Protein AF-A0A812TZC6-F1 (afdb_monomer_lite)

Structure (mmCIF, N/CA/C/O backbone):
data_AF-A0A812TZC6-F1
#
_entry.id   AF-A0A812TZC6-F1
#
loop_
_atom_site.group_PDB
_atom_site.id
_atom_site.type_symbol
_atom_site.label_atom_id
_atom_site.label_alt_id
_atom_site.label_comp_id
_atom_site.label_asym_id
_atom_site.label_entity_id
_atom_site.label_seq_id
_atom_site.pdbx_PDB_ins_code
_atom_site.Cartn_x
_atom_site.Cartn_y
_atom_site.Cartn_z
_atom_site.occupancy
_atom_site.B_iso_or_equiv
_atom_site.auth_seq_id
_atom_site.auth_comp_id
_atom_site.auth_asym_id
_atom_site.auth_atom_id
_atom_site.pdbx_PDB_model_num
ATOM 1 N N . MET A 1 1 ? 30.073 -20.648 -32.895 1.00 45.56 1 MET A N 1
ATOM 2 C CA . MET A 1 1 ? 28.885 -19.873 -32.495 1.00 45.56 1 MET A CA 1
ATOM 3 C C . MET A 1 1 ? 29.418 -18.715 -31.688 1.00 45.56 1 MET A C 1
ATOM 5 O O . MET A 1 1 ? 29.863 -18.936 -30.573 1.00 45.56 1 MET A O 1
ATOM 9 N N . GLU A 1 2 ? 29.543 -17.549 -32.312 1.00 48.53 2 GLU A N 1
ATOM 10 C CA . GLU A 1 2 ? 29.922 -16.331 -31.597 1.00 48.53 2 GLU A CA 1
ATOM 11 C C . GLU A 1 2 ? 28.768 -15.983 -30.655 1.00 48.53 2 GLU A C 1
ATOM 13 O O . GLU A 1 2 ? 27.623 -15.887 -31.097 1.00 48.53 2 GLU A O 1
ATOM 18 N N . GLU A 1 3 ? 29.048 -15.879 -29.354 1.00 57.72 3 GLU A N 1
ATOM 19 C CA . GLU A 1 3 ? 28.125 -15.269 -28.400 1.00 57.72 3 GLU A CA 1
ATOM 20 C C . GLU A 1 3 ? 27.925 -13.819 -28.834 1.00 57.72 3 GLU A C 1
ATOM 22 O O . GLU A 1 3 ? 28.759 -12.946 -28.577 1.00 57.72 3 GLU A O 1
ATOM 27 N N . GLY A 1 4 ? 26.832 -13.596 -29.562 1.00 61.69 4 GLY A N 1
ATOM 28 C CA . GLY A 1 4 ? 26.340 -12.272 -29.884 1.00 61.69 4 GLY A CA 1
ATOM 29 C C . GLY A 1 4 ? 26.299 -11.436 -28.607 1.00 61.69 4 GLY A C 1
ATOM 30 O O . GLY A 1 4 ? 25.921 -11.887 -27.520 1.00 61.69 4 GLY A O 1
ATOM 31 N N . SER A 1 5 ? 26.839 -10.230 -28.716 1.00 72.81 5 SER A N 1
ATOM 32 C CA . SER A 1 5 ? 27.032 -9.343 -27.586 1.00 72.81 5 SER A CA 1
ATOM 33 C C . SER A 1 5 ? 25.687 -8.779 -27.125 1.00 72.81 5 SER A C 1
ATOM 35 O O . SER A 1 5 ? 25.319 -7.677 -27.534 1.00 72.81 5 SER A O 1
ATOM 37 N N . ARG A 1 6 ? 24.982 -9.503 -26.250 1.00 83.69 6 ARG A N 1
ATOM 38 C CA . ARG A 1 6 ? 23.729 -9.039 -25.637 1.00 83.69 6 ARG A CA 1
ATOM 39 C C . ARG A 1 6 ? 23.919 -7.680 -24.967 1.00 83.69 6 ARG A C 1
ATOM 41 O O . ARG A 1 6 ? 24.898 -7.467 -24.248 1.00 83.69 6 ARG A O 1
ATOM 48 N N . ARG A 1 7 ? 22.986 -6.764 -25.231 1.00 89.75 7 ARG A N 1
ATOM 49 C CA . ARG A 1 7 ? 22.917 -5.466 -24.556 1.00 89.75 7 ARG A CA 1
ATOM 50 C C . ARG A 1 7 ? 22.145 -5.631 -23.257 1.00 89.75 7 ARG A C 1
ATOM 52 O O . ARG A 1 7 ? 21.164 -6.368 -23.219 1.00 89.75 7 ARG A O 1
ATOM 59 N N . SER A 1 8 ? 22.545 -4.926 -22.211 1.00 94.06 8 SER A N 1
ATOM 60 C CA . SER A 1 8 ? 21.835 -4.942 -20.934 1.00 94.06 8 SER A CA 1
ATOM 61 C C . SER A 1 8 ? 21.515 -3.536 -20.445 1.00 94.06 8 SER A C 1
ATOM 63 O O . SER A 1 8 ? 22.314 -2.617 -20.608 1.00 94.06 8 SER A O 1
ATOM 65 N N . LEU A 1 9 ? 20.343 -3.377 -19.834 1.00 95.50 9 LEU A N 1
ATOM 66 C CA . LEU A 1 9 ? 19.911 -2.160 -19.157 1.00 95.50 9 LEU A CA 1
ATOM 67 C C . LEU A 1 9 ? 19.914 -2.404 -17.645 1.00 95.50 9 LEU A C 1
ATOM 69 O O . LEU A 1 9 ? 19.119 -3.201 -17.142 1.00 95.50 9 LEU A O 1
ATOM 73 N N . ALA A 1 10 ? 20.809 -1.735 -16.925 1.00 96.88 10 ALA A N 1
ATOM 74 C CA . ALA A 1 10 ? 20.924 -1.829 -15.475 1.00 96.88 10 ALA A CA 1
ATOM 75 C C . ALA A 1 10 ? 20.095 -0.731 -14.795 1.00 96.88 10 ALA A C 1
ATOM 77 O O . ALA A 1 10 ? 20.295 0.459 -15.049 1.00 96.88 10 ALA A O 1
ATOM 78 N N . ASN A 1 11 ? 19.177 -1.119 -13.906 1.00 97.75 11 ASN A N 1
ATOM 79 C CA . ASN A 1 11 ? 18.416 -0.170 -13.100 1.00 97.75 11 ASN A CA 1
ATOM 80 C C . ASN A 1 11 ? 19.231 0.269 -11.880 1.00 97.75 11 ASN A C 1
ATOM 82 O O . ASN A 1 11 ? 19.244 -0.395 -10.843 1.00 97.75 11 ASN A O 1
ATOM 86 N N . ASP A 1 12 ? 19.893 1.412 -11.996 1.00 97.56 12 ASP A N 1
ATOM 87 C CA . ASP A 1 12 ? 20.663 2.040 -10.927 1.00 97.56 12 ASP A CA 1
ATOM 88 C C . ASP A 1 12 ? 19.843 3.023 -10.070 1.00 97.56 12 ASP A C 1
ATOM 90 O O . ASP A 1 12 ? 20.384 3.653 -9.160 1.00 97.56 12 ASP A O 1
ATOM 94 N N . LEU A 1 13 ? 18.533 3.138 -10.313 1.00 97.00 13 LEU A N 1
ATOM 95 C CA . LEU A 1 13 ? 17.635 3.984 -9.530 1.00 97.00 13 LEU A CA 1
ATOM 96 C C . LEU A 1 13 ? 17.056 3.249 -8.311 1.00 97.00 13 LEU A C 1
ATOM 98 O O . LEU A 1 13 ? 16.866 2.036 -8.301 1.00 97.00 13 LEU A O 1
ATOM 102 N N . GLU A 1 14 ? 16.650 4.014 -7.294 1.00 96.62 14 GLU A N 1
ATOM 103 C CA . GLU A 1 14 ? 15.963 3.522 -6.084 1.00 96.62 14 GLU A CA 1
ATOM 104 C C . GLU A 1 14 ? 14.442 3.308 -6.288 1.00 96.62 14 GLU A C 1
ATOM 106 O O . GLU A 1 14 ? 13.617 3.518 -5.384 1.00 96.62 14 GLU A O 1
ATOM 111 N N . VAL A 1 15 ? 14.030 2.974 -7.510 1.00 96.88 15 VAL A N 1
ATOM 112 C CA . VAL A 1 15 ? 12.630 2.758 -7.893 1.00 96.88 15 VAL A CA 1
ATOM 113 C C . VAL A 1 15 ? 12.534 1.655 -8.940 1.00 96.88 15 VAL A C 1
ATOM 115 O O . VAL A 1 15 ? 13.435 1.479 -9.753 1.00 96.88 15 VAL A O 1
ATOM 118 N N . ALA A 1 16 ? 11.436 0.899 -8.912 1.00 97.81 16 ALA A N 1
ATOM 119 C CA . ALA A 1 16 ? 11.133 -0.077 -9.948 1.00 97.81 16 ALA A CA 1
ATOM 120 C C . ALA A 1 16 ? 10.784 0.630 -11.266 1.00 97.81 16 ALA A C 1
ATOM 122 O O . ALA A 1 16 ? 9.945 1.539 -11.297 1.00 97.81 16 ALA A O 1
ATOM 123 N N . VAL A 1 17 ? 11.394 0.178 -12.355 1.00 98.06 17 VAL A N 1
ATOM 124 C CA . VAL A 1 17 ? 11.083 0.631 -13.713 1.00 98.06 17 VAL A CA 1
ATOM 125 C C . VAL A 1 17 ? 10.469 -0.513 -14.504 1.00 98.06 17 VAL A C 1
ATOM 127 O O . VAL A 1 17 ? 10.666 -1.681 -14.177 1.00 98.06 17 VAL A O 1
ATOM 130 N N . GLU A 1 18 ? 9.708 -0.181 -15.533 1.00 97.94 18 GLU A N 1
ATOM 131 C CA . GLU A 1 18 ? 9.269 -1.145 -16.532 1.00 97.94 18 GLU A CA 1
ATOM 132 C C . GLU A 1 18 ? 9.930 -0.831 -17.862 1.00 97.94 18 GLU A C 1
ATOM 134 O O . GLU A 1 18 ? 10.045 0.338 -18.235 1.00 97.94 18 GLU A O 1
ATOM 139 N N . VAL A 1 19 ? 10.326 -1.878 -18.574 1.00 97.62 19 VAL A N 1
ATOM 140 C CA . VAL A 1 19 ? 10.995 -1.794 -19.868 1.00 97.62 19 VAL A CA 1
ATOM 141 C C . VAL A 1 19 ? 10.209 -2.632 -20.864 1.00 97.62 19 VAL A C 1
ATOM 143 O O . VAL A 1 19 ? 9.947 -3.803 -20.605 1.00 97.62 19 VAL A O 1
ATOM 146 N N . ASP A 1 20 ? 9.829 -2.037 -21.989 1.00 96.88 20 ASP A N 1
ATOM 147 C CA . ASP A 1 20 ? 9.193 -2.725 -23.108 1.00 96.88 20 ASP A CA 1
ATOM 148 C C . ASP A 1 20 ? 10.114 -2.692 -24.331 1.00 96.88 20 ASP A C 1
ATOM 150 O O . ASP A 1 20 ? 10.317 -1.648 -24.957 1.00 96.88 20 ASP A O 1
ATOM 154 N N . ALA A 1 21 ? 10.681 -3.855 -24.652 1.00 93.50 21 ALA A N 1
ATOM 155 C CA . ALA A 1 21 ? 11.540 -4.073 -25.815 1.00 93.50 21 ALA A CA 1
ATOM 156 C C . ALA A 1 21 ? 10.874 -4.933 -26.911 1.00 93.50 21 ALA A C 1
ATOM 158 O O . ALA A 1 21 ? 11.413 -5.047 -28.013 1.00 93.50 21 ALA A O 1
ATOM 159 N N . HIS A 1 22 ? 9.725 -5.554 -26.618 1.00 88.56 22 HIS A N 1
ATOM 160 C CA . HIS A 1 22 ? 9.124 -6.624 -27.429 1.00 88.56 22 HIS A CA 1
ATOM 161 C C . HIS A 1 22 ? 7.588 -6.592 -27.501 1.00 88.56 22 HIS A C 1
ATOM 163 O O . HIS A 1 22 ? 6.974 -7.540 -27.984 1.00 88.56 22 HIS A O 1
ATOM 169 N N . GLY A 1 23 ? 6.955 -5.516 -27.043 1.00 92.00 23 GLY A N 1
ATOM 170 C CA . GLY A 1 23 ? 5.512 -5.449 -26.814 1.00 92.00 23 GLY A CA 1
ATOM 171 C C . GLY A 1 23 ? 5.081 -6.038 -25.466 1.00 92.00 23 GLY A C 1
ATOM 172 O O . GLY A 1 23 ? 3.882 -6.155 -25.213 1.00 92.00 23 GLY A O 1
ATOM 173 N N . GLU A 1 24 ? 6.033 -6.396 -24.600 1.00 94.12 24 GLU A N 1
ATOM 174 C CA . GLU A 1 24 ? 5.785 -6.896 -23.249 1.00 94.12 24 GLU A CA 1
ATOM 175 C C . GLU A 1 24 ? 6.614 -6.105 -22.234 1.00 94.12 24 GLU A C 1
ATOM 177 O O . GLU A 1 24 ? 7.832 -5.971 -22.358 1.00 94.12 24 GLU A O 1
ATOM 182 N N . TRP A 1 25 ? 5.937 -5.589 -21.206 1.00 96.50 25 TRP A N 1
ATOM 183 C CA . TRP A 1 25 ? 6.564 -4.825 -20.132 1.00 96.50 25 TRP A CA 1
ATOM 184 C C . TRP A 1 25 ? 7.229 -5.760 -19.119 1.00 96.50 25 TRP A C 1
ATOM 186 O O . TRP A 1 25 ? 6.547 -6.487 -18.394 1.00 96.50 25 TRP A O 1
ATOM 196 N N . GLN A 1 26 ? 8.553 -5.680 -19.008 1.00 96.94 26 GLN A N 1
ATOM 197 C CA . GLN A 1 26 ? 9.330 -6.358 -17.977 1.00 96.94 26 GLN A CA 1
ATOM 198 C C . GLN A 1 26 ? 9.635 -5.403 -16.818 1.00 96.94 26 GLN A C 1
ATOM 200 O O . GLN A 1 26 ? 10.120 -4.291 -17.028 1.00 96.94 26 GLN A O 1
ATOM 205 N N . VAL A 1 27 ? 9.378 -5.835 -15.581 1.00 97.69 27 VAL A N 1
ATOM 206 C CA . VAL A 1 27 ? 9.720 -5.060 -14.378 1.00 97.69 27 VAL A CA 1
ATOM 207 C C . VAL A 1 27 ? 11.193 -5.269 -14.035 1.00 97.69 27 VAL A C 1
ATOM 209 O O . VAL A 1 27 ? 11.658 -6.402 -13.932 1.00 97.69 27 VAL A O 1
ATOM 212 N N . VAL A 1 28 ? 11.914 -4.173 -13.813 1.00 98.06 28 VAL A N 1
ATOM 213 C CA . VAL A 1 28 ? 13.313 -4.166 -13.381 1.00 98.06 28 VAL A CA 1
ATOM 214 C C . VAL A 1 28 ? 13.389 -3.443 -12.043 1.00 98.06 28 VAL A C 1
ATOM 216 O O . VAL A 1 28 ? 13.218 -2.223 -11.959 1.00 98.06 28 VAL A O 1
ATOM 219 N N . TYR A 1 29 ? 13.616 -4.193 -10.968 1.00 98.31 29 TYR A N 1
ATOM 220 C CA . TYR A 1 29 ? 13.771 -3.628 -9.626 1.00 98.31 29 TYR A CA 1
ATOM 221 C C . TYR A 1 29 ? 15.137 -2.949 -9.448 1.00 98.31 29 TYR A C 1
ATOM 223 O O . TYR A 1 29 ? 16.023 -3.133 -10.288 1.00 98.31 29 TYR A O 1
ATOM 231 N N . PRO A 1 30 ? 15.330 -2.143 -8.385 1.00 98.06 30 PRO A N 1
ATOM 232 C CA . PRO A 1 30 ? 16.618 -1.513 -8.111 1.00 98.06 30 PRO A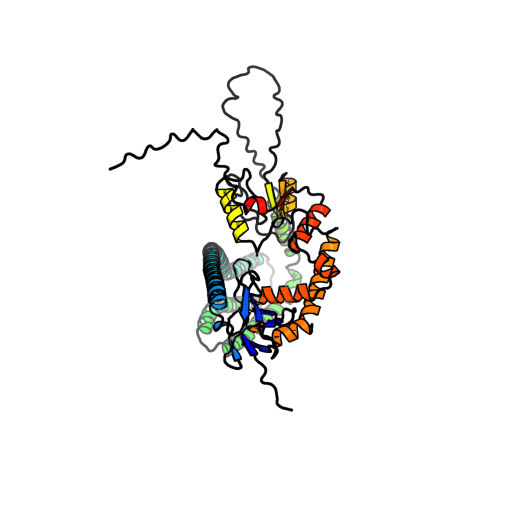 CA 1
ATOM 233 C C . PRO A 1 30 ? 17.760 -2.531 -8.078 1.00 98.06 30 PRO A C 1
ATOM 235 O O . PRO A 1 30 ? 17.637 -3.582 -7.443 1.00 98.06 30 PRO A O 1
ATOM 238 N N . LYS A 1 31 ? 18.877 -2.187 -8.730 1.00 96.75 31 LYS A N 1
ATOM 239 C CA . LYS A 1 31 ? 20.065 -3.034 -8.959 1.00 96.75 31 LYS A CA 1
ATOM 240 C C . LYS A 1 31 ? 19.827 -4.235 -9.884 1.00 96.75 31 LYS A C 1
ATOM 242 O O . LYS A 1 31 ? 20.738 -5.035 -10.084 1.00 96.75 31 LYS A O 1
ATOM 247 N N . GLY A 1 32 ? 18.623 -4.370 -10.435 1.00 97.00 32 GLY A N 1
ATOM 248 C CA . GLY A 1 32 ? 18.284 -5.383 -11.423 1.00 97.00 32 GLY A CA 1
ATOM 249 C C . GLY A 1 32 ? 18.836 -5.039 -12.803 1.00 97.00 32 GLY A C 1
ATOM 250 O O . GLY A 1 32 ? 19.097 -3.878 -13.122 1.00 97.00 32 GLY A O 1
ATOM 251 N N . ILE A 1 33 ? 18.987 -6.067 -13.635 1.00 96.69 33 ILE A N 1
ATOM 252 C CA . ILE A 1 33 ? 19.472 -5.944 -15.009 1.00 96.69 33 ILE A CA 1
ATOM 253 C C . ILE A 1 33 ? 18.441 -6.574 -15.944 1.00 96.69 33 ILE A C 1
ATOM 255 O O . ILE A 1 33 ? 18.041 -7.721 -15.752 1.00 96.69 33 ILE A O 1
ATOM 259 N N . CYS A 1 34 ? 18.030 -5.833 -16.969 1.00 95.38 34 CYS A N 1
ATOM 260 C CA . CYS A 1 34 ? 17.197 -6.323 -18.061 1.00 95.38 34 CYS A CA 1
ATOM 261 C C . CYS A 1 34 ? 18.071 -6.613 -19.281 1.00 95.38 34 CYS A C 1
ATOM 263 O O . CYS A 1 34 ? 18.912 -5.799 -19.659 1.00 95.38 34 CYS A O 1
ATOM 265 N N . GLN A 1 35 ? 17.887 -7.782 -19.888 1.00 94.56 35 GLN A N 1
ATOM 266 C CA . GLN A 1 35 ? 18.578 -8.145 -21.121 1.00 94.56 35 GLN A CA 1
ATOM 267 C C . GLN A 1 35 ? 17.777 -7.614 -22.305 1.00 94.56 35 GLN A C 1
ATOM 269 O O . GLN A 1 35 ? 16.626 -8.001 -22.501 1.00 94.56 35 GLN A O 1
ATOM 274 N N . LEU A 1 36 ? 18.396 -6.733 -23.085 1.00 92.94 36 LEU A N 1
ATOM 275 C CA . LEU A 1 36 ? 17.802 -6.182 -24.287 1.00 92.94 36 LEU A CA 1
ATOM 276 C C . LEU A 1 36 ? 18.160 -7.057 -25.501 1.00 92.94 36 LEU A C 1
ATOM 278 O O . LEU A 1 36 ? 19.293 -7.534 -25.625 1.00 92.94 36 LEU A O 1
ATOM 282 N N . PRO A 1 37 ? 17.218 -7.253 -26.430 1.00 89.31 37 PRO A N 1
ATOM 283 C CA . PRO A 1 37 ? 17.456 -8.000 -27.662 1.00 89.31 37 PRO A CA 1
ATOM 284 C C . PRO A 1 37 ? 18.485 -7.289 -28.537 1.00 89.31 37 PRO A C 1
ATOM 286 O O . PRO A 1 37 ? 18.475 -6.064 -28.638 1.00 89.31 37 PRO A O 1
ATOM 289 N N . GLU A 1 38 ? 19.331 -8.042 -29.240 1.00 83.75 38 GLU A N 1
ATOM 290 C CA . GLU A 1 38 ? 20.359 -7.454 -30.115 1.00 83.75 38 GLU A CA 1
ATOM 291 C C . GLU A 1 38 ? 19.768 -6.591 -31.235 1.00 83.75 38 GLU A C 1
ATOM 293 O O . GLU A 1 38 ? 20.338 -5.561 -31.581 1.00 83.75 38 GLU A O 1
ATOM 298 N N . ALA A 1 39 ? 18.600 -6.981 -31.755 1.00 83.56 39 ALA A N 1
ATOM 299 C CA . ALA A 1 39 ? 17.873 -6.254 -32.794 1.00 83.56 39 ALA A CA 1
ATOM 300 C C . ALA A 1 39 ? 16.980 -5.118 -32.250 1.00 83.56 39 ALA A C 1
ATOM 302 O O . ALA A 1 39 ? 16.198 -4.534 -32.999 1.00 83.56 39 ALA A O 1
ATOM 303 N N . CYS A 1 40 ? 17.024 -4.829 -30.944 1.00 85.38 40 CYS A N 1
ATOM 304 C CA . CYS A 1 40 ? 16.194 -3.792 -30.341 1.00 85.38 40 CYS A CA 1
ATOM 305 C C . CYS A 1 40 ? 16.824 -2.410 -30.565 1.00 85.38 40 CYS A C 1
ATOM 307 O O . CYS A 1 40 ? 17.664 -1.946 -29.791 1.00 85.38 40 CYS A O 1
ATOM 309 N N . ASP A 1 41 ? 16.398 -1.743 -31.638 1.00 87.69 41 ASP A N 1
ATOM 310 C CA . ASP A 1 41 ? 16.822 -0.372 -31.945 1.00 87.69 41 ASP A CA 1
ATOM 311 C C . ASP A 1 41 ? 16.149 0.667 -31.038 1.00 87.69 41 ASP A C 1
ATOM 313 O O . ASP A 1 41 ? 16.683 1.764 -30.834 1.00 87.69 41 ASP A O 1
ATOM 317 N N . ARG A 1 42 ? 14.961 0.341 -30.510 1.00 93.31 42 ARG A N 1
ATOM 318 C CA . ARG A 1 42 ? 14.144 1.210 -29.655 1.00 93.31 42 ARG A CA 1
ATOM 319 C C . ARG A 1 42 ? 13.409 0.394 -28.601 1.00 93.31 42 ARG A C 1
ATOM 321 O O . ARG A 1 42 ? 12.813 -0.627 -28.928 1.00 93.31 42 ARG A O 1
ATOM 328 N N . PHE A 1 43 ? 13.383 0.906 -27.379 1.00 95.31 43 PHE A N 1
ATOM 329 C CA . PHE A 1 43 ? 12.590 0.370 -26.276 1.00 95.31 43 PHE A CA 1
ATOM 330 C C . PHE A 1 43 ? 11.883 1.512 -25.543 1.00 95.31 43 PHE A C 1
ATOM 332 O O . PHE A 1 43 ? 12.303 2.673 -25.601 1.00 95.31 43 PHE A O 1
ATOM 339 N N . GLN A 1 44 ? 10.792 1.198 -24.855 1.00 97.06 44 GLN A N 1
ATOM 340 C CA . GLN A 1 44 ? 10.136 2.139 -23.954 1.00 97.06 44 GLN A CA 1
ATOM 341 C C . GLN A 1 44 ? 10.535 1.832 -22.519 1.00 97.06 44 GLN A C 1
ATOM 343 O O . GLN A 1 44 ? 10.631 0.673 -22.126 1.00 97.06 44 GLN A O 1
ATOM 348 N N . ILE A 1 45 ? 10.755 2.876 -21.731 1.00 97.75 45 ILE A N 1
ATOM 349 C CA . ILE A 1 45 ? 10.977 2.767 -20.294 1.00 97.75 45 ILE A CA 1
ATOM 350 C C . ILE A 1 45 ? 9.993 3.674 -19.570 1.00 97.75 45 ILE A C 1
ATOM 352 O O . ILE A 1 45 ? 9.714 4.785 -20.025 1.00 97.75 45 ILE A O 1
ATOM 356 N N . ARG A 1 46 ? 9.459 3.212 -18.440 1.00 97.88 46 ARG A N 1
ATOM 357 C CA . ARG A 1 46 ? 8.612 4.031 -17.568 1.00 97.88 46 ARG A CA 1
ATOM 358 C C . ARG A 1 46 ? 8.800 3.703 -16.097 1.00 97.88 46 ARG A C 1
ATOM 360 O O . ARG A 1 46 ? 9.243 2.611 -15.745 1.00 97.88 46 ARG A O 1
ATOM 367 N N . LEU A 1 47 ? 8.420 4.627 -15.220 1.00 97.56 47 LEU A N 1
ATOM 368 C CA . LEU A 1 47 ? 8.313 4.317 -13.796 1.00 97.56 47 LEU A CA 1
ATOM 369 C C . LEU A 1 47 ? 7.133 3.368 -13.551 1.00 97.56 47 LEU A C 1
ATOM 371 O O . LEU A 1 47 ? 6.005 3.651 -13.954 1.00 97.56 47 LEU A O 1
ATOM 375 N N . ARG A 1 48 ? 7.370 2.282 -12.805 1.00 96.12 48 ARG A N 1
ATOM 376 C CA . ARG A 1 48 ? 6.323 1.315 -12.408 1.00 96.12 48 ARG A CA 1
ATOM 377 C C . ARG A 1 48 ? 5.227 1.971 -11.564 1.00 96.12 48 ARG A C 1
ATOM 379 O O . ARG A 1 48 ? 4.062 1.587 -11.627 1.00 96.12 48 ARG A O 1
ATOM 386 N N . GLU A 1 49 ? 5.594 2.953 -10.740 1.00 93.75 49 GLU A N 1
ATOM 387 C CA . GLU A 1 49 ? 4.638 3.663 -9.884 1.00 93.75 49 GLU A CA 1
ATOM 388 C C . GLU A 1 49 ? 3.835 4.737 -10.616 1.00 93.75 49 GLU A C 1
ATOM 390 O O . GLU A 1 49 ? 2.657 4.921 -10.309 1.00 93.75 49 GLU A O 1
ATOM 395 N N . VAL A 1 50 ? 4.454 5.426 -11.576 1.00 95.56 50 VAL A N 1
ATOM 396 C CA . VAL A 1 50 ? 3.836 6.519 -12.333 1.00 95.56 50 VAL A CA 1
ATOM 397 C C . VAL A 1 50 ? 4.103 6.286 -13.819 1.00 95.56 50 VAL A C 1
ATOM 399 O O . VAL A 1 50 ? 5.050 6.854 -14.362 1.00 95.56 50 VAL A O 1
ATOM 402 N N . PRO A 1 51 ? 3.261 5.487 -14.505 1.00 96.06 51 PRO A N 1
ATOM 403 C CA . PRO A 1 51 ? 3.450 5.163 -15.920 1.00 96.06 51 PRO A CA 1
ATOM 404 C C . PRO A 1 51 ? 3.481 6.380 -16.855 1.00 96.06 51 PRO A C 1
ATOM 406 O O . PRO A 1 51 ? 3.929 6.256 -17.988 1.00 96.06 51 PRO A O 1
ATOM 409 N N . ALA A 1 52 ? 2.998 7.541 -16.394 1.00 96.25 52 ALA A N 1
ATOM 410 C CA . ALA A 1 52 ? 3.078 8.808 -17.118 1.00 96.25 52 ALA A CA 1
ATOM 411 C C . ALA A 1 52 ? 4.516 9.347 -17.237 1.00 96.25 52 ALA A C 1
ATOM 413 O O . ALA A 1 52 ? 4.804 10.098 -18.163 1.00 96.25 52 ALA A O 1
ATOM 414 N N . VAL A 1 53 ? 5.417 8.961 -16.327 1.00 96.62 53 VAL A N 1
ATOM 415 C CA . VAL A 1 53 ? 6.854 9.223 -16.459 1.00 96.62 53 VAL A CA 1
ATOM 416 C C . VAL A 1 53 ? 7.430 8.116 -17.332 1.00 96.62 53 VAL A C 1
ATOM 418 O O . VAL A 1 53 ? 7.806 7.053 -16.832 1.00 96.62 53 VAL A O 1
ATOM 421 N N . ALA A 1 54 ? 7.429 8.351 -18.641 1.00 97.19 54 ALA A N 1
ATOM 422 C CA . ALA A 1 54 ? 7.862 7.400 -19.653 1.00 97.19 54 ALA A CA 1
ATOM 423 C C . ALA A 1 54 ? 8.670 8.094 -20.750 1.00 97.19 54 ALA A C 1
ATOM 425 O O . ALA A 1 54 ? 8.367 9.223 -21.126 1.00 97.19 54 ALA A O 1
ATOM 426 N N . VAL A 1 55 ? 9.665 7.394 -21.289 1.00 97.25 55 VAL A N 1
ATOM 427 C CA . VAL A 1 55 ? 10.485 7.855 -22.415 1.00 97.25 55 VAL A CA 1
ATOM 428 C C . VAL A 1 55 ? 10.664 6.701 -23.397 1.00 97.25 55 VAL A C 1
ATOM 430 O O . VAL A 1 55 ? 10.796 5.540 -23.010 1.00 97.25 55 VAL A O 1
ATOM 433 N N . THR A 1 56 ? 10.661 7.015 -24.692 1.00 96.25 56 THR A N 1
ATOM 434 C CA . THR A 1 56 ? 11.079 6.064 -25.729 1.00 96.25 56 THR A CA 1
ATOM 435 C C . THR A 1 56 ? 12.554 6.288 -26.015 1.00 96.25 56 THR A C 1
ATOM 437 O O . THR A 1 56 ? 12.913 7.275 -26.655 1.00 96.25 56 THR A O 1
ATOM 440 N N . ALA A 1 57 ? 13.401 5.371 -25.562 1.00 92.75 57 ALA A N 1
ATOM 441 C CA . ALA A 1 57 ? 14.825 5.401 -25.850 1.00 92.75 57 ALA A CA 1
ATOM 442 C C . ALA A 1 57 ? 15.092 4.704 -27.190 1.00 92.75 57 ALA A C 1
ATOM 444 O O . ALA A 1 57 ? 14.489 3.680 -27.517 1.00 92.75 57 ALA A O 1
ATOM 445 N N . GLY A 1 58 ? 15.986 5.269 -27.996 1.00 86.69 58 GLY A N 1
ATOM 446 C CA . GLY A 1 58 ? 16.393 4.687 -29.267 1.00 86.69 58 GLY A CA 1
ATOM 447 C C . GLY A 1 58 ? 17.863 4.936 -29.536 1.00 86.69 58 GLY A C 1
ATOM 448 O O . GLY A 1 58 ? 18.403 5.951 -29.108 1.00 86.69 58 GLY A O 1
ATOM 449 N N . ASN A 1 59 ? 18.487 4.020 -30.274 1.00 68.19 59 ASN A N 1
ATOM 450 C CA . ASN A 1 59 ? 19.835 4.195 -30.806 1.00 68.19 59 ASN A CA 1
ATOM 451 C C . ASN A 1 59 ? 20.896 4.484 -29.725 1.00 68.19 59 ASN A C 1
ATOM 453 O O . ASN A 1 59 ? 21.719 5.390 -29.863 1.00 68.19 59 ASN A O 1
ATOM 457 N N . VAL A 1 60 ? 20.887 3.701 -28.639 1.00 63.25 60 VAL A N 1
ATOM 458 C CA . VAL A 1 60 ? 21.969 3.703 -27.644 1.00 63.25 60 VAL A CA 1
ATOM 459 C C . VAL A 1 60 ? 23.190 3.035 -28.290 1.00 63.25 60 VAL A C 1
ATOM 461 O O . VAL A 1 60 ? 23.488 1.869 -28.048 1.00 63.25 60 VAL A O 1
ATOM 464 N N . GLY A 1 61 ? 23.877 3.751 -29.185 1.00 59.72 61 GLY A N 1
ATOM 465 C CA . GLY A 1 61 ? 25.104 3.323 -29.874 1.00 59.72 61 GLY A CA 1
ATOM 466 C C . GLY A 1 61 ? 26.328 3.245 -28.951 1.00 59.72 61 GLY A C 1
ATOM 467 O O . GLY A 1 61 ? 27.447 3.509 -29.380 1.00 59.72 61 GLY A O 1
ATOM 468 N N . GLY A 1 62 ? 26.095 2.952 -27.674 1.00 63.62 62 GLY A N 1
ATOM 469 C CA . GLY A 1 62 ? 27.047 3.034 -26.580 1.00 63.62 62 GLY A CA 1
ATOM 470 C C . GLY A 1 62 ? 27.518 1.664 -26.071 1.00 63.62 62 GLY A C 1
ATOM 471 O O . GLY A 1 62 ? 27.423 0.663 -26.786 1.00 63.62 62 GLY A O 1
ATOM 472 N N . PRO A 1 63 ? 28.080 1.617 -24.850 1.00 69.00 63 PRO A N 1
ATOM 473 C CA . PRO A 1 63 ? 28.613 0.399 -24.241 1.00 69.00 63 PRO A CA 1
ATOM 474 C C . PRO A 1 63 ? 27.576 -0.733 -24.167 1.00 69.00 63 PRO A C 1
ATOM 476 O O . PRO A 1 63 ? 26.370 -0.504 -24.186 1.00 69.00 63 PRO A O 1
ATOM 479 N N . LYS A 1 64 ? 28.062 -1.980 -24.055 1.00 84.31 64 LYS A N 1
ATOM 480 C CA . LYS A 1 64 ? 27.222 -3.191 -23.945 1.00 84.31 64 LYS A CA 1
ATOM 481 C C . LYS A 1 64 ? 26.210 -3.121 -22.791 1.00 84.31 64 LYS A C 1
ATOM 483 O O . LYS A 1 64 ? 25.175 -3.774 -22.852 1.00 84.31 64 LYS A O 1
ATOM 488 N N . GLU A 1 65 ? 26.508 -2.328 -21.770 1.00 90.25 65 GLU A N 1
ATOM 489 C CA . GLU A 1 65 ? 25.652 -2.079 -20.620 1.00 90.25 65 GLU A CA 1
ATOM 490 C C . GLU A 1 65 ? 25.297 -0.590 -20.563 1.00 90.25 65 GLU A C 1
ATOM 492 O O . GLU A 1 65 ? 26.186 0.261 -20.532 1.00 90.25 65 GLU A O 1
ATOM 497 N N . CYS A 1 66 ? 24.002 -0.289 -20.555 1.00 92.62 66 CYS A N 1
ATOM 498 C CA . CYS A 1 66 ? 23.448 1.048 -20.375 1.00 92.62 66 CYS A CA 1
ATOM 499 C C . CYS A 1 66 ? 22.799 1.120 -18.992 1.00 92.62 66 CYS A C 1
ATOM 501 O O . CYS A 1 66 ? 22.133 0.176 -18.565 1.00 92.62 66 CYS A O 1
ATOM 503 N N . LYS A 1 67 ? 22.988 2.221 -18.273 1.00 95.62 67 LYS A N 1
ATOM 504 C CA . LYS A 1 67 ? 22.288 2.480 -17.016 1.00 95.62 67 LYS A CA 1
ATOM 505 C C . LYS A 1 67 ? 21.026 3.276 -17.280 1.00 95.62 67 LYS A C 1
ATOM 507 O O . LYS A 1 67 ? 20.956 4.077 -18.207 1.00 95.62 67 LYS A O 1
ATOM 512 N N . VAL A 1 68 ? 20.031 3.108 -16.419 1.00 96.06 68 VAL A N 1
ATOM 513 C CA . VAL A 1 68 ? 18.811 3.921 -16.481 1.00 96.06 68 VAL A CA 1
ATOM 514 C C . VAL A 1 68 ? 19.129 5.411 -16.289 1.00 96.06 68 VAL A C 1
ATOM 516 O O . VAL A 1 68 ? 18.470 6.252 -16.897 1.00 96.06 68 VAL A O 1
ATOM 519 N N . SER A 1 69 ? 20.155 5.753 -15.504 1.00 96.06 69 SER A N 1
ATOM 520 C CA . SER A 1 69 ? 20.640 7.133 -15.371 1.00 96.06 69 SER A CA 1
ATOM 521 C C . SER A 1 69 ? 21.253 7.744 -16.632 1.00 96.06 69 SER A C 1
ATOM 523 O O . SER A 1 69 ? 21.250 8.968 -16.747 1.00 96.06 69 SER A O 1
ATOM 525 N N . ASP A 1 70 ? 21.697 6.934 -17.599 1.00 94.81 70 ASP A N 1
ATOM 526 C CA . ASP A 1 70 ? 22.229 7.436 -18.874 1.00 94.81 70 ASP A CA 1
ATOM 527 C C . ASP A 1 70 ? 21.113 8.011 -19.772 1.00 94.81 70 ASP A C 1
ATOM 529 O O . ASP A 1 70 ? 21.375 8.729 -20.737 1.00 94.81 70 ASP A O 1
ATOM 533 N N . LEU A 1 71 ? 19.847 7.709 -19.463 1.00 94.81 71 LEU A N 1
ATOM 534 C CA . LEU A 1 71 ? 18.677 8.230 -20.165 1.00 94.81 71 LEU A CA 1
ATOM 535 C C . LEU A 1 71 ? 18.284 9.591 -19.572 1.00 94.81 71 LEU A C 1
ATOM 537 O O . LEU A 1 71 ? 17.349 9.665 -18.780 1.00 94.81 71 LEU A O 1
ATOM 541 N N . GLU A 1 72 ? 18.992 10.662 -19.947 1.00 94.81 72 GLU A N 1
ATOM 542 C CA . GLU A 1 72 ? 18.911 11.994 -19.310 1.00 94.81 72 GLU A CA 1
ATOM 543 C C . GLU A 1 72 ? 17.478 12.494 -19.045 1.00 94.81 72 GLU A C 1
ATOM 545 O O . GLU A 1 72 ? 17.156 12.879 -17.919 1.00 94.81 72 GLU A O 1
ATOM 550 N N . GLU A 1 73 ? 16.596 12.449 -20.052 1.00 95.69 73 GLU A N 1
ATOM 551 C CA . GLU A 1 73 ? 15.201 12.904 -19.927 1.00 95.69 73 GLU A CA 1
ATOM 552 C C . GLU A 1 73 ? 14.419 12.069 -18.901 1.00 95.69 73 GLU A C 1
ATOM 554 O O . GLU A 1 73 ? 13.733 12.606 -18.026 1.00 95.69 73 GLU A O 1
ATOM 559 N N . PHE A 1 74 ? 14.567 10.743 -18.965 1.00 96.88 74 PHE A N 1
ATOM 560 C CA . PHE A 1 74 ? 13.911 9.828 -18.037 1.00 96.88 74 PHE A CA 1
ATOM 561 C C . PHE A 1 74 ? 14.480 9.973 -16.624 1.00 96.88 74 PHE A C 1
ATOM 563 O O . PHE A 1 74 ? 13.724 10.027 -15.656 1.00 96.88 74 PHE A O 1
ATOM 570 N N . HIS A 1 75 ? 15.804 10.077 -16.502 1.00 97.12 75 HIS A N 1
ATOM 571 C CA . HIS A 1 75 ? 16.500 10.237 -15.234 1.00 97.12 75 HIS A CA 1
ATOM 572 C C . HIS A 1 75 ? 16.079 11.525 -14.525 1.00 97.12 75 HIS A C 1
ATOM 574 O O . HIS A 1 75 ? 15.742 11.476 -13.345 1.00 97.12 75 HIS A O 1
ATOM 580 N N . ALA A 1 76 ? 16.025 12.659 -15.229 1.00 97.56 76 ALA A N 1
ATOM 581 C CA . ALA A 1 76 ? 15.608 13.937 -14.653 1.00 97.56 76 ALA A CA 1
ATOM 582 C C . ALA A 1 76 ? 14.164 13.889 -14.119 1.00 97.56 76 ALA A C 1
ATOM 584 O O . ALA A 1 76 ? 13.890 14.323 -12.992 1.00 97.56 76 ALA A O 1
ATOM 585 N N . ALA A 1 77 ? 13.241 13.304 -14.890 1.00 97.38 77 ALA A N 1
ATOM 586 C CA . ALA A 1 77 ? 11.853 13.135 -14.466 1.00 97.38 77 ALA A CA 1
ATOM 587 C C . ALA A 1 77 ? 11.730 12.155 -13.283 1.00 97.38 77 ALA A C 1
ATOM 589 O O . ALA A 1 77 ? 11.021 12.429 -12.311 1.00 97.38 77 ALA A O 1
ATOM 590 N N . ALA A 1 78 ? 12.471 11.044 -13.320 1.00 97.19 78 ALA A N 1
ATOM 591 C CA . ALA A 1 78 ? 12.504 10.062 -12.243 1.00 97.19 78 ALA A CA 1
ATOM 592 C C . ALA A 1 78 ? 13.110 10.623 -10.949 1.00 97.19 78 ALA A C 1
ATOM 594 O O . ALA A 1 78 ? 12.587 10.350 -9.869 1.00 97.19 78 ALA A O 1
ATOM 595 N N . GLN A 1 79 ? 14.169 11.434 -11.033 1.00 97.56 79 GLN A N 1
ATOM 596 C CA . GLN A 1 79 ? 14.776 12.093 -9.873 1.00 97.56 79 GLN A CA 1
ATOM 597 C C . GLN A 1 79 ? 13.833 13.105 -9.236 1.00 97.56 79 GLN A C 1
ATOM 599 O O . GLN A 1 79 ? 13.679 13.094 -8.016 1.00 97.56 79 GLN A O 1
ATOM 604 N N . THR A 1 80 ? 13.144 13.912 -10.045 1.00 97.62 80 THR A N 1
ATOM 605 C CA . THR A 1 80 ? 12.131 14.852 -9.541 1.00 97.62 80 THR A CA 1
ATOM 606 C C . THR A 1 80 ? 11.070 14.111 -8.724 1.00 97.62 80 THR A C 1
ATOM 608 O O . THR A 1 80 ? 10.802 14.462 -7.575 1.00 97.62 80 THR A O 1
ATOM 611 N N . TRP A 1 81 ? 10.542 13.010 -9.267 1.00 96.62 81 TRP A N 1
ATOM 612 C CA . TRP A 1 81 ? 9.578 12.170 -8.558 1.00 96.62 81 TRP A CA 1
ATOM 613 C C . TRP A 1 81 ? 10.163 11.530 -7.283 1.00 96.62 81 TRP A C 1
ATOM 615 O O . TRP A 1 81 ? 9.520 11.517 -6.233 1.00 96.62 81 TRP A O 1
ATOM 625 N N . LEU A 1 82 ? 11.403 11.029 -7.334 1.00 96.44 82 LEU A N 1
ATOM 626 C CA . LEU A 1 82 ? 12.095 10.452 -6.174 1.00 96.44 82 LEU A CA 1
ATOM 627 C C . LEU A 1 82 ? 12.317 11.473 -5.050 1.00 96.44 82 LEU A C 1
ATOM 629 O O . LEU A 1 82 ? 12.216 11.117 -3.875 1.00 96.44 82 LEU A O 1
ATOM 633 N N . GLU A 1 83 ? 12.624 12.725 -5.382 1.00 96.88 83 GLU A N 1
ATOM 634 C CA . GLU A 1 83 ? 12.759 13.805 -4.405 1.00 96.88 83 GLU A CA 1
ATOM 635 C C . GLU A 1 83 ? 11.431 14.146 -3.731 1.00 96.88 83 GLU A C 1
ATOM 637 O O . GLU A 1 83 ? 11.389 14.283 -2.507 1.00 96.88 83 GLU A O 1
ATOM 642 N N . GLU A 1 84 ? 10.343 14.245 -4.497 1.00 95.38 84 GLU A N 1
ATOM 643 C CA . GLU A 1 84 ? 8.995 14.435 -3.948 1.00 95.38 84 GLU A CA 1
ATOM 644 C C . GLU A 1 84 ? 8.609 13.288 -3.009 1.00 95.38 84 GLU A C 1
ATOM 646 O O . GLU A 1 84 ? 8.080 13.512 -1.915 1.00 95.38 84 GLU A O 1
ATOM 651 N N . GLU A 1 85 ? 8.942 12.057 -3.395 1.00 94.38 85 GLU A N 1
ATOM 652 C CA . GLU A 1 85 ? 8.720 10.868 -2.583 1.00 94.38 85 GLU A CA 1
ATOM 653 C C . GLU A 1 85 ? 9.502 10.924 -1.263 1.00 94.38 85 GLU A C 1
ATOM 655 O O . GLU A 1 85 ? 8.928 10.696 -0.194 1.00 94.38 85 GLU A O 1
ATOM 660 N N . ARG A 1 86 ? 10.797 11.273 -1.314 1.00 95.75 86 ARG A N 1
ATOM 661 C CA . ARG A 1 86 ? 11.647 11.426 -0.120 1.00 95.75 86 ARG A CA 1
ATOM 662 C C . ARG A 1 86 ? 11.115 12.510 0.812 1.00 95.75 86 ARG A C 1
ATOM 664 O O . ARG A 1 86 ? 10.959 12.246 2.003 1.00 95.75 86 ARG A O 1
ATOM 671 N N . ARG A 1 87 ? 10.747 13.680 0.278 1.00 95.75 87 ARG A N 1
ATOM 672 C CA . ARG A 1 87 ? 10.151 14.773 1.066 1.00 95.75 87 ARG A CA 1
ATOM 673 C C . ARG A 1 87 ? 8.860 14.332 1.755 1.00 95.75 87 ARG A C 1
ATOM 675 O O . ARG A 1 87 ? 8.663 14.636 2.929 1.00 95.75 87 ARG A O 1
ATOM 682 N N . ALA A 1 88 ? 7.994 13.590 1.063 1.00 90.69 88 ALA A N 1
ATOM 683 C CA . ALA A 1 88 ? 6.747 13.091 1.645 1.00 90.69 88 ALA A CA 1
ATOM 684 C C . ALA A 1 88 ? 6.990 12.101 2.800 1.00 90.69 88 ALA A C 1
ATOM 686 O O . ALA A 1 88 ? 6.272 12.124 3.800 1.00 90.69 88 ALA A O 1
ATOM 687 N N . VAL A 1 89 ? 8.003 11.238 2.675 1.00 94.00 89 VAL A N 1
ATOM 688 C CA . VAL A 1 89 ? 8.406 10.303 3.736 1.00 94.00 89 VAL A CA 1
ATOM 689 C C . VAL A 1 89 ? 9.002 11.045 4.934 1.00 94.00 89 VAL A C 1
ATOM 691 O O . VAL A 1 89 ? 8.609 10.780 6.067 1.00 94.00 89 VAL A O 1
ATOM 694 N N . GLU A 1 90 ? 9.907 11.998 4.707 1.00 95.50 90 GLU A N 1
ATOM 695 C CA . GLU A 1 90 ? 10.522 12.799 5.775 1.00 95.50 90 GLU A CA 1
ATOM 696 C C . GLU A 1 90 ? 9.480 13.586 6.576 1.00 95.50 90 GLU A C 1
ATOM 698 O O . GLU A 1 90 ? 9.514 13.588 7.809 1.00 95.50 90 GLU A O 1
ATOM 703 N N . GLN A 1 91 ? 8.508 14.192 5.890 1.00 92.94 91 GLN A N 1
ATOM 704 C CA . GLN A 1 91 ? 7.403 14.898 6.536 1.00 92.94 91 GLN A CA 1
ATOM 705 C C . GLN A 1 91 ? 6.567 13.970 7.424 1.00 92.94 91 GLN A C 1
ATOM 707 O O . GLN A 1 91 ? 6.242 14.338 8.555 1.00 92.94 91 GLN A O 1
ATOM 712 N N . GLU A 1 92 ? 6.235 12.764 6.958 1.00 91.31 92 GLU A N 1
ATOM 713 C CA . GLU A 1 92 ? 5.474 11.805 7.765 1.00 91.31 92 GLU A CA 1
ATOM 714 C C . GLU A 1 92 ? 6.301 11.253 8.934 1.00 91.31 92 GLU A C 1
ATOM 716 O O . GLU A 1 92 ? 5.772 11.100 10.035 1.00 91.31 92 GLU A O 1
ATOM 721 N N . GLU A 1 93 ? 7.600 10.998 8.752 1.00 92.62 93 GLU A N 1
ATOM 722 C CA . GLU A 1 93 ? 8.486 10.616 9.855 1.00 92.62 93 GLU A CA 1
ATOM 723 C C . GLU A 1 93 ? 8.531 11.710 10.931 1.00 92.62 93 GLU A C 1
ATOM 725 O O . GLU A 1 93 ? 8.421 11.413 12.126 1.00 92.62 93 GLU A O 1
ATOM 730 N N . GLU A 1 94 ? 8.661 12.978 10.533 1.00 94.81 94 GLU A N 1
ATOM 731 C CA . GLU A 1 94 ? 8.674 14.107 11.459 1.00 94.81 94 GLU A CA 1
ATOM 732 C C . GLU A 1 94 ? 7.331 14.247 12.189 1.00 94.81 94 GLU A C 1
ATOM 734 O O . GLU A 1 94 ? 7.294 14.352 13.421 1.00 94.81 94 GLU A O 1
ATOM 739 N N . GLN A 1 95 ? 6.214 14.179 11.463 1.00 88.56 95 GLN A N 1
ATOM 740 C CA . GLN A 1 95 ? 4.877 14.188 12.057 1.00 88.56 95 GLN A CA 1
ATOM 741 C C . GLN A 1 95 ? 4.663 12.993 12.992 1.00 88.56 95 GLN A C 1
ATOM 743 O O . GLN A 1 95 ? 4.121 13.147 14.089 1.00 88.56 95 GLN A O 1
ATOM 748 N N . GLY A 1 96 ? 5.148 11.811 12.618 1.00 88.56 96 GLY A N 1
ATOM 749 C CA . GLY A 1 96 ? 5.146 10.608 13.440 1.00 88.56 96 GLY A CA 1
ATOM 750 C C . GLY A 1 96 ? 5.917 10.803 14.744 1.00 88.56 96 GLY A C 1
ATOM 751 O O . GLY A 1 96 ? 5.403 10.478 15.819 1.00 88.56 96 GLY A O 1
ATOM 752 N N . ARG A 1 97 ? 7.115 11.402 14.688 1.00 93.88 97 ARG A N 1
ATOM 753 C CA . ARG A 1 97 ? 7.901 11.763 15.882 1.00 93.88 97 ARG A CA 1
ATOM 754 C C . ARG A 1 97 ? 7.147 12.757 16.762 1.00 93.88 97 ARG A C 1
ATOM 756 O O . ARG A 1 97 ? 7.050 12.530 17.968 1.00 93.88 97 ARG A O 1
ATOM 763 N N . ARG A 1 98 ? 6.547 13.801 16.180 1.00 92.94 98 ARG A N 1
ATOM 764 C CA . ARG A 1 98 ? 5.721 14.778 16.914 1.00 92.94 98 ARG A CA 1
ATOM 765 C C . ARG A 1 98 ? 4.524 14.108 17.597 1.00 92.94 98 ARG A C 1
ATOM 767 O O . ARG A 1 98 ? 4.285 14.355 18.778 1.00 92.94 98 ARG A O 1
ATOM 774 N N . ARG A 1 99 ? 3.813 13.206 16.908 1.00 86.81 99 ARG A N 1
ATOM 775 C CA . ARG A 1 99 ? 2.694 12.430 17.478 1.00 86.81 99 ARG A CA 1
ATOM 776 C C . ARG A 1 99 ? 3.144 11.580 18.667 1.00 86.81 99 ARG A C 1
ATOM 778 O O . ARG A 1 99 ? 2.498 11.629 19.712 1.00 86.81 99 ARG A O 1
ATOM 785 N N . ARG A 1 100 ? 4.277 10.876 18.557 1.00 89.50 100 ARG A N 1
ATOM 786 C CA . ARG A 1 100 ? 4.850 10.087 19.666 1.00 89.50 100 ARG A CA 1
ATOM 787 C C . ARG A 1 100 ? 5.254 10.963 20.849 1.00 89.50 100 ARG A C 1
ATOM 789 O O . ARG A 1 100 ? 4.947 10.619 21.983 1.00 89.50 100 ARG A O 1
ATOM 796 N N . GLN A 1 101 ? 5.873 12.118 20.602 1.00 94.81 101 GLN A N 1
ATOM 797 C CA . GLN A 1 101 ? 6.220 13.067 21.664 1.00 94.81 101 GLN A CA 1
ATOM 798 C C . GLN A 1 101 ? 4.980 13.610 22.381 1.00 94.81 101 GLN A C 1
ATOM 800 O O . GLN A 1 101 ? 4.972 13.698 23.604 1.00 94.81 101 GLN A O 1
ATOM 805 N N . LEU A 1 102 ? 3.920 13.957 21.647 1.00 91.50 102 LEU A N 1
ATOM 806 C CA . LEU A 1 102 ? 2.664 14.413 22.246 1.00 91.50 102 LEU A CA 1
ATOM 807 C C . LEU A 1 102 ? 1.973 13.299 23.039 1.00 91.50 102 LEU A C 1
ATOM 809 O O . LEU A 1 102 ? 1.462 13.558 24.126 1.00 91.50 102 LEU A O 1
ATOM 813 N N . GLN A 1 103 ? 1.987 12.063 22.534 1.00 85.12 103 GLN A N 1
ATOM 814 C CA . GLN A 1 103 ? 1.472 10.901 23.260 1.00 85.12 103 GLN A CA 1
ATOM 815 C C . GLN A 1 103 ? 2.269 10.634 24.538 1.00 85.12 103 GLN A C 1
ATOM 817 O O . GLN A 1 103 ? 1.657 10.429 25.582 1.00 85.12 103 GLN A O 1
ATOM 822 N N . GLN A 1 104 ? 3.600 10.718 24.482 1.00 92.81 104 GLN A N 1
ATOM 823 C CA . GLN A 1 104 ? 4.457 10.575 25.656 1.00 92.81 104 GLN A CA 1
ATOM 824 C C . GLN A 1 104 ? 4.182 11.684 26.672 1.00 92.81 104 GLN A C 1
ATOM 826 O O . GLN A 1 104 ? 3.891 11.387 27.821 1.00 92.81 104 GLN A O 1
ATOM 831 N N . LYS A 1 105 ? 4.134 12.952 26.244 1.00 93.75 105 LYS A N 1
ATOM 832 C CA . LYS A 1 105 ? 3.775 14.077 27.124 1.00 93.75 105 LYS A CA 1
ATOM 833 C C . LYS A 1 105 ? 2.394 13.898 27.753 1.00 93.75 105 LYS A C 1
ATOM 835 O O . LYS A 1 105 ? 2.214 14.221 28.922 1.00 93.75 105 LYS A O 1
ATOM 840 N N . LYS A 1 106 ? 1.415 13.380 27.003 1.00 89.19 106 LYS A N 1
ATOM 841 C CA . LYS A 1 106 ? 0.077 13.071 27.527 1.00 89.19 106 LYS A CA 1
ATOM 842 C C . LYS A 1 106 ? 0.133 11.940 28.555 1.00 89.19 106 LYS A C 1
ATOM 844 O O . LYS A 1 106 ? -0.539 12.034 29.577 1.00 89.19 106 LYS A O 1
ATOM 849 N N . PHE A 1 107 ? 0.920 10.897 28.301 1.00 89.31 107 PHE A N 1
ATOM 850 C CA . PHE A 1 107 ? 1.139 9.803 29.243 1.00 89.31 107 PHE A CA 1
ATOM 851 C C . PHE A 1 107 ? 1.823 10.295 30.523 1.00 89.31 107 PHE A C 1
ATOM 853 O O . PHE A 1 107 ? 1.299 10.064 31.607 1.00 89.31 107 PHE A O 1
ATOM 860 N N . ASP A 1 108 ? 2.914 11.049 30.399 1.00 90.44 108 ASP A N 1
ATOM 861 C CA . ASP A 1 108 ? 3.651 11.634 31.520 1.00 90.44 108 ASP A CA 1
ATOM 862 C C . ASP A 1 108 ? 2.751 12.573 32.332 1.00 90.44 108 ASP A C 1
ATOM 864 O O . ASP A 1 108 ? 2.728 12.513 33.559 1.00 90.44 108 ASP A O 1
ATOM 868 N N . TRP A 1 109 ? 1.938 13.393 31.660 1.00 90.31 109 TRP A N 1
ATOM 869 C CA . TRP A 1 109 ? 0.965 14.267 32.313 1.00 90.31 109 TRP A CA 1
ATOM 870 C C . TRP A 1 109 ? -0.103 13.475 33.083 1.00 90.31 109 TRP A C 1
ATOM 872 O O . TRP A 1 109 ? -0.380 13.780 34.244 1.00 90.31 109 TRP A O 1
ATOM 882 N N . LEU A 1 110 ? -0.670 12.422 32.482 1.00 85.88 110 LEU A N 1
ATOM 883 C CA . LEU A 1 110 ? -1.630 11.538 33.157 1.00 85.88 110 LEU A CA 1
ATOM 884 C C . LEU A 1 110 ? -0.990 10.813 34.348 1.00 85.88 110 LEU A C 1
ATOM 886 O O . LEU A 1 110 ? -1.621 10.670 35.398 1.00 85.88 110 LEU A O 1
ATOM 890 N N . PHE A 1 111 ? 0.262 10.383 34.200 1.00 87.38 111 PHE A N 1
ATOM 891 C CA . PHE A 1 111 ? 1.028 9.732 35.253 1.00 87.38 111 PHE A CA 1
ATOM 892 C C . PHE A 1 111 ? 1.287 10.686 36.424 1.00 87.38 111 PHE A C 1
ATOM 894 O O . PHE A 1 111 ? 1.010 10.327 37.570 1.00 87.38 111 PHE A O 1
ATOM 901 N N . LEU A 1 112 ? 1.720 11.921 36.148 1.00 85.12 112 LEU A N 1
ATOM 902 C CA . LEU A 1 112 ? 1.918 12.983 37.142 1.00 85.12 112 LEU A CA 1
ATOM 903 C C . LEU A 1 112 ? 0.618 13.377 37.855 1.00 85.12 112 LEU A C 1
ATOM 905 O O . LEU A 1 112 ? 0.635 13.704 39.038 1.00 85.12 112 LEU A O 1
ATOM 909 N N . GLN A 1 113 ? -0.529 13.313 37.177 1.00 85.69 113 GLN A N 1
ATOM 910 C CA . GLN A 1 113 ? -1.818 13.613 37.802 1.00 85.69 113 GLN A CA 1
ATOM 911 C C . GLN A 1 113 ? -2.302 12.486 38.737 1.00 85.69 113 GLN A C 1
ATOM 913 O O . GLN A 1 113 ? -2.981 12.744 39.736 1.00 85.69 113 GLN A O 1
ATOM 918 N N . GLN A 1 114 ? -1.980 11.226 38.429 1.00 81.81 114 GLN A N 1
ATOM 919 C CA . GLN A 1 114 ? -2.422 10.067 39.215 1.00 81.81 114 GLN A CA 1
ATOM 920 C C . GLN A 1 114 ? -1.471 9.698 40.356 1.00 81.81 114 GLN A C 1
ATOM 922 O O . GLN A 1 114 ? -1.935 9.202 41.388 1.00 81.81 114 GLN A O 1
ATOM 927 N N . THR A 1 115 ? -0.173 9.963 40.212 1.00 77.88 115 THR A N 1
ATOM 928 C CA . THR A 1 115 ? 0.840 9.625 41.223 1.00 77.88 115 THR A CA 1
ATOM 929 C C . THR A 1 115 ? 0.535 10.200 42.608 1.00 77.88 115 THR A C 1
ATOM 931 O O . THR A 1 115 ? 0.579 9.420 43.553 1.00 77.88 115 THR A O 1
ATOM 934 N N . PRO A 1 116 ? 0.105 11.464 42.797 1.00 78.38 116 PRO A N 1
ATOM 935 C CA . PRO A 1 116 ? -0.232 11.980 44.125 1.00 78.38 116 PRO A CA 1
ATOM 936 C C . PRO A 1 116 ? -1.388 11.220 44.781 1.00 78.38 116 PRO A C 1
ATOM 938 O O . PRO A 1 116 ? -1.386 10.997 45.988 1.00 78.38 116 PRO A O 1
ATOM 941 N N . ARG A 1 117 ? -2.377 10.780 43.991 1.00 76.88 117 ARG A N 1
ATOM 942 C CA . ARG A 1 117 ? -3.533 10.022 44.497 1.00 76.88 117 ARG A CA 1
ATOM 943 C C . ARG A 1 117 ? -3.149 8.600 44.885 1.00 76.88 117 ARG A C 1
ATOM 945 O O . ARG A 1 117 ? -3.641 8.094 45.892 1.00 76.88 117 ARG A O 1
ATOM 952 N N . LEU A 1 118 ? -2.288 7.960 44.096 1.00 72.94 118 LEU A N 1
ATOM 953 C CA . LEU A 1 118 ? -1.753 6.637 44.411 1.00 72.94 118 LEU A CA 1
ATOM 954 C C . LEU A 1 118 ? -0.818 6.704 45.619 1.00 72.94 118 LEU A C 1
ATOM 956 O O . LEU A 1 118 ? -1.012 5.939 46.556 1.00 72.94 118 LEU A O 1
ATOM 960 N N . MET A 1 119 ? 0.090 7.680 45.664 1.00 74.69 119 MET A N 1
ATOM 961 C CA . MET A 1 119 ? 0.969 7.906 46.810 1.00 74.69 119 MET A CA 1
ATOM 962 C C . MET A 1 119 ? 0.161 8.212 48.070 1.00 74.69 119 MET A C 1
ATOM 964 O O . MET A 1 119 ? 0.400 7.587 49.089 1.00 74.69 119 MET A O 1
ATOM 968 N N . ALA A 1 120 ? -0.872 9.059 48.020 1.00 74.88 120 ALA A N 1
ATOM 969 C CA . ALA A 1 120 ? -1.736 9.302 49.179 1.00 74.88 120 ALA A CA 1
ATOM 970 C C . ALA A 1 120 ? -2.458 8.034 49.678 1.00 74.88 120 ALA A C 1
ATOM 972 O O . ALA A 1 120 ? -2.705 7.900 50.877 1.00 74.88 120 ALA A O 1
ATOM 973 N N . ARG A 1 121 ? -2.799 7.092 48.786 1.00 76.19 121 ARG A N 1
ATOM 974 C CA . ARG A 1 121 ? -3.362 5.787 49.171 1.00 76.19 121 ARG A CA 1
ATOM 975 C C . ARG A 1 121 ? -2.305 4.877 49.786 1.00 76.19 121 ARG A C 1
ATOM 977 O O . ARG A 1 121 ? -2.577 4.298 50.831 1.00 76.19 121 ARG A O 1
ATOM 984 N N . VAL A 1 122 ? -1.121 4.793 49.180 1.00 76.44 122 VAL A N 1
ATOM 985 C CA . VAL A 1 122 ? 0.008 4.012 49.705 1.00 76.44 122 VAL A CA 1
ATOM 986 C C . VAL A 1 122 ? 0.412 4.540 51.079 1.00 76.44 122 VAL A C 1
ATOM 988 O O . VAL A 1 122 ? 0.392 3.772 52.031 1.00 76.44 122 VAL A O 1
ATOM 991 N N . TYR A 1 123 ? 0.608 5.852 51.230 1.00 74.31 123 TYR A N 1
ATOM 992 C CA . TYR A 1 123 ? 0.883 6.492 52.518 1.00 74.31 123 TYR A CA 1
ATOM 993 C C . TYR A 1 123 ? -0.218 6.232 53.550 1.00 74.31 123 TYR A C 1
ATOM 995 O O . TYR A 1 123 ? 0.083 6.065 54.726 1.00 74.31 123 TYR A O 1
ATOM 1003 N N . ARG A 1 124 ? -1.498 6.175 53.155 1.00 76.50 124 ARG A N 1
ATOM 1004 C CA . ARG A 1 124 ? -2.597 5.861 54.085 1.00 76.50 124 ARG A CA 1
ATOM 1005 C C . ARG A 1 124 ? -2.548 4.407 54.561 1.00 76.50 124 ARG A C 1
ATOM 1007 O O . ARG A 1 124 ? -2.766 4.166 55.745 1.00 76.50 124 ARG A O 1
ATOM 1014 N N . VAL A 1 125 ? -2.264 3.464 53.662 1.00 74.62 125 VAL A N 1
ATOM 1015 C CA . VAL A 1 125 ? -2.122 2.035 53.992 1.00 74.62 125 VAL A CA 1
ATOM 1016 C C . VAL A 1 125 ? -0.876 1.798 54.840 1.00 74.62 125 VAL A C 1
ATOM 1018 O O . VAL A 1 125 ? -0.960 1.107 55.849 1.00 74.62 125 VAL A O 1
ATOM 1021 N N . GLU A 1 126 ? 0.241 2.430 54.489 1.00 76.12 126 GLU A N 1
ATOM 1022 C CA . GLU A 1 126 ? 1.478 2.381 55.261 1.00 76.12 126 GLU A CA 1
ATOM 1023 C C . GLU A 1 126 ? 1.238 2.923 56.675 1.00 76.12 126 GLU A C 1
ATOM 1025 O O . GLU A 1 126 ? 1.501 2.232 57.652 1.00 76.12 126 GLU A O 1
ATOM 1030 N N . ARG A 1 127 ? 0.601 4.095 56.821 1.00 77.44 127 ARG A N 1
ATOM 1031 C CA . ARG A 1 127 ? 0.251 4.652 58.141 1.00 77.44 127 ARG A CA 1
ATOM 1032 C C . ARG A 1 127 ? -0.633 3.711 58.960 1.00 77.44 127 ARG A C 1
ATOM 1034 O O . ARG A 1 127 ? -0.400 3.557 60.151 1.00 77.44 127 ARG A O 1
ATOM 1041 N N . LEU A 1 128 ? -1.622 3.069 58.338 1.00 75.69 128 LEU A N 1
ATOM 1042 C CA . LEU A 1 128 ? -2.463 2.064 58.998 1.00 75.69 128 LEU A CA 1
ATOM 1043 C C . LEU A 1 128 ? -1.659 0.831 59.433 1.00 75.69 128 LEU A C 1
ATOM 1045 O O . LEU A 1 128 ? -1.910 0.307 60.518 1.00 75.69 128 LEU A O 1
ATOM 1049 N N . SER A 1 129 ? -0.663 0.404 58.650 1.00 75.50 129 SER A N 1
ATOM 1050 C CA . SER A 1 129 ? 0.212 -0.707 59.034 1.00 75.50 129 SER A CA 1
ATOM 1051 C C . SER A 1 129 ? 1.129 -0.356 60.205 1.00 75.50 129 SER A C 1
ATOM 1053 O O . SER A 1 129 ? 1.483 -1.255 60.956 1.00 75.50 129 SER A O 1
ATOM 1055 N N . TRP A 1 130 ? 1.479 0.920 60.412 1.00 76.19 130 TRP A N 1
ATOM 1056 C CA . TRP A 1 130 ? 2.200 1.365 61.615 1.00 76.19 130 TRP A CA 1
ATOM 1057 C C . TRP A 1 130 ? 1.339 1.300 62.886 1.00 76.19 130 TRP A C 1
ATOM 1059 O O . TRP A 1 130 ? 1.874 1.099 63.974 1.00 76.19 130 TRP A O 1
ATOM 1069 N N . TYR A 1 131 ? 0.014 1.445 62.775 1.00 79.38 131 TYR A N 1
ATOM 1070 C CA . TYR A 1 131 ? -0.895 1.396 63.930 1.00 79.38 131 TYR A CA 1
ATOM 1071 C C . TYR A 1 131 ? -1.408 -0.012 64.253 1.00 79.38 131 TYR A C 1
ATOM 1073 O O . TYR A 1 131 ? -1.758 -0.283 65.401 1.00 79.38 131 TYR A O 1
ATOM 1081 N N . LEU A 1 132 ? -1.433 -0.925 63.277 1.00 76.06 132 LEU A N 1
ATOM 1082 C CA . LEU A 1 132 ? -1.864 -2.313 63.478 1.00 76.06 132 LEU A CA 1
ATOM 1083 C C . LEU A 1 132 ? -1.122 -3.027 64.637 1.00 76.06 132 LEU A C 1
ATOM 1085 O O . LEU A 1 132 ? -1.794 -3.634 65.471 1.00 76.06 132 LEU A O 1
ATOM 1089 N N . PRO A 1 133 ? 0.217 -2.909 64.775 1.00 75.38 133 PRO A N 1
ATOM 1090 C CA . PRO A 1 133 ? 0.978 -3.535 65.859 1.00 75.38 133 PRO A CA 1
ATOM 1091 C C . PRO A 1 133 ? 0.704 -2.934 67.240 1.00 75.38 133 PRO A C 1
ATOM 1093 O O . PRO A 1 133 ? 0.989 -3.578 68.240 1.00 75.38 133 PRO A O 1
ATOM 1096 N N . LEU A 1 134 ? 0.157 -1.715 67.317 1.00 76.25 134 LEU A N 1
ATOM 1097 C CA . LEU A 1 134 ? -0.272 -1.087 68.573 1.00 76.25 134 LEU A CA 1
ATOM 1098 C C . LEU A 1 134 ? -1.702 -1.492 68.949 1.00 76.25 134 LEU A C 1
ATOM 1100 O O . LEU A 1 134 ? -2.011 -1.664 70.127 1.00 76.25 134 LEU A O 1
ATOM 1104 N N . LEU A 1 135 ? -2.574 -1.670 67.954 1.00 78.00 135 LEU A N 1
ATOM 1105 C CA . LEU A 1 135 ? -3.968 -2.058 68.168 1.00 78.00 135 LEU A CA 1
ATOM 1106 C C . LEU A 1 135 ? -4.109 -3.520 68.606 1.00 78.00 135 LEU A C 1
ATOM 1108 O O . LEU A 1 135 ? -4.951 -3.811 69.451 1.00 78.00 135 LEU A O 1
ATOM 1112 N N . VAL A 1 136 ? -3.278 -4.430 68.085 1.00 79.38 136 VAL A N 1
ATOM 1113 C CA . VAL A 1 136 ? -3.344 -5.865 68.423 1.00 79.38 136 VAL A CA 1
ATOM 1114 C C . VAL A 1 136 ? -3.091 -6.138 69.923 1.00 79.38 136 VAL A C 1
ATOM 1116 O O . VAL A 1 136 ? -3.922 -6.814 70.532 1.00 79.38 136 VAL A O 1
ATOM 1119 N N . PRO A 1 137 ? -2.047 -5.584 70.577 1.00 75.75 137 PRO A N 1
ATOM 1120 C CA . PRO A 1 137 ? -1.826 -5.752 72.016 1.00 75.75 137 PRO A CA 1
ATOM 1121 C C . PRO A 1 137 ? -2.880 -5.058 72.880 1.00 75.75 137 PRO A C 1
ATOM 1123 O O . PRO A 1 137 ? -3.271 -5.603 73.908 1.00 75.75 137 PRO A O 1
ATOM 1126 N N . LEU A 1 138 ? -3.365 -3.877 72.473 1.00 74.75 138 LEU A N 1
ATOM 1127 C CA . LEU A 1 138 ? -4.440 -3.180 73.189 1.00 74.75 138 LEU A CA 1
ATOM 1128 C C . LEU A 1 138 ? -5.724 -4.013 73.190 1.00 74.75 138 LEU A C 1
ATOM 1130 O O . LEU A 1 138 ? -6.352 -4.173 74.234 1.00 74.75 138 LEU A O 1
ATOM 1134 N N . TYR A 1 139 ? -6.078 -4.597 72.045 1.00 74.00 139 TYR A N 1
ATOM 1135 C CA . TYR A 1 139 ? -7.253 -5.454 71.934 1.00 74.00 139 TYR A CA 1
ATOM 1136 C C . TYR A 1 139 ? -7.070 -6.769 72.705 1.00 74.00 139 TYR A C 1
ATOM 1138 O O . TYR A 1 139 ? -7.956 -7.160 73.460 1.00 74.00 139 TYR A O 1
ATOM 1146 N N . GLY A 1 140 ? -5.898 -7.409 72.599 1.00 76.06 140 GLY A N 1
ATOM 1147 C CA . GLY A 1 140 ? -5.560 -8.599 73.387 1.00 76.06 140 GLY A CA 1
ATOM 1148 C C . GLY A 1 140 ? -5.604 -8.343 74.899 1.00 76.06 140 GLY A C 1
ATOM 1149 O O . GLY A 1 140 ? -6.156 -9.146 75.649 1.00 76.06 140 GLY A O 1
ATOM 1150 N N . GLY A 1 141 ? -5.113 -7.183 75.342 1.00 72.31 141 GLY A N 1
ATOM 1151 C CA . GLY A 1 141 ? -5.185 -6.739 76.733 1.00 72.31 141 GLY A CA 1
ATOM 1152 C C . GLY A 1 141 ? -6.618 -6.491 77.206 1.00 72.31 141 GLY A C 1
ATOM 1153 O O . GLY A 1 141 ? -6.991 -6.955 78.280 1.00 72.31 141 GLY A O 1
ATOM 1154 N N . MET A 1 142 ? -7.455 -5.827 76.401 1.00 70.31 142 MET A N 1
ATOM 1155 C CA . MET A 1 142 ? -8.871 -5.615 76.735 1.00 70.31 142 MET A CA 1
ATOM 1156 C C . MET A 1 142 ? -9.653 -6.930 76.825 1.00 70.31 142 MET A C 1
ATOM 1158 O O . MET A 1 142 ? -10.478 -7.089 77.724 1.00 70.31 142 MET A O 1
ATOM 1162 N N . VAL A 1 143 ? -9.373 -7.888 75.938 1.00 70.75 143 VAL A N 1
ATOM 1163 C CA . VAL A 1 143 ? -9.974 -9.225 75.983 1.00 70.75 143 VAL A CA 1
ATOM 1164 C C . VAL A 1 143 ? -9.548 -9.957 77.260 1.00 70.75 143 VAL A C 1
ATOM 1166 O O . VAL A 1 143 ? -10.410 -10.436 77.994 1.00 70.75 143 VAL A O 1
ATOM 1169 N N . ALA A 1 144 ? -8.257 -9.960 77.603 1.00 64.94 144 ALA A N 1
ATOM 1170 C CA . ALA A 1 144 ? -7.761 -10.574 78.838 1.00 64.94 144 ALA A CA 1
ATOM 1171 C C . ALA A 1 144 ? -8.351 -9.933 80.113 1.00 64.94 144 ALA A C 1
ATOM 1173 O O . ALA A 1 144 ? -8.650 -10.633 81.081 1.00 64.94 144 ALA A O 1
ATOM 1174 N N . ILE A 1 145 ? -8.565 -8.612 80.112 1.00 67.31 145 ILE A N 1
ATOM 1175 C CA . ILE A 1 145 ? -9.212 -7.893 81.221 1.00 67.31 145 ILE A CA 1
ATOM 1176 C C . ILE A 1 145 ? -10.693 -8.279 81.343 1.00 67.31 145 ILE A C 1
ATOM 1178 O O . ILE A 1 145 ? -11.164 -8.499 82.456 1.00 67.31 145 ILE A O 1
ATOM 1182 N N . ASN A 1 146 ? -11.416 -8.427 80.229 1.00 60.47 146 ASN A N 1
ATOM 1183 C CA . ASN A 1 146 ? -12.809 -8.886 80.258 1.00 60.47 146 ASN A CA 1
ATOM 1184 C C . ASN A 1 146 ? -12.937 -10.343 80.731 1.00 60.47 146 ASN A C 1
ATOM 1186 O O . ASN A 1 146 ? -13.851 -10.658 81.490 1.00 60.47 146 ASN A O 1
ATOM 1190 N N . TYR A 1 147 ? -12.003 -11.223 80.361 1.00 57.84 147 TYR A N 1
ATOM 1191 C CA . TYR A 1 147 ? -11.994 -12.609 80.849 1.00 57.84 147 TYR A CA 1
ATOM 1192 C C . TYR A 1 147 ? -11.618 -12.734 82.336 1.00 57.84 147 TYR A C 1
ATOM 1194 O O . TYR A 1 147 ? -11.990 -13.716 82.973 1.00 57.84 147 TYR A O 1
ATOM 1202 N N . ARG A 1 148 ? -10.982 -11.715 82.934 1.00 51.91 148 ARG A N 1
ATOM 1203 C CA . ARG A 1 148 ? -10.716 -11.645 84.385 1.00 51.91 148 ARG A CA 1
ATOM 1204 C C . ARG A 1 148 ? -11.963 -11.434 85.253 1.00 51.91 148 ARG A C 1
ATOM 1206 O O . ARG A 1 148 ? -11.856 -11.529 86.472 1.00 51.91 148 ARG A O 1
ATOM 1213 N N . VAL A 1 149 ? -13.127 -11.160 84.661 1.00 52.56 149 VAL A N 1
ATOM 1214 C CA . VAL A 1 149 ? -14.397 -11.005 85.396 1.00 52.56 149 VAL A CA 1
ATOM 1215 C C . VAL A 1 149 ? -15.116 -12.350 85.596 1.00 52.56 149 VAL A C 1
ATOM 1217 O O . VAL A 1 149 ? -16.138 -12.406 86.273 1.00 52.56 149 VAL A O 1
ATOM 1220 N N . VAL A 1 150 ? -14.574 -13.462 85.086 1.00 48.12 150 VAL A N 1
ATOM 1221 C CA . VAL A 1 150 ? -15.103 -14.804 85.367 1.00 48.12 150 VAL A CA 1
ATOM 1222 C C . VAL A 1 150 ? -14.336 -15.407 86.552 1.00 48.12 150 VAL A C 1
ATOM 1224 O O . VAL A 1 150 ? -13.150 -15.706 86.416 1.00 48.12 150 VAL A O 1
ATOM 1227 N N . PRO A 1 151 ? -14.963 -15.591 87.728 1.00 51.00 151 PRO A N 1
ATOM 1228 C CA . PRO A 1 151 ? -14.285 -16.151 88.881 1.00 51.00 151 PRO A CA 1
ATOM 1229 C C . PRO A 1 151 ? -14.338 -17.673 88.787 1.00 51.00 151 PRO A C 1
ATOM 1231 O O . PRO A 1 151 ? -15.362 -18.264 89.108 1.00 51.00 151 PRO A O 1
ATOM 1234 N N . TYR A 1 152 ? -13.246 -18.324 88.389 1.00 43.03 152 TYR A N 1
ATOM 1235 C CA . TYR A 1 152 ? -13.056 -19.736 88.717 1.00 43.03 152 TYR A CA 1
ATOM 1236 C C . TYR A 1 152 ? -11.622 -20.015 89.153 1.00 43.03 152 TYR A C 1
ATOM 1238 O O . TYR A 1 152 ? -10.655 -19.548 88.555 1.00 43.03 152 TYR A O 1
ATOM 1246 N N . GLY A 1 153 ? -11.534 -20.730 90.275 1.00 52.44 153 GLY A N 1
ATOM 1247 C CA . GLY A 1 153 ? -10.296 -21.148 90.905 1.00 52.44 153 GLY A CA 1
ATOM 1248 C C . GLY A 1 153 ? -9.496 -22.121 90.046 1.00 52.44 153 GLY A C 1
ATOM 1249 O O . GLY A 1 153 ? -10.024 -22.762 89.142 1.00 52.44 153 GLY A O 1
ATOM 1250 N N . THR A 1 154 ? -8.213 -22.196 90.398 1.00 54.81 154 THR A N 1
ATOM 1251 C CA . THR A 1 154 ? -7.189 -23.117 89.886 1.00 54.81 154 THR A CA 1
ATOM 1252 C C . THR A 1 154 ? -6.915 -23.004 88.386 1.00 54.81 154 THR A C 1
ATOM 1254 O O . THR A 1 154 ? -7.206 -23.916 87.620 1.00 54.81 154 THR A O 1
ATOM 1257 N N . VAL A 1 155 ? -6.289 -21.896 87.984 1.00 46.75 155 VAL A N 1
ATOM 1258 C CA . VAL A 1 155 ? -5.456 -21.857 86.773 1.00 46.75 155 VAL A CA 1
ATOM 1259 C C . VAL A 1 155 ? -4.004 -21.952 87.240 1.00 46.75 155 VAL A C 1
ATOM 1261 O O . VAL A 1 155 ? -3.535 -21.084 87.978 1.00 46.75 155 VAL A O 1
ATOM 1264 N N . GLU A 1 156 ? -3.334 -23.049 86.888 1.00 57.25 156 GLU A N 1
ATOM 1265 C CA . GLU A 1 156 ? -1.917 -23.295 87.177 1.00 57.25 156 GLU A CA 1
ATOM 1266 C C . GLU A 1 156 ? -1.022 -22.229 86.516 1.00 57.25 156 GLU A C 1
ATOM 1268 O O . GLU A 1 156 ? -1.317 -21.727 85.433 1.00 57.25 156 GLU A O 1
ATOM 1273 N N . GLU A 1 157 ? 0.103 -21.896 87.156 1.00 55.50 157 GLU A N 1
ATOM 1274 C CA . GLU A 1 157 ? 1.034 -20.799 86.814 1.00 55.50 157 GLU A CA 1
ATOM 1275 C C . GLU A 1 157 ? 1.644 -20.840 85.388 1.00 55.50 157 GLU A C 1
ATOM 1277 O O . GLU A 1 157 ? 2.384 -19.932 85.008 1.00 55.50 157 GLU A O 1
ATOM 1282 N N . SER A 1 158 ? 1.331 -21.848 84.568 1.00 54.47 158 SER A N 1
ATOM 1283 C CA . SER A 1 158 ? 1.944 -22.077 83.252 1.00 54.47 158 SER A CA 1
ATOM 1284 C C . SER A 1 158 ? 1.345 -21.272 82.081 1.00 54.47 158 SER A C 1
ATOM 1286 O O . SER A 1 158 ? 2.003 -21.133 81.052 1.00 54.47 158 SER A O 1
ATOM 1288 N N . ASP A 1 159 ? 0.163 -20.658 82.225 1.00 56.09 159 ASP A N 1
ATOM 1289 C CA . ASP A 1 159 ? -0.507 -19.964 81.103 1.00 56.09 159 ASP A CA 1
ATOM 1290 C C . ASP A 1 159 ? 0.010 -18.534 80.830 1.00 56.09 159 ASP A C 1
ATOM 1292 O O . ASP A 1 159 ? -0.051 -18.019 79.703 1.00 56.09 159 ASP A O 1
ATOM 1296 N N . TRP A 1 160 ? 0.575 -17.870 81.842 1.00 62.78 160 TRP A N 1
ATOM 1297 C CA . TRP A 1 160 ? 1.068 -16.493 81.703 1.00 62.78 160 TRP A CA 1
ATOM 1298 C C . TRP A 1 160 ? 2.399 -16.427 80.956 1.00 62.78 160 TRP A C 1
ATOM 1300 O O . TRP A 1 160 ? 2.650 -15.472 80.219 1.00 62.78 160 TRP A O 1
ATOM 1310 N N . THR A 1 161 ? 3.244 -17.448 81.105 1.00 64.12 161 THR A N 1
ATOM 1311 C CA . THR A 1 161 ? 4.545 -17.528 80.431 1.00 64.12 161 THR A CA 1
ATOM 1312 C C . THR A 1 161 ? 4.382 -17.727 78.932 1.00 64.12 161 THR A C 1
ATOM 1314 O O . THR A 1 161 ? 5.074 -17.053 78.174 1.00 64.12 161 THR A O 1
ATOM 1317 N N . VAL A 1 162 ? 3.426 -18.552 78.490 1.00 64.06 162 VAL A N 1
ATOM 1318 C CA . VAL A 1 162 ? 3.116 -18.738 77.061 1.00 64.06 162 VAL A CA 1
ATOM 1319 C C . VAL A 1 162 ? 2.587 -17.441 76.450 1.00 64.06 162 VAL A C 1
ATOM 1321 O O . VAL A 1 162 ? 3.068 -17.007 75.403 1.00 64.06 162 VAL A O 1
ATOM 1324 N N . SER A 1 163 ? 1.668 -16.762 77.140 1.00 66.44 163 SER A N 1
ATOM 1325 C CA . SER A 1 163 ? 1.118 -15.478 76.685 1.00 66.44 163 SER A CA 1
ATOM 1326 C C . SER A 1 163 ? 2.189 -14.382 76.600 1.00 66.44 163 SER A C 1
ATOM 1328 O O . SER A 1 163 ? 2.230 -13.623 75.629 1.00 66.44 163 SER A O 1
ATOM 1330 N N . LEU A 1 164 ? 3.107 -14.327 77.572 1.00 72.62 164 LEU A N 1
ATOM 1331 C CA . LEU A 1 164 ? 4.236 -13.396 77.563 1.00 72.62 164 LEU A CA 1
ATOM 1332 C C . LEU A 1 164 ? 5.223 -13.717 76.429 1.00 72.62 164 LEU A C 1
ATOM 1334 O O . LEU A 1 164 ? 5.665 -12.801 75.738 1.00 72.62 164 LEU A O 1
ATOM 1338 N N . LEU A 1 165 ? 5.533 -14.996 76.191 1.00 69.88 165 LEU A N 1
ATOM 1339 C CA . LEU A 1 165 ? 6.438 -15.423 75.116 1.00 69.88 165 LEU A CA 1
ATOM 1340 C C . LEU A 1 165 ? 5.877 -15.091 73.732 1.00 69.88 165 LEU A C 1
ATOM 1342 O O . LEU A 1 165 ? 6.616 -14.625 72.867 1.00 69.88 165 LEU A O 1
ATOM 1346 N N . VAL A 1 166 ? 4.568 -15.271 73.535 1.00 72.12 166 VAL A N 1
ATOM 1347 C CA . VAL A 1 166 ? 3.880 -14.895 72.294 1.00 72.12 166 VAL A CA 1
ATOM 1348 C C . VAL A 1 166 ? 3.898 -13.376 72.107 1.00 72.12 166 VAL A C 1
ATOM 1350 O O 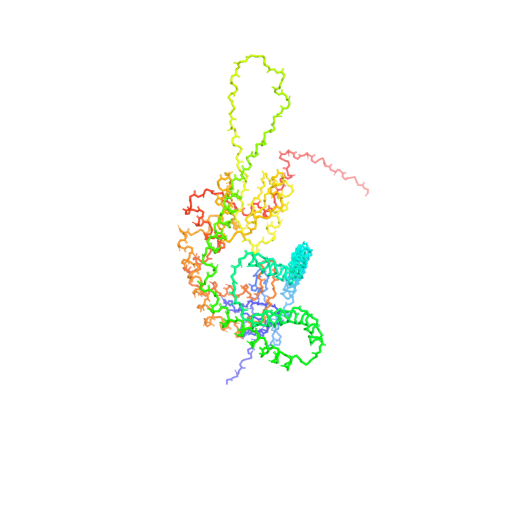. VAL A 1 166 ? 4.221 -12.900 71.019 1.00 72.12 166 VAL A O 1
ATOM 1353 N N . MET A 1 167 ? 3.639 -12.601 73.164 1.00 74.25 167 MET A N 1
ATOM 1354 C CA . MET A 1 167 ? 3.693 -11.133 73.120 1.00 74.25 167 MET A CA 1
ATOM 1355 C C . MET A 1 167 ? 5.107 -10.610 72.814 1.00 74.25 167 MET A C 1
ATOM 1357 O O . MET A 1 167 ? 5.264 -9.728 71.969 1.00 74.25 167 MET A O 1
ATOM 1361 N N . VAL A 1 168 ? 6.147 -11.177 73.438 1.00 77.31 168 VAL A N 1
ATOM 1362 C CA . VAL A 1 168 ? 7.551 -10.818 73.169 1.00 77.31 168 VAL A CA 1
ATOM 1363 C C . VAL A 1 168 ? 7.961 -11.237 71.755 1.00 77.31 168 VAL A C 1
ATOM 1365 O O . VAL A 1 168 ? 8.566 -10.441 71.039 1.00 77.31 168 VAL A O 1
ATOM 1368 N N . GLY A 1 169 ? 7.582 -12.440 71.314 1.00 75.88 169 GLY A N 1
ATOM 1369 C CA . GLY A 1 169 ? 7.851 -12.930 69.961 1.00 75.88 169 GLY A CA 1
ATOM 1370 C C . GLY A 1 169 ? 7.216 -12.049 68.882 1.00 75.88 169 GLY A C 1
ATOM 1371 O O . GLY A 1 169 ? 7.888 -11.674 67.918 1.00 75.88 169 GLY A O 1
ATOM 1372 N N . MET A 1 170 ? 5.958 -11.636 69.075 1.00 73.44 170 MET A N 1
ATOM 1373 C CA . MET A 1 170 ? 5.300 -10.683 68.178 1.00 73.44 170 MET A CA 1
ATOM 1374 C C . MET A 1 170 ? 5.967 -9.304 68.225 1.00 73.44 170 MET A C 1
ATOM 1376 O O . MET A 1 170 ? 6.201 -8.716 67.172 1.00 73.44 170 MET A O 1
ATOM 1380 N N . GLY A 1 171 ? 6.341 -8.807 69.408 1.00 76.19 171 GLY A N 1
ATOM 1381 C CA . GLY A 1 171 ? 7.064 -7.540 69.551 1.00 76.19 171 GLY A CA 1
ATOM 1382 C C . GLY A 1 171 ? 8.380 -7.521 68.765 1.00 76.19 171 GLY A C 1
ATOM 1383 O O . GLY A 1 171 ? 8.621 -6.606 67.981 1.00 76.19 171 GLY A O 1
ATOM 1384 N N . VAL A 1 172 ? 9.202 -8.565 68.886 1.00 73.62 172 VAL A N 1
ATOM 1385 C CA . VAL A 1 172 ? 10.465 -8.678 68.134 1.00 73.62 172 VAL A CA 1
ATOM 1386 C C . VAL A 1 172 ? 10.208 -8.736 66.623 1.00 73.62 172 VAL A C 1
ATOM 1388 O O . VAL A 1 172 ? 10.883 -8.043 65.862 1.00 73.62 172 VAL A O 1
ATOM 1391 N N . CYS A 1 173 ? 9.197 -9.483 66.171 1.00 70.50 173 CYS A N 1
ATOM 1392 C CA . CYS A 1 173 ? 8.855 -9.551 64.747 1.00 70.50 173 CYS A CA 1
ATOM 1393 C C . CYS A 1 173 ? 8.382 -8.201 64.190 1.00 70.50 173 CYS A C 1
ATOM 1395 O O . CYS A 1 173 ? 8.777 -7.818 63.093 1.00 70.50 173 CYS A O 1
ATOM 1397 N N . PHE A 1 174 ? 7.569 -7.453 64.937 1.00 68.69 174 PHE A N 1
ATOM 1398 C CA . PHE A 1 174 ? 7.018 -6.185 64.458 1.00 68.69 174 PHE A CA 1
ATOM 1399 C C . PHE A 1 174 ? 7.983 -5.003 64.575 1.00 68.69 174 PHE A C 1
ATOM 1401 O O . PHE A 1 174 ? 7.915 -4.105 63.741 1.00 68.69 174 PHE A O 1
ATOM 1408 N N . PHE A 1 175 ? 8.888 -4.988 65.557 1.00 68.31 175 PHE A N 1
ATOM 1409 C CA . PHE A 1 175 ? 9.811 -3.864 65.752 1.00 68.31 175 PHE A CA 1
ATOM 1410 C C . PHE A 1 175 ? 11.193 -4.088 65.127 1.00 68.31 175 PHE A C 1
ATOM 1412 O O . PHE A 1 175 ? 11.776 -3.144 64.594 1.00 68.31 175 PHE A O 1
ATOM 1419 N N . CYS A 1 176 ? 11.725 -5.315 65.132 1.00 68.25 176 CYS A N 1
ATOM 1420 C CA . CYS A 1 176 ? 13.070 -5.567 64.607 1.00 68.25 176 CYS A CA 1
ATOM 1421 C C . CYS A 1 176 ? 13.074 -5.796 63.090 1.00 68.25 176 CYS A C 1
ATOM 1423 O O . CYS A 1 176 ? 13.987 -5.331 62.409 1.00 68.25 176 CYS A O 1
ATOM 1425 N N . VAL A 1 177 ? 12.055 -6.458 62.529 1.00 66.56 177 VAL A N 1
ATOM 1426 C CA . VAL A 1 177 ? 12.025 -6.790 61.091 1.00 66.56 177 VAL A CA 1
ATOM 1427 C C . VAL A 1 177 ? 11.955 -5.535 60.207 1.00 66.56 177 VAL A C 1
ATOM 1429 O O . VAL A 1 177 ? 12.773 -5.435 59.291 1.00 66.56 177 VAL A O 1
ATOM 1432 N N . PRO A 1 178 ? 11.109 -4.519 60.482 1.00 66.94 178 PRO A N 1
ATOM 1433 C CA . PRO A 1 178 ? 11.066 -3.311 59.654 1.00 66.94 178 PRO A CA 1
ATOM 1434 C C . PRO A 1 178 ? 12.326 -2.441 59.744 1.00 66.94 178 PRO A C 1
ATOM 1436 O O . PRO A 1 178 ? 12.575 -1.660 58.833 1.00 66.94 178 PRO A O 1
ATOM 1439 N N . TRP A 1 179 ? 13.133 -2.566 60.804 1.00 67.56 179 TRP A N 1
ATOM 1440 C CA . TRP A 1 179 ? 14.407 -1.843 60.932 1.00 67.56 179 TRP A CA 1
ATOM 1441 C C . TRP A 1 179 ? 15.551 -2.598 60.237 1.00 67.56 179 TRP A C 1
ATOM 1443 O O . TRP A 1 179 ? 16.368 -2.006 59.531 1.00 67.56 179 TRP A O 1
ATOM 1453 N N . VAL A 1 180 ? 15.597 -3.921 60.389 1.00 63.56 180 VAL A N 1
ATOM 1454 C CA . VAL A 1 180 ? 16.682 -4.762 59.866 1.00 63.56 180 VAL A CA 1
ATOM 1455 C C . VAL A 1 180 ? 16.550 -4.990 58.355 1.00 63.56 180 VAL A C 1
ATOM 1457 O O . VAL A 1 180 ? 17.551 -4.951 57.641 1.00 63.56 180 VAL A O 1
ATOM 1460 N N . VAL A 1 181 ? 15.330 -5.153 57.833 1.00 63.06 181 VAL A N 1
ATOM 1461 C CA . VAL A 1 181 ? 15.094 -5.450 56.407 1.00 63.06 181 VAL A CA 1
ATOM 1462 C C . VAL A 1 181 ? 15.600 -4.338 55.465 1.00 63.06 181 VAL A C 1
ATOM 1464 O O . VAL A 1 181 ? 16.322 -4.664 54.522 1.00 63.06 181 VAL A O 1
ATOM 1467 N N . PRO A 1 182 ? 15.356 -3.035 55.709 1.00 59.19 182 PRO A N 1
ATOM 1468 C CA . PRO A 1 182 ? 15.905 -1.965 54.869 1.00 59.19 182 PRO A CA 1
ATOM 1469 C C . PRO A 1 182 ? 17.436 -1.856 54.915 1.00 59.19 182 PRO A C 1
ATOM 1471 O O . PRO A 1 182 ? 18.054 -1.467 53.925 1.00 59.19 182 PRO A O 1
ATOM 1474 N N . GLN A 1 183 ? 18.058 -2.198 56.050 1.00 62.38 183 GLN A N 1
ATOM 1475 C CA . GLN A 1 183 ? 19.519 -2.200 56.206 1.00 62.38 183 GLN A CA 1
ATOM 1476 C C . GLN A 1 183 ? 20.164 -3.369 55.446 1.00 62.38 183 GLN A C 1
ATOM 1478 O O . GLN A 1 183 ? 21.218 -3.203 54.838 1.00 62.38 183 GLN A O 1
ATOM 1483 N N . ILE A 1 184 ? 19.498 -4.528 55.410 1.00 54.91 184 ILE A N 1
ATOM 1484 C CA . ILE A 1 184 ? 19.939 -5.702 54.646 1.00 54.91 184 ILE A CA 1
ATOM 1485 C C . ILE A 1 184 ? 19.781 -5.479 53.138 1.00 54.91 184 ILE A C 1
ATOM 1487 O O . ILE A 1 184 ? 20.695 -5.816 52.395 1.00 54.91 184 ILE A O 1
ATOM 1491 N N . ILE A 1 185 ? 18.684 -4.861 52.684 1.00 54.34 185 ILE A N 1
ATOM 1492 C CA . ILE A 1 185 ? 18.446 -4.560 51.257 1.00 54.34 185 ILE A CA 1
ATOM 1493 C C . ILE A 1 185 ? 19.492 -3.579 50.692 1.00 54.34 185 ILE A C 1
ATOM 1495 O O . ILE A 1 185 ? 19.773 -3.598 49.497 1.00 54.34 185 ILE A O 1
ATOM 1499 N N . ARG A 1 186 ? 20.108 -2.744 51.541 1.00 56.31 186 ARG A N 1
ATOM 1500 C CA . ARG A 1 186 ? 21.223 -1.860 51.155 1.00 56.31 186 ARG A CA 1
ATOM 1501 C C . ARG A 1 186 ? 22.589 -2.544 51.093 1.00 56.31 186 ARG A C 1
ATOM 1503 O O . ARG A 1 186 ? 23.526 -1.934 50.590 1.00 56.31 186 ARG A O 1
ATOM 1510 N N . SER A 1 187 ? 22.729 -3.761 51.613 1.00 50.38 187 SER A N 1
ATOM 1511 C CA . SER A 1 187 ? 23.985 -4.511 51.583 1.00 50.38 187 SER A CA 1
ATOM 1512 C C . SER A 1 187 ? 23.884 -5.605 50.515 1.00 50.38 187 SER A C 1
ATOM 1514 O O . SER A 1 187 ? 22.974 -6.427 50.575 1.00 50.38 187 SER A O 1
ATOM 1516 N N . ASP A 1 188 ? 24.844 -5.690 49.589 1.00 48.84 188 ASP A N 1
ATOM 1517 C CA . ASP A 1 188 ? 24.871 -6.658 48.468 1.00 48.84 188 ASP A CA 1
ATOM 1518 C C . ASP A 1 188 ? 24.896 -8.155 48.873 1.00 48.84 188 ASP A C 1
ATOM 1520 O O . ASP A 1 188 ? 25.015 -9.050 48.038 1.00 48.84 188 ASP A O 1
ATOM 1524 N N . ARG A 1 189 ? 24.740 -8.486 50.159 1.00 47.09 189 ARG A N 1
ATOM 1525 C CA . ARG A 1 189 ? 24.660 -9.858 50.689 1.00 47.09 189 ARG A CA 1
ATOM 1526 C C . ARG A 1 189 ? 23.217 -10.384 50.753 1.00 47.09 189 ARG A C 1
ATOM 1528 O O . ARG A 1 189 ? 22.801 -10.971 51.752 1.00 47.09 189 ARG A O 1
ATOM 1535 N N . CYS A 1 190 ? 22.454 -10.200 49.677 1.00 53.56 190 CYS A N 1
ATOM 1536 C CA . CYS A 1 190 ? 21.015 -10.500 49.626 1.00 53.56 190 CYS A CA 1
ATOM 1537 C C . CYS A 1 190 ? 20.666 -12.001 49.722 1.00 53.56 190 CYS A C 1
ATOM 1539 O O . CYS A 1 190 ? 19.583 -12.353 50.190 1.00 53.56 190 CYS A O 1
ATOM 1541 N N . LEU A 1 191 ? 21.567 -12.908 49.323 1.00 51.59 191 LEU A N 1
ATOM 1542 C CA . LEU A 1 191 ? 21.223 -14.333 49.181 1.00 51.59 191 LEU A CA 1
ATOM 1543 C C . LEU A 1 191 ? 21.267 -15.138 50.495 1.00 51.59 191 LEU A C 1
ATOM 1545 O O . LEU A 1 191 ? 20.496 -16.075 50.672 1.00 51.59 191 LEU A O 1
ATOM 1549 N N . VAL A 1 192 ? 22.158 -14.783 51.427 1.00 55.97 192 VAL A N 1
ATOM 1550 C CA . VAL A 1 192 ? 22.306 -15.507 52.710 1.00 55.97 192 VAL A CA 1
ATOM 1551 C C . VAL A 1 192 ? 21.326 -14.977 53.758 1.00 55.97 192 VAL A C 1
ATOM 1553 O O . VAL A 1 192 ? 20.820 -15.728 54.586 1.00 55.97 192 VAL A O 1
ATOM 1556 N N . ALA A 1 193 ? 21.000 -13.684 53.703 1.00 55.59 193 ALA A N 1
ATOM 1557 C CA . ALA A 1 193 ? 20.041 -13.086 54.622 1.00 55.59 193 ALA A CA 1
ATOM 1558 C C . ALA A 1 193 ? 18.602 -13.548 54.343 1.00 55.59 193 ALA A C 1
ATOM 1560 O O . ALA A 1 193 ? 17.857 -13.808 55.283 1.00 55.59 193 ALA A O 1
ATOM 1561 N N . THR A 1 194 ? 18.222 -13.707 53.070 1.00 56.44 194 THR A N 1
ATOM 1562 C CA . THR A 1 194 ? 16.882 -14.178 52.682 1.00 56.44 194 THR A CA 1
ATOM 1563 C C . THR A 1 194 ? 16.633 -15.633 53.076 1.00 56.44 194 THR A C 1
ATOM 1565 O O . THR A 1 194 ? 15.527 -15.947 53.511 1.00 56.44 194 THR A O 1
ATOM 1568 N N . SER A 1 195 ? 17.641 -16.512 53.020 1.00 55.50 195 SER A N 1
ATOM 1569 C CA . SER A 1 195 ? 17.488 -17.916 53.429 1.00 55.50 195 SER A CA 1
ATOM 1570 C C . SER A 1 195 ? 17.324 -18.065 54.945 1.00 55.50 195 SER A C 1
ATOM 1572 O O . SER A 1 195 ? 16.394 -18.742 55.386 1.00 55.50 195 SER A O 1
ATOM 1574 N N . VAL A 1 196 ? 18.124 -17.355 55.748 1.00 63.91 196 VAL A N 1
ATOM 1575 C CA . VAL A 1 196 ? 17.990 -17.346 57.217 1.00 63.91 196 VAL A CA 1
ATOM 1576 C C . VAL A 1 196 ? 16.659 -16.723 57.647 1.00 63.91 196 VAL A C 1
ATOM 1578 O O . VAL A 1 196 ? 15.978 -17.281 58.505 1.00 63.91 196 VAL A O 1
ATOM 1581 N N . PHE A 1 197 ? 16.230 -15.625 57.011 1.00 60.06 197 PHE A N 1
ATOM 1582 C CA . PHE A 1 197 ? 14.924 -15.022 57.298 1.00 60.06 197 PHE A CA 1
ATOM 1583 C C . PHE A 1 197 ? 13.761 -15.910 56.869 1.00 60.06 197 PHE A C 1
ATOM 1585 O O . PHE A 1 197 ? 12.780 -15.991 57.596 1.00 60.06 197 PHE A O 1
ATOM 1592 N N . SER A 1 198 ? 13.859 -16.600 55.729 1.00 60.34 198 SER A N 1
ATOM 1593 C CA . SER A 1 198 ? 12.817 -17.537 55.297 1.00 60.34 198 SER A CA 1
ATOM 1594 C C . SER A 1 198 ? 12.688 -18.711 56.267 1.00 60.34 198 SER A C 1
ATOM 1596 O O . SER A 1 198 ? 11.575 -19.054 56.643 1.00 60.34 198 SER A O 1
ATOM 1598 N N . GLY A 1 199 ? 13.807 -19.253 56.763 1.00 65.88 199 GLY A N 1
ATOM 1599 C CA . GLY A 1 199 ? 13.805 -20.308 57.774 1.00 65.88 199 GLY A CA 1
ATOM 1600 C C . GLY A 1 199 ? 13.199 -19.839 59.095 1.00 65.88 199 GLY A C 1
ATOM 1601 O O . GLY A 1 199 ? 12.351 -20.529 59.655 1.00 65.88 199 GLY A O 1
ATOM 1602 N N . LEU A 1 200 ? 13.560 -18.636 59.553 1.00 63.69 200 LEU A N 1
ATOM 1603 C CA . LEU A 1 200 ? 13.019 -18.059 60.784 1.00 63.69 200 LEU A CA 1
ATOM 1604 C C . LEU A 1 200 ? 11.529 -17.712 60.650 1.00 63.69 200 LEU A C 1
ATOM 1606 O O . LEU A 1 200 ? 10.763 -17.972 61.568 1.00 63.69 200 LEU A O 1
ATOM 1610 N N . LEU A 1 201 ? 11.106 -17.169 59.504 1.00 61.75 201 LEU A N 1
ATOM 1611 C CA . LEU A 1 201 ? 9.710 -16.844 59.206 1.00 61.75 201 LEU A CA 1
ATOM 1612 C C . LEU A 1 201 ? 8.865 -18.117 59.101 1.00 61.75 201 LEU A C 1
ATOM 1614 O O . LEU A 1 201 ? 7.776 -18.160 59.653 1.00 61.75 201 LEU A O 1
ATOM 1618 N N . ILE A 1 202 ? 9.372 -19.171 58.456 1.00 64.69 202 ILE A N 1
ATOM 1619 C CA . ILE A 1 202 ? 8.704 -20.477 58.407 1.00 64.69 202 ILE A CA 1
ATOM 1620 C C . ILE A 1 202 ? 8.567 -21.045 59.822 1.00 64.69 202 ILE A C 1
ATOM 1622 O O . ILE A 1 202 ? 7.486 -21.499 60.180 1.00 64.69 202 ILE A O 1
ATOM 1626 N N . PHE A 1 203 ? 9.608 -20.959 60.654 1.00 61.88 203 PHE A N 1
ATOM 1627 C CA . PHE A 1 203 ? 9.557 -21.439 62.037 1.00 61.88 203 PHE A CA 1
ATOM 1628 C C . PHE A 1 203 ? 8.572 -20.626 62.896 1.00 61.88 203 PHE A C 1
ATOM 1630 O O . PHE A 1 203 ? 7.772 -21.191 63.637 1.00 61.88 203 PHE A O 1
ATOM 1637 N N . LEU A 1 204 ? 8.572 -19.299 62.739 1.00 58.06 204 LEU A N 1
ATOM 1638 C CA . LEU A 1 204 ? 7.697 -18.366 63.454 1.00 58.06 204 LEU A CA 1
ATOM 1639 C C . LEU A 1 204 ? 6.257 -18.344 62.936 1.00 58.06 204 LEU A C 1
ATOM 1641 O O . LEU A 1 204 ? 5.391 -17.868 63.655 1.00 58.06 204 LEU A O 1
ATOM 1645 N N . VAL A 1 205 ? 5.984 -18.830 61.724 1.00 57.31 205 VAL A N 1
ATOM 1646 C CA . VAL A 1 205 ? 4.628 -18.963 61.160 1.00 57.31 205 VAL A CA 1
ATOM 1647 C C . VAL A 1 205 ? 4.070 -20.371 61.390 1.00 57.31 205 VAL A C 1
ATOM 1649 O O . VAL A 1 205 ? 2.875 -20.514 61.643 1.00 57.31 205 VAL A O 1
ATOM 1652 N N . ALA A 1 206 ? 4.915 -21.406 61.388 1.00 58.97 206 ALA A N 1
ATOM 1653 C CA . ALA A 1 206 ? 4.506 -22.783 61.663 1.00 58.97 206 ALA A CA 1
ATOM 1654 C C . ALA A 1 206 ? 4.114 -22.999 63.133 1.00 58.97 206 ALA A C 1
ATOM 1656 O O . ALA A 1 206 ? 3.121 -23.675 63.400 1.00 58.97 206 ALA A O 1
ATOM 1657 N N . LEU A 1 207 ? 4.837 -22.388 64.081 1.00 55.75 207 LEU A N 1
ATOM 1658 C CA . LEU A 1 207 ? 4.548 -22.542 65.512 1.00 55.75 207 LEU A CA 1
ATOM 1659 C C . LEU A 1 207 ? 3.170 -21.962 65.903 1.00 55.75 207 LEU A C 1
ATOM 1661 O O . LEU A 1 207 ? 2.411 -22.647 66.590 1.00 55.75 207 LEU A O 1
ATOM 1665 N N . PRO A 1 208 ? 2.776 -20.759 65.430 1.00 52.97 208 PRO A N 1
ATOM 1666 C CA . PRO A 1 208 ? 1.440 -20.232 65.652 1.00 52.97 208 PRO A CA 1
ATOM 1667 C C . PRO A 1 208 ? 0.369 -20.947 64.844 1.00 52.97 208 PRO A C 1
ATOM 1669 O O . PRO A 1 208 ? -0.743 -20.987 65.328 1.00 52.97 208 PRO A O 1
ATOM 1672 N N . LEU A 1 209 ? 0.640 -21.504 63.654 1.00 52.38 209 LEU A N 1
ATOM 1673 C CA . LEU A 1 209 ? -0.382 -22.189 62.840 1.00 52.38 209 LEU A CA 1
ATOM 1674 C C . LEU A 1 209 ? -0.881 -23.493 63.472 1.00 52.38 209 LEU A C 1
ATOM 1676 O O . LEU A 1 209 ? -2.073 -23.781 63.385 1.00 52.38 209 LEU A O 1
ATOM 1680 N N . GLU A 1 210 ? -0.006 -24.254 64.128 1.00 59.62 210 GLU A N 1
ATOM 1681 C CA . GLU A 1 210 ? -0.410 -25.446 64.889 1.00 59.62 210 GLU A CA 1
ATOM 1682 C C . GLU A 1 210 ? -1.177 -25.067 66.170 1.00 59.62 210 GLU A C 1
ATOM 1684 O O . GLU A 1 210 ? -2.216 -25.653 66.472 1.00 59.62 210 GLU A O 1
ATOM 1689 N N . LEU A 1 211 ? -0.767 -23.992 66.855 1.00 55.78 211 LEU A N 1
ATOM 1690 C CA . LEU A 1 211 ? -1.533 -23.398 67.962 1.00 55.78 211 LEU A CA 1
ATOM 1691 C C . LEU A 1 211 ? -2.883 -22.822 67.499 1.00 55.78 211 LEU A C 1
ATOM 1693 O O . LEU A 1 211 ? -3.900 -22.993 68.169 1.00 55.78 211 LEU A O 1
ATOM 1697 N N . LEU A 1 212 ? -2.922 -22.187 66.325 1.00 48.25 212 LEU A N 1
ATOM 1698 C CA . LEU A 1 212 ? -4.127 -21.620 65.732 1.00 48.25 212 LEU A CA 1
ATOM 1699 C C . LEU A 1 212 ? -5.081 -22.743 65.346 1.00 48.25 212 LEU A C 1
ATOM 1701 O O . LEU A 1 212 ? -6.257 -22.614 65.637 1.00 48.25 212 LEU A O 1
ATOM 1705 N N . ARG A 1 213 ? -4.604 -23.860 64.775 1.00 54.66 213 ARG A N 1
ATOM 1706 C CA . ARG A 1 213 ? -5.421 -25.053 64.480 1.00 54.66 213 ARG A CA 1
ATOM 1707 C C . ARG A 1 213 ? -6.079 -25.647 65.722 1.00 54.66 213 ARG A C 1
ATOM 1709 O O . ARG A 1 213 ? -7.198 -26.143 65.613 1.00 54.66 213 ARG A O 1
ATOM 1716 N N . LEU A 1 214 ? -5.427 -25.557 66.881 1.00 53.09 214 LEU A N 1
ATOM 1717 C CA . LEU A 1 214 ? -5.991 -26.008 68.153 1.00 53.09 214 LEU A CA 1
ATOM 1718 C C . LEU A 1 214 ? -7.107 -25.075 68.669 1.00 53.09 214 LEU A C 1
ATOM 1720 O O . LEU A 1 214 ? -8.070 -25.540 69.270 1.00 53.09 214 LEU A O 1
ATOM 1724 N N . VAL A 1 215 ? -6.996 -23.766 68.413 1.00 52.06 215 VAL A N 1
ATOM 1725 C CA . VAL A 1 215 ? -7.909 -22.724 68.935 1.00 52.06 215 VAL A CA 1
ATOM 1726 C C . VAL A 1 215 ? -9.032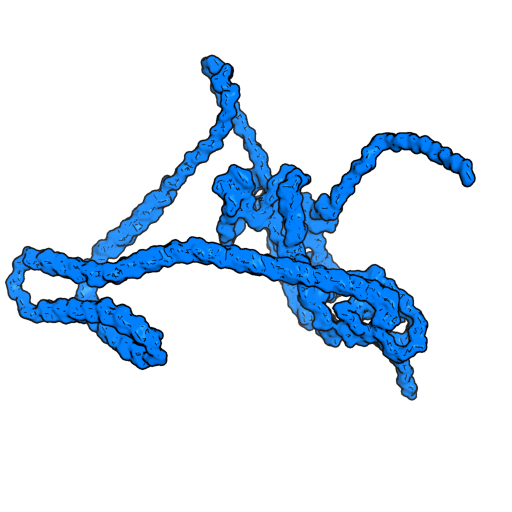 -22.356 67.943 1.00 52.06 215 VAL A C 1
ATOM 1728 O O . VAL A 1 215 ? -10.122 -21.944 68.346 1.00 52.06 215 VAL A O 1
ATOM 1731 N N . TYR A 1 216 ? -8.814 -22.545 66.637 1.00 45.91 216 TYR A N 1
ATOM 1732 C CA . TYR A 1 216 ? -9.724 -22.127 65.560 1.00 45.91 216 TYR A CA 1
ATOM 1733 C C . TYR A 1 216 ? -11.137 -22.736 65.587 1.00 45.91 216 TYR A C 1
ATOM 1735 O O . TYR A 1 216 ? -12.065 -22.024 65.194 1.00 45.91 216 TYR A O 1
ATOM 1743 N N . PRO A 1 217 ? -11.378 -23.990 66.035 1.00 45.25 217 PRO A N 1
ATOM 1744 C CA . PRO A 1 217 ? -12.723 -24.553 65.951 1.00 45.25 217 PRO A CA 1
ATOM 1745 C C . PRO A 1 217 ? -13.710 -23.943 66.956 1.00 45.25 217 PRO A C 1
ATOM 1747 O O . PRO A 1 217 ? -14.911 -24.154 66.816 1.00 45.25 217 PRO A O 1
ATOM 1750 N N . VAL A 1 218 ? -13.241 -23.184 67.956 1.00 50.00 218 VAL A N 1
ATOM 1751 C CA . VAL A 1 218 ? -14.077 -22.788 69.103 1.00 50.00 218 VAL A CA 1
ATOM 1752 C C . VAL A 1 218 ? -14.572 -21.333 69.029 1.00 50.00 218 VAL A C 1
ATOM 1754 O O . VAL A 1 218 ? -15.607 -21.026 69.613 1.00 50.00 218 VAL A O 1
ATOM 1757 N N . ALA A 1 219 ? -13.919 -20.433 68.277 1.00 50.81 219 ALA A N 1
ATOM 1758 C CA . ALA A 1 219 ? -14.173 -18.986 68.417 1.00 50.81 219 ALA A CA 1
ATOM 1759 C C . ALA A 1 219 ? -14.756 -18.241 67.194 1.00 50.81 219 ALA A C 1
ATOM 1761 O O . ALA A 1 219 ? -15.332 -17.170 67.375 1.00 50.81 219 ALA A O 1
ATOM 1762 N N . PHE A 1 220 ? -14.637 -18.745 65.956 1.00 47.62 220 PHE A N 1
ATOM 1763 C CA . PHE A 1 220 ? -14.804 -17.878 64.766 1.00 47.62 220 PHE A CA 1
ATOM 1764 C C . PHE A 1 220 ? -15.994 -18.155 63.831 1.00 47.62 220 PHE A C 1
ATOM 1766 O O . PHE A 1 220 ? -16.182 -17.427 62.856 1.00 47.62 220 PHE A O 1
ATOM 1773 N N . SER A 1 221 ? -16.853 -19.128 64.139 1.00 49.97 221 SER A N 1
ATOM 1774 C CA . SER A 1 221 ? -18.014 -19.462 63.293 1.00 49.97 221 SER A CA 1
ATOM 1775 C C . SER A 1 221 ? -19.062 -18.329 63.126 1.00 49.97 221 SER A C 1
ATOM 1777 O O . SER A 1 221 ? -19.527 -18.122 62.005 1.00 49.97 221 SER A O 1
ATOM 1779 N N . PRO A 1 222 ? -19.414 -17.513 64.146 1.00 49.41 222 PRO A N 1
ATOM 1780 C CA . PRO A 1 222 ? -20.489 -16.524 63.985 1.00 49.41 222 PRO A CA 1
ATOM 1781 C C . PRO A 1 222 ? -20.063 -15.181 63.357 1.00 49.41 222 PRO A C 1
ATOM 1783 O O . PRO A 1 222 ? -20.913 -14.448 62.852 1.00 49.41 222 PRO A O 1
ATOM 1786 N N . PHE A 1 223 ? -18.771 -14.835 63.332 1.00 51.34 223 PHE A N 1
ATOM 1787 C CA . PHE A 1 223 ? -18.319 -13.503 62.885 1.00 51.34 223 PHE A CA 1
ATOM 1788 C C . PHE A 1 223 ? -18.125 -13.372 61.369 1.00 51.34 223 PHE A C 1
ATOM 1790 O O . PHE A 1 223 ? -18.331 -12.290 60.814 1.00 51.34 223 PHE A O 1
ATOM 1797 N N . ALA A 1 224 ? -17.785 -14.464 60.678 1.00 50.56 224 ALA A N 1
ATOM 1798 C CA . ALA A 1 224 ? -17.616 -14.451 59.225 1.00 50.56 224 ALA A CA 1
ATOM 1799 C C . ALA A 1 224 ? -18.936 -14.143 58.488 1.00 50.56 224 ALA A C 1
ATOM 1801 O O . ALA A 1 224 ? -18.931 -13.447 57.474 1.00 50.56 224 ALA A O 1
ATOM 1802 N N . GLY A 1 225 ? -20.077 -14.583 59.036 1.00 52.06 225 GLY A N 1
ATOM 1803 C CA . GLY A 1 225 ? -21.402 -14.293 58.478 1.00 52.06 225 GLY A CA 1
ATOM 1804 C C . GLY A 1 225 ? -21.792 -12.812 58.560 1.00 52.06 225 GLY A C 1
ATOM 1805 O O . GLY A 1 225 ? -22.315 -12.257 57.595 1.00 52.06 225 GLY A O 1
ATOM 1806 N N . LEU A 1 226 ? -21.469 -12.143 59.672 1.00 52.47 226 LEU A N 1
ATOM 1807 C CA . LEU A 1 226 ? -21.793 -10.727 59.901 1.00 52.47 226 LEU A CA 1
ATOM 1808 C C . LEU A 1 226 ? -20.993 -9.775 58.997 1.00 52.47 226 LEU A C 1
ATOM 1810 O O . LEU A 1 226 ? -21.537 -8.787 58.504 1.00 52.47 226 LEU A O 1
ATOM 1814 N N . LEU A 1 227 ? -19.724 -10.088 58.721 1.00 47.88 227 LEU A N 1
ATOM 1815 C CA . LEU A 1 227 ? -18.873 -9.291 57.826 1.00 47.88 227 LEU A CA 1
ATOM 1816 C C . LEU A 1 227 ? -19.331 -9.359 56.360 1.00 47.88 227 LEU A C 1
ATOM 1818 O O . LEU A 1 227 ? -19.298 -8.349 55.655 1.00 47.88 227 LEU A O 1
ATOM 1822 N N . ILE A 1 228 ? -19.824 -10.519 55.921 1.00 53.38 228 ILE A N 1
ATOM 1823 C CA . ILE A 1 228 ? -20.360 -10.708 54.565 1.00 53.38 228 ILE A CA 1
ATOM 1824 C C . ILE A 1 228 ? -21.711 -9.986 54.404 1.00 53.38 228 ILE A C 1
ATOM 1826 O O . ILE A 1 228 ? -21.962 -9.374 53.361 1.00 53.38 228 ILE A O 1
ATOM 1830 N N . GLN A 1 229 ? -22.556 -9.976 55.443 1.00 54.97 229 GLN A N 1
ATOM 1831 C CA . GLN A 1 229 ? -23.821 -9.227 55.448 1.00 54.97 229 GLN A CA 1
ATOM 1832 C C . GLN A 1 229 ? -23.619 -7.703 55.469 1.00 54.97 229 GLN A C 1
ATOM 1834 O O . GLN A 1 229 ? -24.328 -6.976 54.773 1.00 54.97 229 GLN A O 1
ATOM 1839 N N . ALA A 1 230 ? -22.623 -7.204 56.207 1.00 49.72 230 ALA A N 1
ATOM 1840 C CA . ALA A 1 230 ? -22.322 -5.773 56.255 1.00 49.72 230 ALA A CA 1
ATOM 1841 C C . ALA A 1 230 ? -21.799 -5.238 54.907 1.00 49.72 230 ALA A C 1
ATOM 1843 O O . ALA A 1 230 ? -22.217 -4.168 54.461 1.00 49.72 230 ALA A O 1
ATOM 1844 N N . GLN A 1 231 ? -20.950 -6.001 54.206 1.00 50.22 231 GLN A N 1
ATOM 1845 C CA . GLN A 1 231 ? -20.433 -5.592 52.893 1.00 50.22 231 GLN A CA 1
ATOM 1846 C C . GLN A 1 231 ? -21.490 -5.628 51.781 1.00 50.22 231 GLN A C 1
ATOM 1848 O O . GLN A 1 231 ? -21.454 -4.800 50.871 1.00 50.22 231 GLN A O 1
ATOM 1853 N N . THR A 1 232 ? -22.458 -6.545 51.848 1.00 48.41 232 THR A N 1
ATOM 1854 C CA . THR A 1 232 ? -23.548 -6.607 50.859 1.00 48.41 232 THR A CA 1
ATOM 1855 C C . THR A 1 232 ? -24.566 -5.476 51.038 1.00 48.41 232 THR A C 1
ATOM 1857 O O . THR A 1 232 ? -25.061 -4.947 50.040 1.00 48.41 232 THR A O 1
ATOM 1860 N N . ALA A 1 233 ? -24.807 -5.025 52.274 1.00 45.91 233 ALA A N 1
ATOM 1861 C CA . ALA A 1 233 ? -25.673 -3.879 52.559 1.00 45.91 233 ALA A CA 1
ATOM 1862 C C . ALA A 1 233 ? -25.079 -2.533 52.084 1.00 45.91 233 ALA A C 1
ATOM 1864 O O . ALA A 1 233 ? -25.809 -1.682 51.572 1.00 45.91 233 ALA A O 1
ATOM 1865 N N . GLU A 1 234 ? -23.756 -2.345 52.175 1.00 43.81 234 GLU A N 1
ATOM 1866 C CA . GLU A 1 234 ? -23.090 -1.109 51.724 1.00 43.81 234 GLU A CA 1
ATOM 1867 C C . GLU A 1 234 ? -23.031 -0.983 50.186 1.00 43.81 234 GLU A C 1
ATOM 1869 O O . GLU A 1 234 ? -23.072 0.120 49.636 1.00 43.81 234 GLU A O 1
ATOM 1874 N N . ILE A 1 235 ? -23.003 -2.108 49.464 1.00 45.81 235 ILE A N 1
ATOM 1875 C CA . ILE A 1 235 ? -23.027 -2.121 47.991 1.00 45.81 235 ILE A CA 1
ATOM 1876 C C . ILE A 1 235 ? -24.439 -1.817 47.451 1.00 45.81 235 ILE A C 1
ATOM 1878 O O . ILE A 1 235 ? -24.577 -1.165 46.412 1.00 45.81 235 ILE A O 1
ATOM 1882 N N . GLN A 1 236 ? -25.497 -2.218 48.167 1.00 43.19 236 GLN A N 1
ATOM 1883 C CA . GLN A 1 236 ? -26.886 -1.948 47.770 1.00 43.19 236 GLN A CA 1
ATOM 1884 C C . GLN A 1 236 ? -27.355 -0.512 48.060 1.00 43.19 236 GLN A C 1
ATOM 1886 O O . GLN A 1 236 ? -28.213 -0.005 47.338 1.00 43.19 236 GLN A O 1
ATOM 1891 N N . SER A 1 237 ? -26.798 0.179 49.061 1.00 41.16 237 SER A N 1
ATOM 1892 C CA . SER A 1 237 ? -27.190 1.569 49.357 1.00 41.16 237 SER A CA 1
ATOM 1893 C C . SER A 1 237 ? -26.621 2.583 48.355 1.00 41.16 237 SER A C 1
ATOM 1895 O O . SER A 1 237 ? -27.255 3.599 48.082 1.00 41.16 237 SER A O 1
ATOM 1897 N N . ARG A 1 238 ? -25.476 2.287 47.723 1.00 41.84 238 ARG A N 1
ATOM 1898 C CA . ARG A 1 238 ? -24.803 3.195 46.771 1.00 41.84 238 ARG A CA 1
ATOM 1899 C C . ARG A 1 238 ? -25.358 3.186 45.343 1.00 41.84 238 ARG A C 1
ATOM 1901 O O . ARG A 1 238 ? -24.912 3.980 44.523 1.00 41.84 238 ARG A O 1
ATOM 1908 N N . THR A 1 239 ? -26.311 2.313 45.021 1.00 39.91 239 THR A N 1
ATOM 1909 C CA . THR A 1 239 ? -26.891 2.200 43.667 1.00 39.91 239 THR A CA 1
ATOM 1910 C C . THR A 1 239 ? -28.228 2.931 43.485 1.00 39.91 239 THR A C 1
ATOM 1912 O O . THR A 1 239 ? -28.754 2.932 42.375 1.00 39.91 239 THR A O 1
ATOM 1915 N N . LYS A 1 240 ? -28.776 3.585 44.523 1.00 34.41 240 LYS A N 1
ATOM 1916 C CA . LYS A 1 240 ? -30.117 4.211 44.480 1.00 34.41 240 LYS A CA 1
ATOM 1917 C C . LYS A 1 240 ? -30.170 5.737 44.342 1.00 34.41 240 LYS A C 1
ATOM 1919 O O . LYS A 1 240 ? -31.265 6.268 44.195 1.00 34.41 240 LYS A O 1
ATOM 1924 N N . GLU A 1 241 ? -29.048 6.447 44.305 1.00 32.75 241 GLU A N 1
ATOM 1925 C CA . GLU A 1 241 ? -29.058 7.894 44.047 1.00 32.75 241 GLU A CA 1
ATOM 1926 C C . GLU A 1 241 ? -28.799 8.187 42.562 1.00 32.75 241 GLU A C 1
ATOM 1928 O O . GLU A 1 241 ? -27.667 8.380 42.125 1.00 32.75 241 GLU A O 1
ATOM 1933 N N . GLN A 1 242 ? -29.873 8.203 41.766 1.00 30.33 242 GLN A N 1
ATOM 1934 C CA . GLN A 1 242 ? -29.896 8.894 40.476 1.00 30.33 242 GLN A CA 1
ATOM 1935 C C . GLN A 1 242 ? -30.681 10.195 40.626 1.00 30.33 242 GLN A C 1
ATOM 1937 O O . GLN A 1 242 ? -31.908 10.210 40.679 1.00 30.33 242 GLN A O 1
ATOM 1942 N N . THR A 1 243 ? -29.939 11.294 40.680 1.00 26.52 243 THR A N 1
ATOM 1943 C CA . THR A 1 243 ? -30.451 12.656 40.566 1.00 26.52 243 THR A CA 1
ATOM 1944 C C . THR A 1 243 ? -30.947 12.879 39.137 1.00 26.52 243 THR A C 1
ATOM 1946 O O . THR A 1 243 ? -30.155 12.891 38.195 1.00 26.52 243 THR A O 1
ATOM 1949 N N . ILE A 1 244 ? -32.257 13.054 38.966 1.00 27.97 244 ILE A N 1
ATOM 1950 C CA . ILE A 1 244 ? -32.842 13.560 37.721 1.00 27.97 244 ILE A CA 1
ATOM 1951 C C . ILE A 1 244 ? -32.696 15.084 37.762 1.00 27.97 244 ILE A C 1
ATOM 1953 O O . ILE A 1 244 ? -33.359 15.750 38.553 1.00 27.97 244 ILE A O 1
ATOM 1957 N N . VAL A 1 245 ? -31.799 15.630 36.942 1.00 25.95 245 VAL A N 1
ATOM 1958 C CA . VAL A 1 245 ? -31.650 17.079 36.748 1.00 25.95 245 VAL A CA 1
ATOM 1959 C C . VAL A 1 245 ? -32.453 17.470 35.511 1.00 25.95 245 VAL A C 1
ATOM 1961 O O . VAL A 1 245 ? -32.164 17.000 34.412 1.00 25.95 245 VAL A O 1
ATOM 1964 N N . PHE A 1 246 ? -33.467 18.315 35.695 1.00 29.78 246 PHE A N 1
ATOM 1965 C CA . PHE A 1 246 ? -34.161 18.987 34.601 1.00 29.78 246 PHE A CA 1
ATOM 1966 C C . PHE A 1 246 ? -33.491 20.338 34.349 1.00 29.78 246 PHE A C 1
ATOM 1968 O O . PHE A 1 246 ? -33.491 21.198 35.224 1.00 29.78 246 PHE A O 1
ATOM 1975 N N . GLU A 1 247 ? -32.962 20.541 33.146 1.00 28.55 247 GLU A N 1
ATOM 1976 C CA . GLU A 1 247 ? -32.622 21.871 32.640 1.00 28.55 247 GLU A CA 1
ATOM 1977 C C . GLU A 1 247 ? -33.664 22.269 31.595 1.00 28.55 247 GLU A C 1
ATOM 1979 O O . GLU A 1 247 ? -33.674 21.765 30.472 1.00 28.55 247 GLU A O 1
ATOM 1984 N N . GLY A 1 248 ? -34.569 23.163 31.986 1.00 27.80 248 GLY A N 1
ATOM 1985 C CA . GLY A 1 248 ? -35.414 23.912 31.067 1.00 27.80 248 GLY A CA 1
ATOM 1986 C C . GLY A 1 248 ? -35.026 25.382 31.132 1.00 27.80 248 GLY A C 1
ATOM 1987 O O . GLY A 1 248 ? -35.158 26.009 32.180 1.00 27.80 248 GLY A O 1
ATOM 1988 N N . THR A 1 249 ? -34.552 25.947 30.025 1.00 31.17 249 THR A N 1
ATOM 1989 C CA . THR A 1 249 ? -34.434 27.398 29.866 1.00 31.17 249 THR A CA 1
ATOM 1990 C C . THR A 1 249 ? -35.787 27.953 29.440 1.00 31.17 249 THR A C 1
ATOM 1992 O O . THR A 1 249 ? -36.196 27.835 28.287 1.00 31.17 249 THR A O 1
ATOM 1995 N N . VAL A 1 250 ? -36.500 28.552 30.393 1.00 34.34 250 VAL A N 1
ATOM 1996 C CA . VAL A 1 250 ? -37.677 29.378 30.111 1.00 34.34 250 VAL A CA 1
ATOM 1997 C C . VAL A 1 250 ? -37.175 30.755 29.675 1.00 34.34 250 VAL A C 1
ATOM 1999 O O . VAL A 1 250 ? -36.410 31.391 30.399 1.00 34.34 250 VAL A O 1
ATOM 2002 N N . SER A 1 251 ? -37.565 31.204 28.479 1.00 32.69 251 SER A N 1
ATOM 2003 C CA . SER A 1 251 ? -37.273 32.569 28.028 1.00 32.69 251 SER A CA 1
ATOM 2004 C C . SER A 1 251 ? -38.037 33.577 28.907 1.00 32.69 251 SER A C 1
ATOM 2006 O O . SER A 1 251 ? -39.226 33.348 29.152 1.00 32.69 251 SER A O 1
ATOM 2008 N N . PRO A 1 252 ? -37.432 34.692 29.363 1.00 36.06 252 PRO A N 1
ATOM 2009 C CA . PRO A 1 252 ? -38.093 35.656 30.252 1.00 36.06 252 PRO A CA 1
ATOM 2010 C C . PRO A 1 252 ? -39.288 36.400 29.631 1.00 36.06 252 PRO A C 1
ATOM 2012 O O . PRO A 1 252 ? -39.994 37.116 30.334 1.00 36.06 252 PRO A O 1
ATOM 2015 N N . GLU A 1 253 ? -39.536 36.250 28.331 1.00 37.31 253 GLU A N 1
ATOM 2016 C CA . GLU A 1 253 ? -40.563 37.016 27.613 1.00 37.31 253 GLU A CA 1
ATOM 2017 C C . GLU A 1 253 ? -41.976 36.413 27.695 1.00 37.31 253 GLU A C 1
ATOM 2019 O O . GLU A 1 253 ? -42.936 37.065 27.296 1.00 37.31 253 GLU A O 1
ATOM 2024 N N . LEU A 1 254 ? -42.148 35.212 28.266 1.00 39.81 254 LEU A N 1
ATOM 2025 C CA . LEU A 1 254 ? -43.467 34.566 28.366 1.00 39.81 254 LEU A CA 1
ATOM 2026 C C . LEU A 1 254 ? -44.244 34.869 29.663 1.00 39.81 254 LEU A C 1
ATOM 2028 O O . LEU A 1 254 ? -45.320 34.318 29.865 1.00 39.81 254 LEU A O 1
ATOM 2032 N N . PHE A 1 255 ? -43.723 35.725 30.551 1.00 36.94 255 PHE A N 1
ATOM 2033 C CA . PHE A 1 255 ? -44.343 36.001 31.860 1.00 36.94 255 PHE A CA 1
ATOM 2034 C C . PHE A 1 255 ? -45.168 37.298 31.931 1.00 36.94 255 PHE A C 1
ATOM 2036 O O . PHE A 1 255 ? -45.652 37.646 33.006 1.00 36.94 255 PHE A O 1
ATOM 2043 N N . LEU A 1 256 ? -45.357 38.014 30.815 1.00 40.22 256 LEU A N 1
ATOM 2044 C CA . LEU A 1 256 ? -46.071 39.303 30.808 1.00 40.22 256 LEU A CA 1
ATOM 2045 C C . LEU A 1 256 ? -47.350 39.362 29.962 1.00 40.22 256 LEU A C 1
ATOM 2047 O O . LEU A 1 256 ? -47.903 40.443 29.783 1.00 40.22 256 LEU A O 1
ATOM 2051 N N . ALA A 1 257 ? -47.895 38.234 29.514 1.00 45.09 257 ALA A N 1
ATOM 2052 C CA . ALA A 1 257 ? -49.232 38.232 28.927 1.00 45.09 257 ALA A CA 1
ATOM 2053 C C . ALA A 1 257 ? -49.944 36.905 29.186 1.00 45.09 257 ALA A C 1
ATOM 2055 O O . ALA A 1 257 ? -49.666 35.927 28.506 1.00 45.09 257 ALA A O 1
ATOM 2056 N N . SER A 1 258 ? -50.834 36.890 30.182 1.00 36.72 258 SER A N 1
ATOM 2057 C CA . SER A 1 258 ? -52.106 36.146 30.193 1.00 36.72 258 SER A CA 1
ATOM 2058 C C . SER A 1 258 ? -52.598 36.032 31.634 1.00 36.72 258 SER A C 1
ATOM 2060 O O . SER A 1 258 ? -52.049 35.279 32.438 1.00 36.72 258 SER A O 1
ATOM 2062 N N . GLY A 1 259 ? -53.650 36.782 31.958 1.00 42.44 259 GLY A N 1
ATOM 2063 C CA . GLY A 1 259 ? -54.519 36.427 33.071 1.00 42.44 259 GLY A CA 1
ATOM 2064 C C . GLY A 1 259 ? -55.234 35.106 32.777 1.00 42.44 259 GLY A C 1
ATOM 2065 O O . GLY A 1 259 ? -55.429 34.751 31.621 1.00 42.44 259 GLY A O 1
ATOM 2066 N N . GLU A 1 260 ? -55.560 34.397 33.853 1.00 44.47 260 GLU A N 1
ATOM 2067 C CA . GLU A 1 260 ? -56.570 33.339 33.965 1.00 44.47 260 GLU A CA 1
ATOM 2068 C C . GLU A 1 260 ? -56.606 32.236 32.881 1.00 44.47 260 GLU A C 1
ATOM 2070 O O . GLU A 1 260 ? -57.239 32.354 31.842 1.00 44.47 260 GLU A O 1
ATOM 2075 N N . GLY A 1 261 ? -56.074 31.061 33.241 1.00 43.53 261 GLY A N 1
ATOM 2076 C CA . GLY A 1 261 ? -56.877 29.838 33.130 1.00 43.53 261 GLY A CA 1
ATOM 2077 C C . GLY A 1 261 ? -56.873 29.032 31.828 1.00 43.53 261 GLY A C 1
ATOM 2078 O O . GLY A 1 261 ? -57.808 28.257 31.649 1.00 43.53 261 GLY A O 1
ATOM 2079 N N . GLU A 1 262 ? -55.852 29.107 30.969 1.00 35.31 262 GLU A N 1
ATOM 2080 C CA . GLU A 1 262 ? -55.717 28.170 29.838 1.00 35.31 262 GLU A CA 1
ATOM 2081 C C . GLU A 1 262 ? -54.532 27.207 29.992 1.00 35.31 262 GLU A C 1
ATOM 2083 O O . GLU A 1 262 ? -53.393 27.592 30.263 1.00 35.31 262 GLU A O 1
ATOM 2088 N N . ALA A 1 263 ? -54.817 25.914 29.825 1.00 31.08 263 ALA A N 1
ATOM 2089 C CA . ALA A 1 263 ? -53.818 24.858 29.810 1.00 31.08 263 ALA A CA 1
ATOM 2090 C C . ALA A 1 263 ? -52.911 25.019 28.580 1.00 31.08 263 ALA A C 1
ATOM 2092 O O . ALA A 1 263 ? -53.325 24.794 27.445 1.00 31.08 263 ALA A O 1
ATOM 2093 N N . VAL A 1 264 ? -51.651 25.388 28.813 1.00 31.03 264 VAL A N 1
ATOM 2094 C CA . VAL A 1 264 ? -50.630 25.465 27.766 1.00 31.03 264 VAL A CA 1
ATOM 2095 C C . VAL A 1 264 ? -50.227 24.047 27.362 1.00 31.03 264 VAL A C 1
ATOM 2097 O O . VAL A 1 264 ? -49.515 23.349 28.085 1.00 31.03 264 VAL A O 1
ATOM 2100 N N . THR A 1 265 ? -50.678 23.614 26.187 1.00 27.64 265 THR A N 1
ATOM 2101 C CA . THR A 1 265 ? -50.197 22.381 25.554 1.00 27.64 265 THR A CA 1
ATOM 2102 C C . THR A 1 265 ? -48.770 22.617 25.057 1.00 27.64 265 THR A C 1
ATOM 2104 O O . THR A 1 265 ? -48.550 23.297 24.058 1.00 27.64 265 THR A O 1
ATOM 2107 N N . LEU A 1 266 ? -47.780 22.087 25.777 1.00 28.97 266 LEU A N 1
ATOM 2108 C CA . LEU A 1 266 ? -46.380 22.086 25.353 1.00 28.97 266 LEU A CA 1
ATOM 2109 C C . LEU A 1 266 ? -46.193 21.068 24.221 1.00 28.97 266 LEU A C 1
ATOM 2111 O O . LEU A 1 266 ? -46.104 19.864 24.458 1.00 28.97 266 LEU A O 1
ATOM 2115 N N . GLU A 1 267 ? -46.118 21.551 22.983 1.00 29.27 267 GLU A N 1
ATOM 2116 C CA . GLU A 1 267 ? -45.695 20.735 21.848 1.00 29.27 267 GLU A CA 1
ATOM 2117 C C . GLU A 1 267 ? -44.177 20.503 21.941 1.00 29.27 267 GLU A C 1
ATOM 2119 O O . GLU A 1 267 ? -43.354 21.390 21.700 1.00 29.27 267 GLU A O 1
ATOM 2124 N N . ILE A 1 268 ? -43.788 19.296 22.360 1.00 28.69 268 ILE A N 1
ATOM 2125 C CA . ILE A 1 268 ? -42.386 18.883 22.460 1.00 28.69 268 ILE A CA 1
ATOM 2126 C C . ILE A 1 268 ? -41.844 18.682 21.044 1.00 28.69 268 ILE A C 1
ATOM 2128 O O . ILE A 1 268 ? -41.947 17.606 20.453 1.00 28.69 268 ILE A O 1
ATOM 2132 N N . CYS A 1 269 ? -41.223 19.722 20.500 1.00 27.50 269 CYS A N 1
ATOM 2133 C CA . CYS A 1 269 ? -40.479 19.626 19.254 1.00 27.50 269 CYS A CA 1
ATOM 2134 C C . CYS A 1 269 ? -39.137 18.921 19.535 1.00 27.50 269 CYS A C 1
ATOM 2136 O O . CYS A 1 269 ? -38.152 19.544 19.940 1.00 27.50 269 CYS A O 1
ATOM 2138 N N . LEU A 1 270 ? -39.106 17.592 19.375 1.00 32.31 270 LEU A N 1
ATOM 2139 C CA . LEU A 1 270 ? -37.885 16.780 19.411 1.00 32.31 270 LEU A CA 1
ATOM 2140 C C . LEU A 1 270 ? -36.900 17.316 18.361 1.00 32.31 270 LEU A C 1
ATOM 2142 O O . LEU A 1 270 ? -37.034 17.045 17.166 1.00 32.31 270 LEU A O 1
ATOM 2146 N N . ARG A 1 271 ? -35.897 18.090 18.792 1.00 38.25 271 ARG A N 1
ATOM 2147 C CA . ARG A 1 271 ? -34.803 18.503 17.906 1.00 38.25 271 ARG A CA 1
ATOM 2148 C C . ARG A 1 271 ? -34.138 17.241 17.347 1.00 38.25 271 ARG A C 1
ATOM 2150 O O . ARG A 1 271 ? -33.694 16.393 18.118 1.00 38.25 271 ARG A O 1
ATOM 2157 N N . ARG A 1 272 ? -34.071 17.125 16.013 1.00 40.88 272 ARG A N 1
ATOM 2158 C CA . ARG A 1 272 ? -33.333 16.057 15.313 1.00 40.88 272 ARG A CA 1
ATOM 2159 C C . ARG A 1 272 ? -31.921 15.942 15.899 1.00 40.88 272 ARG A C 1
ATOM 2161 O O . ARG A 1 272 ? -31.231 16.954 16.039 1.00 40.88 272 ARG A O 1
ATOM 2168 N N . GLY A 1 273 ? -31.512 14.723 16.254 1.00 43.91 273 GLY A N 1
ATOM 2169 C CA . GLY A 1 273 ? -30.175 14.454 16.774 1.00 43.91 273 GLY A CA 1
ATOM 2170 C C . GLY A 1 273 ? -29.095 14.814 15.750 1.00 43.91 273 GLY A C 1
ATOM 2171 O O . GLY A 1 273 ? -29.304 14.738 14.541 1.00 43.91 273 GLY A O 1
ATOM 2172 N N . LYS A 1 274 ? -27.938 15.265 16.245 1.00 49.66 274 LYS A N 1
ATOM 2173 C CA . LYS A 1 274 ? -26.794 15.704 15.427 1.00 49.66 274 LYS A CA 1
ATOM 2174 C C . LYS A 1 274 ? -26.149 14.510 14.703 1.00 49.66 274 LYS A C 1
ATOM 2176 O O . LYS A 1 274 ? -26.177 13.397 15.222 1.00 49.66 274 LYS A O 1
ATOM 2181 N N . ALA A 1 275 ? -25.564 14.746 13.527 1.00 41.72 275 ALA A N 1
ATOM 2182 C CA . ALA A 1 275 ? -24.953 13.704 12.700 1.00 41.72 275 ALA A CA 1
ATOM 2183 C C . ALA A 1 275 ? -23.741 13.039 13.383 1.00 41.72 275 ALA A C 1
ATOM 2185 O O . ALA A 1 275 ? -22.870 13.703 13.940 1.00 41.72 275 ALA A O 1
ATOM 2186 N N . CYS A 1 276 ? -23.680 11.713 13.322 1.00 47.88 276 CYS A N 1
ATOM 2187 C CA . CYS A 1 276 ? -22.650 10.842 13.864 1.00 47.88 276 CYS A CA 1
ATOM 2188 C C . CYS A 1 276 ? -21.951 10.112 12.713 1.00 47.88 276 CYS A C 1
ATOM 2190 O O . CYS A 1 276 ? -22.573 9.500 11.850 1.00 47.88 276 CYS A O 1
ATOM 2192 N N . VAL A 1 277 ? -20.632 10.195 12.699 1.00 44.94 277 VAL A N 1
ATOM 2193 C CA . VAL A 1 277 ? -19.752 9.590 11.715 1.00 44.94 277 VAL A CA 1
ATOM 2194 C C . VAL A 1 277 ? -19.173 8.308 12.293 1.00 44.94 277 VAL A C 1
ATOM 2196 O O . VAL A 1 277 ? -18.561 8.283 13.355 1.00 44.94 277 VAL A O 1
ATOM 2199 N N . VAL A 1 278 ? -19.335 7.204 11.582 1.00 44.19 278 VAL A N 1
ATOM 2200 C CA . VAL A 1 278 ? -18.726 5.934 11.980 1.00 44.19 278 VAL A CA 1
ATOM 2201 C C . VAL A 1 278 ? -17.617 5.661 10.980 1.00 44.19 278 VAL A C 1
ATOM 2203 O O . VAL A 1 278 ? -17.876 5.326 9.830 1.00 44.19 278 VAL A O 1
ATOM 2206 N N . SER A 1 279 ? -16.375 5.950 11.369 1.00 44.94 279 SER A N 1
ATOM 2207 C CA . SER A 1 279 ? -15.198 5.618 10.566 1.00 44.94 279 SER A CA 1
ATOM 2208 C C . SER A 1 279 ? -13.938 5.657 11.425 1.00 44.94 279 SER A C 1
ATOM 2210 O O . SER A 1 279 ? -13.733 6.598 12.193 1.00 44.94 279 SER A O 1
ATOM 2212 N N . TRP A 1 280 ? -13.090 4.642 11.264 1.00 51.41 280 TRP A N 1
ATOM 2213 C CA . TRP A 1 280 ? -11.734 4.573 11.807 1.00 51.41 280 TRP A CA 1
ATOM 2214 C C . TRP A 1 280 ? -10.733 4.557 10.653 1.00 51.41 280 TRP A C 1
ATOM 2216 O O . TRP A 1 280 ? -10.652 3.550 9.945 1.00 51.41 280 TRP A O 1
ATOM 2226 N N . PRO A 1 281 ? -9.927 5.615 10.453 1.00 45.66 281 PRO A N 1
ATOM 2227 C CA . PRO A 1 281 ? -8.920 5.573 9.413 1.00 45.66 281 PRO A CA 1
ATOM 2228 C C . PRO A 1 281 ? -7.512 5.725 9.989 1.00 45.66 281 PRO A C 1
ATOM 2230 O O . PRO A 1 281 ? -7.065 6.825 10.296 1.00 45.66 281 PRO A O 1
ATOM 2233 N N . GLY A 1 282 ? -6.762 4.622 10.028 1.00 40.91 282 GLY A N 1
ATOM 2234 C CA . GLY A 1 282 ? -5.298 4.700 10.086 1.00 40.91 282 GLY A CA 1
ATOM 2235 C C . GLY A 1 282 ? -4.707 5.295 8.798 1.00 40.91 282 GLY A C 1
ATOM 2236 O O . GLY A 1 282 ? -3.791 6.103 8.859 1.00 40.91 282 GLY A O 1
ATOM 2237 N N . LYS A 1 283 ? -5.277 4.961 7.628 1.00 41.53 283 LYS A N 1
ATOM 2238 C CA . LYS A 1 283 ? -4.775 5.385 6.303 1.00 41.53 283 LYS A CA 1
ATOM 2239 C C . LYS A 1 283 ? -5.204 6.799 5.868 1.00 41.53 283 LYS A C 1
ATOM 2241 O O . LYS A 1 283 ? -4.559 7.397 5.017 1.00 41.53 283 LYS A O 1
ATOM 2246 N N . TYR A 1 284 ? -6.275 7.345 6.443 1.00 50.56 284 TYR A N 1
ATOM 2247 C CA . TYR A 1 284 ? -6.845 8.645 6.048 1.00 50.56 284 TYR A CA 1
ATOM 2248 C C . TYR A 1 284 ? -6.807 9.666 7.182 1.00 50.56 284 TYR A C 1
ATOM 2250 O O . TYR A 1 284 ? -7.678 10.528 7.256 1.00 50.56 284 TYR A O 1
ATOM 2258 N N . ALA A 1 285 ? -5.800 9.583 8.057 1.00 49.81 285 ALA A N 1
ATOM 2259 C CA . ALA A 1 285 ? -5.603 10.531 9.151 1.00 49.81 285 ALA A CA 1
ATOM 2260 C C . ALA A 1 285 ? -5.607 11.994 8.666 1.00 49.81 285 ALA A C 1
ATOM 2262 O O . ALA A 1 285 ? -6.177 12.848 9.327 1.00 49.81 285 ALA A O 1
ATOM 2263 N N . THR A 1 286 ? -5.085 12.283 7.472 1.00 50.88 286 THR A N 1
ATOM 2264 C CA . THR A 1 286 ? -5.096 13.629 6.875 1.00 50.88 286 THR A CA 1
ATOM 2265 C C . THR A 1 286 ? -6.467 14.059 6.355 1.00 50.88 286 THR A C 1
ATOM 2267 O O . THR A 1 286 ? -6.864 15.199 6.571 1.00 50.88 286 THR A O 1
ATOM 2270 N N . ALA A 1 287 ? -7.223 13.172 5.696 1.00 51.34 287 ALA A N 1
ATOM 2271 C CA . ALA A 1 287 ? -8.598 13.483 5.280 1.00 51.34 287 ALA A CA 1
ATOM 2272 C C . ALA A 1 287 ? -9.522 13.624 6.500 1.00 51.34 287 ALA A C 1
ATOM 2274 O O . ALA A 1 287 ? -10.445 14.433 6.504 1.00 51.34 287 ALA A O 1
ATOM 2275 N N . TRP A 1 288 ? -9.221 12.874 7.559 1.00 56.25 288 TRP A N 1
ATOM 2276 C CA . TRP A 1 288 ? -9.813 13.028 8.876 1.00 56.25 288 TRP A CA 1
ATOM 2277 C C . TRP A 1 288 ? -9.459 14.373 9.512 1.00 56.25 288 TRP A C 1
ATOM 2279 O O . TRP A 1 288 ? -10.356 15.083 9.953 1.00 56.25 288 TRP A O 1
ATOM 2289 N N . ASP A 1 289 ? -8.185 14.763 9.519 1.00 56.16 289 ASP A N 1
ATOM 2290 C CA . ASP A 1 289 ? -7.746 16.060 10.034 1.00 56.16 289 ASP A CA 1
ATOM 2291 C C . ASP A 1 289 ? -8.392 17.205 9.248 1.00 56.16 289 ASP A C 1
ATOM 2293 O O . ASP A 1 289 ? -8.843 18.177 9.850 1.00 56.16 289 ASP A O 1
ATOM 2297 N N . HIS A 1 290 ? -8.521 17.063 7.927 1.00 56.03 290 HIS A N 1
ATOM 2298 C CA . HIS A 1 290 ? -9.229 18.014 7.076 1.00 56.03 290 HIS A CA 1
ATOM 2299 C C . HIS A 1 290 ? -10.721 18.075 7.421 1.00 56.03 290 HIS A C 1
ATOM 2301 O O . HIS A 1 290 ? -11.254 19.160 7.615 1.00 56.03 290 HIS A O 1
ATOM 2307 N N . LEU A 1 291 ? -11.392 16.932 7.595 1.00 56.94 291 LEU A N 1
ATOM 2308 C CA . LEU A 1 291 ? -12.784 16.872 8.048 1.00 56.94 291 LEU A CA 1
ATOM 2309 C C . LEU A 1 291 ? -12.971 17.543 9.418 1.00 56.94 291 LEU A C 1
ATOM 2311 O O . LEU A 1 291 ? -13.891 18.341 9.600 1.00 56.94 291 LEU A O 1
ATOM 2315 N N . VAL A 1 292 ? -12.072 17.282 10.368 1.00 51.78 292 VAL A N 1
ATOM 2316 C CA . VAL A 1 292 ? -12.081 17.916 11.693 1.00 51.78 292 VAL A CA 1
ATOM 2317 C C . VAL A 1 292 ? -11.853 19.426 11.575 1.00 51.78 292 VAL A C 1
ATOM 2319 O O . VAL A 1 292 ? -12.520 20.200 12.260 1.00 51.78 292 VAL A O 1
ATOM 2322 N N . GLN A 1 293 ? -10.946 19.873 10.705 1.00 53.47 293 GLN A N 1
ATOM 2323 C CA . GLN A 1 293 ? -10.677 21.294 10.467 1.00 53.47 293 GLN A CA 1
ATOM 2324 C C . GLN A 1 293 ? -11.845 22.003 9.764 1.00 53.47 293 GLN A C 1
ATOM 2326 O O . GLN A 1 293 ? -12.236 23.085 10.198 1.00 53.47 293 GLN A O 1
ATOM 2331 N N . SER A 1 294 ? -12.462 21.397 8.747 1.00 50.03 294 SER A N 1
ATOM 2332 C CA . SER A 1 294 ? -13.640 21.939 8.054 1.00 50.03 294 SER A CA 1
ATOM 2333 C C . SER A 1 294 ? -14.871 22.013 8.962 1.00 50.03 294 SER A C 1
ATOM 2335 O O . SER A 1 294 ? -15.646 22.967 8.863 1.00 50.03 294 SER A O 1
ATOM 2337 N N . ALA A 1 295 ? -15.029 21.057 9.885 1.00 48.38 295 ALA A N 1
ATOM 2338 C CA . ALA A 1 295 ? -16.049 21.112 10.932 1.00 48.38 295 ALA A CA 1
ATOM 2339 C C . ALA A 1 295 ? -15.773 22.246 11.937 1.00 48.38 295 ALA A C 1
ATOM 2341 O O . ALA A 1 295 ? -16.682 22.994 12.290 1.00 48.38 295 ALA A O 1
ATOM 2342 N N . ARG A 1 296 ? -14.511 22.434 12.353 1.00 46.00 296 ARG A N 1
ATOM 2343 C CA . ARG A 1 296 ? -14.097 23.557 13.221 1.00 46.00 296 ARG A CA 1
ATOM 2344 C C . ARG A 1 296 ? -14.273 24.923 12.553 1.00 46.00 296 ARG A C 1
ATOM 2346 O O . ARG A 1 296 ? -14.566 25.892 13.240 1.00 46.00 296 ARG A O 1
ATOM 2353 N N . GLY A 1 297 ? -14.104 24.998 11.234 1.00 49.28 297 GLY A N 1
ATOM 2354 C CA . GLY A 1 297 ? -14.256 26.223 10.446 1.00 49.28 297 GLY A CA 1
ATOM 2355 C C . GLY A 1 297 ? -15.703 26.610 10.124 1.00 49.28 297 GLY A C 1
ATOM 2356 O O . GLY A 1 297 ? -15.906 27.581 9.401 1.00 49.28 297 GLY A O 1
ATOM 2357 N N . GLY A 1 298 ? -16.706 25.853 10.592 1.00 44.81 298 GLY A N 1
ATOM 2358 C CA . GLY A 1 298 ? -18.126 26.148 10.357 1.00 44.81 298 GLY A CA 1
ATOM 2359 C C . GLY A 1 298 ? -18.578 26.030 8.894 1.00 44.81 298 GLY A C 1
ATOM 2360 O O . GLY A 1 298 ? -19.695 26.415 8.566 1.00 44.81 298 GLY A O 1
ATOM 2361 N N . GLN A 1 299 ? -17.731 25.495 8.007 1.00 40.66 299 GLN A N 1
ATOM 2362 C CA . GLN A 1 299 ? -18.018 25.345 6.572 1.00 40.66 299 GLN A CA 1
ATOM 2363 C C . GLN A 1 299 ? -18.905 24.128 6.264 1.00 40.66 299 GLN A C 1
ATOM 2365 O O . GLN A 1 299 ? -19.370 23.962 5.140 1.00 40.66 299 GLN A O 1
ATOM 2370 N N . THR A 1 300 ? -19.159 23.285 7.265 1.00 38.78 300 THR A N 1
ATOM 2371 C CA . THR A 1 300 ? -20.114 22.176 7.211 1.00 38.78 300 THR A CA 1
ATOM 2372 C C . THR A 1 300 ? -21.174 22.387 8.290 1.00 38.78 300 THR A C 1
ATOM 2374 O O . THR A 1 300 ? -20.853 22.593 9.458 1.00 38.78 300 THR A O 1
ATOM 2377 N N . SER A 1 301 ? -22.454 22.356 7.912 1.00 29.69 301 SER A N 1
ATOM 2378 C CA . SER A 1 301 ? -23.601 22.703 8.771 1.00 29.69 301 SER A CA 1
ATOM 2379 C C . SER A 1 301 ? -23.915 21.690 9.888 1.00 29.69 301 SER A C 1
ATOM 2381 O O . SER A 1 301 ? -25.029 21.678 10.408 1.00 29.69 301 SER A O 1
ATOM 2383 N N . ALA A 1 302 ? -22.985 20.812 10.268 1.00 33.22 302 ALA A N 1
ATOM 2384 C CA . ALA A 1 302 ? -23.236 19.763 11.248 1.00 33.22 302 ALA A CA 1
ATOM 2385 C C . ALA A 1 302 ? -21.983 19.445 12.068 1.00 33.22 302 ALA A C 1
ATOM 2387 O O . ALA A 1 302 ? -20.908 19.193 11.531 1.00 33.22 302 ALA A O 1
ATOM 2388 N N . ALA A 1 303 ? -22.150 19.400 13.391 1.00 36.69 303 ALA A N 1
ATOM 2389 C CA . ALA A 1 303 ? -21.211 18.738 14.281 1.00 36.69 303 ALA A CA 1
ATOM 2390 C C . ALA A 1 303 ? -21.090 17.270 13.849 1.00 36.69 303 ALA A C 1
ATOM 2392 O O . ALA A 1 303 ? -22.076 16.539 13.885 1.00 36.69 303 ALA A O 1
ATOM 2393 N N . VAL A 1 304 ? -19.897 16.871 13.422 1.00 35.41 304 VAL A N 1
ATOM 2394 C CA . VAL A 1 304 ? -19.576 15.516 12.977 1.00 35.41 304 VAL A CA 1
ATOM 2395 C C . VAL A 1 304 ? -19.113 14.693 14.186 1.00 35.41 304 VAL A C 1
ATOM 2397 O O . VAL A 1 304 ? -18.007 14.878 14.689 1.00 35.41 304 VAL A O 1
ATOM 2400 N N . LEU A 1 305 ? -19.965 13.788 14.678 1.00 33.88 305 LEU A N 1
ATOM 2401 C CA . LEU A 1 305 ? -19.665 12.883 15.800 1.00 33.88 305 LEU A CA 1
ATOM 2402 C C . LEU A 1 305 ? -18.914 11.649 15.294 1.00 33.88 305 LEU A C 1
ATOM 2404 O O . LEU A 1 305 ? -19.502 10.597 15.110 1.00 33.88 305 LEU A O 1
ATOM 2408 N N . ALA A 1 306 ? -17.627 11.771 15.000 1.00 35.72 306 ALA A N 1
ATOM 2409 C CA . ALA A 1 306 ? -16.871 10.655 14.452 1.00 35.72 306 ALA A CA 1
ATOM 2410 C C . ALA A 1 306 ? -16.485 9.614 15.528 1.00 35.72 306 ALA A C 1
ATOM 2412 O O . ALA A 1 306 ? -16.255 9.997 16.670 1.00 35.72 306 ALA A O 1
ATOM 2413 N N . ALA A 1 307 ? -16.449 8.313 15.211 1.00 36.97 307 ALA A N 1
ATOM 2414 C CA . ALA A 1 307 ? -16.340 7.197 16.165 1.00 36.97 307 ALA A CA 1
ATOM 2415 C C . ALA A 1 307 ? -14.994 7.068 16.923 1.00 36.97 307 ALA A C 1
ATOM 2417 O O . ALA A 1 307 ? -14.425 5.992 17.017 1.00 36.97 307 ALA A O 1
ATOM 2418 N N . VAL A 1 308 ? -14.539 8.133 17.577 1.00 35.31 308 VAL A N 1
ATOM 2419 C CA . VAL A 1 308 ? -14.074 8.134 18.968 1.00 35.31 308 VAL A CA 1
ATOM 2420 C C . VAL A 1 308 ? -14.902 9.229 19.635 1.00 35.31 308 VAL A C 1
ATOM 2422 O O . VAL A 1 308 ? -14.734 10.400 19.319 1.00 35.31 308 VAL A O 1
ATOM 2425 N N . VAL A 1 309 ? -15.849 8.841 20.492 1.00 34.47 309 VAL A N 1
ATOM 2426 C CA . VAL A 1 309 ? -16.887 9.727 21.044 1.00 34.47 309 VAL A CA 1
ATOM 2427 C C . VAL A 1 309 ? -16.274 10.990 21.659 1.00 34.47 309 VAL A C 1
ATOM 2429 O O . VAL A 1 309 ? -15.698 10.935 22.746 1.00 34.47 309 VAL A O 1
ATOM 2432 N N . PHE A 1 310 ? -16.449 12.129 20.989 1.00 36.94 310 PHE A N 1
ATOM 2433 C CA . PHE A 1 310 ? -16.364 13.448 21.602 1.00 36.94 310 PHE A CA 1
ATOM 2434 C C . PHE A 1 310 ? -17.740 14.090 21.518 1.00 36.94 310 PHE A C 1
ATOM 2436 O O . PHE A 1 310 ? -18.281 14.313 20.436 1.00 36.94 310 PHE A O 1
ATOM 2443 N N . LEU A 1 311 ? -18.318 14.350 22.685 1.00 36.78 311 LEU A N 1
ATOM 2444 C CA . LEU A 1 311 ? -19.561 15.097 22.797 1.00 36.78 311 LEU A CA 1
ATOM 2445 C C . LEU A 1 311 ? -19.284 16.576 22.469 1.00 36.78 311 LEU A C 1
ATOM 2447 O O . LEU A 1 311 ? -18.161 17.024 22.688 1.00 36.78 311 LEU A O 1
ATOM 2451 N N . PRO A 1 312 ? -20.244 17.322 21.897 1.00 37.38 312 PRO A N 1
ATOM 2452 C CA . PRO A 1 312 ? -20.036 18.705 21.464 1.00 37.38 312 PRO A CA 1
ATOM 2453 C C . PRO A 1 312 ? -19.889 19.691 22.634 1.00 37.38 312 PRO A C 1
ATOM 2455 O O . PRO A 1 312 ? -20.334 19.415 23.753 1.00 37.38 312 PRO A O 1
ATOM 2458 N N . GLU A 1 313 ? -19.300 20.857 22.346 1.00 35.25 313 GLU A N 1
ATOM 2459 C CA . GLU A 1 313 ? -19.165 21.985 23.280 1.00 35.25 313 GLU A CA 1
ATOM 2460 C C . GLU A 1 313 ? -20.544 22.437 23.776 1.00 35.25 313 GLU A C 1
ATOM 2462 O O . GLU A 1 313 ? -21.472 22.597 22.980 1.00 35.25 313 GLU A O 1
ATOM 2467 N N . GLY A 1 314 ? -20.694 22.551 25.102 1.00 40.41 314 GLY A N 1
ATOM 2468 C CA . GLY A 1 314 ? -21.968 22.856 25.769 1.00 40.41 314 GLY A CA 1
ATOM 2469 C C . GLY A 1 314 ? -22.786 21.644 26.237 1.00 40.41 314 GLY A C 1
ATOM 2470 O O . GLY A 1 314 ? -23.908 21.817 26.698 1.00 40.41 314 GLY A O 1
ATOM 2471 N N . THR A 1 315 ? -22.256 20.420 26.145 1.00 44.75 315 THR A N 1
ATOM 2472 C CA . THR A 1 315 ? -22.849 19.248 26.818 1.00 44.75 315 THR A CA 1
ATOM 2473 C C . THR A 1 315 ? -22.132 18.956 28.143 1.00 44.75 315 THR A C 1
ATOM 2475 O O . THR A 1 315 ? -20.935 19.234 28.244 1.00 44.75 315 THR A O 1
ATOM 2478 N N . PRO A 1 316 ? -22.793 18.335 29.144 1.00 43.28 316 PRO A N 1
ATOM 2479 C CA . PRO A 1 316 ? -22.189 18.045 30.458 1.00 43.28 316 PRO A CA 1
ATOM 2480 C C . PRO A 1 316 ? -20.914 17.187 30.405 1.00 43.28 316 PRO A C 1
ATOM 2482 O O . PRO A 1 316 ? -20.145 17.112 31.361 1.00 43.28 316 PRO A O 1
ATOM 2485 N N . HIS A 1 317 ? -20.693 16.524 29.273 1.00 41.62 317 HIS A N 1
ATOM 2486 C CA . HIS A 1 317 ? -19.609 15.580 29.039 1.00 41.62 317 HIS A CA 1
ATOM 2487 C C . HIS A 1 317 ? -18.679 16.040 27.901 1.00 41.62 317 HIS A C 1
ATOM 2489 O O . HIS A 1 317 ? -17.925 15.243 27.341 1.00 41.62 317 HIS A O 1
ATOM 2495 N N . TYR A 1 318 ? -18.722 17.328 27.545 1.00 41.03 318 TYR A N 1
ATOM 2496 C CA . TYR A 1 318 ? -17.783 17.932 26.605 1.00 41.03 318 TYR A CA 1
ATOM 2497 C C . TYR A 1 318 ? -16.332 17.725 27.065 1.00 41.03 318 TYR A C 1
ATOM 2499 O O . TYR A 1 318 ? -16.008 17.883 28.242 1.00 41.03 318 TYR A O 1
ATOM 2507 N N . GLY A 1 319 ? -15.455 17.317 26.144 1.00 37.78 319 GLY A N 1
ATOM 2508 C CA . GLY A 1 319 ? -14.055 16.999 26.448 1.00 37.78 319 GLY A CA 1
ATOM 2509 C C . GLY A 1 319 ? -13.839 15.692 27.227 1.00 37.78 319 GLY A C 1
ATOM 2510 O O . GLY A 1 319 ? -12.692 15.316 27.478 1.00 37.78 319 GLY A O 1
ATOM 2511 N N . GLN A 1 320 ? -14.903 14.962 27.579 1.00 36.66 320 GLN A N 1
ATOM 2512 C CA . GLN A 1 320 ? -14.793 13.640 28.185 1.00 36.66 320 GLN A CA 1
ATOM 2513 C C . GLN A 1 320 ? -14.759 12.593 27.075 1.00 36.66 320 GLN A C 1
ATOM 2515 O O . GLN A 1 320 ? -15.740 12.372 26.368 1.00 36.66 320 GLN A O 1
ATOM 2520 N N . HIS A 1 321 ? -13.627 11.908 26.936 1.00 34.25 321 HIS A N 1
ATOM 2521 C CA . HIS A 1 321 ? -13.633 10.624 26.252 1.00 34.25 321 HIS A CA 1
ATOM 2522 C C . HIS A 1 321 ? -14.557 9.696 27.048 1.00 34.25 321 HIS A C 1
ATOM 2524 O O . HIS A 1 321 ? -14.301 9.459 28.234 1.00 34.25 321 HIS A O 1
ATOM 2530 N N . ILE A 1 322 ? -15.582 9.115 26.415 1.00 36.75 322 ILE A N 1
ATOM 2531 C CA . ILE A 1 322 ? -16.102 7.844 26.925 1.00 36.75 322 ILE A CA 1
ATOM 2532 C C . ILE A 1 322 ? -14.868 6.939 27.005 1.00 36.75 322 ILE A C 1
ATOM 2534 O O . ILE A 1 322 ? -14.216 6.703 25.983 1.00 36.75 322 ILE A O 1
ATOM 2538 N N . ARG A 1 323 ? -14.481 6.513 28.223 1.00 34.72 323 ARG A N 1
ATOM 2539 C CA . ARG A 1 323 ? -13.490 5.438 28.408 1.00 34.72 323 ARG A CA 1
ATOM 2540 C C . ARG A 1 323 ? -13.881 4.382 27.403 1.00 34.72 323 ARG A C 1
ATOM 2542 O O . ARG A 1 323 ? -15.009 3.923 27.542 1.00 34.72 323 ARG A O 1
ATOM 2549 N N . ILE A 1 324 ? -13.013 4.075 26.432 1.00 35.88 324 ILE A N 1
ATOM 2550 C CA . ILE A 1 324 ? -13.258 3.047 25.417 1.00 35.88 324 ILE A CA 1
ATOM 2551 C C . ILE A 1 324 ? -13.844 1.853 26.172 1.00 35.88 324 ILE A C 1
ATOM 2553 O O . ILE A 1 324 ? -13.100 1.182 26.894 1.00 35.88 324 ILE A O 1
ATOM 2557 N N . PRO A 1 325 ? -15.170 1.634 26.139 1.00 32.41 325 PRO A N 1
ATOM 2558 C CA . PRO A 1 325 ? -15.712 0.434 26.707 1.00 32.41 325 PRO A CA 1
ATOM 2559 C C . PRO A 1 325 ? -15.245 -0.619 25.716 1.00 32.41 325 PRO A C 1
ATOM 2561 O O . PRO A 1 325 ? -15.235 -0.374 24.509 1.00 32.41 325 PRO A O 1
ATOM 2564 N N . GLY A 1 326 ? -14.845 -1.789 26.184 1.00 32.06 326 GLY A N 1
ATOM 2565 C CA . GLY A 1 326 ? -14.502 -2.886 25.282 1.00 32.06 326 GLY A CA 1
ATOM 2566 C C . GLY A 1 326 ? -15.682 -3.406 24.439 1.00 32.06 326 GLY A C 1
ATOM 2567 O O . GLY A 1 326 ? -15.739 -4.603 24.218 1.00 32.06 326 GLY A O 1
ATOM 2568 N N . SER A 1 327 ? -16.674 -2.596 24.039 1.00 46.00 327 SER A N 1
ATOM 2569 C CA . SER A 1 327 ? -17.841 -3.049 23.270 1.00 46.00 327 SER A CA 1
ATOM 2570 C C . SER A 1 327 ? -18.643 -1.913 22.611 1.00 46.00 327 SER A C 1
ATOM 2572 O O . SER A 1 327 ? -18.855 -0.863 23.216 1.00 46.00 327 SER A O 1
ATOM 2574 N N . GLU A 1 328 ? -19.088 -2.185 21.377 1.00 47.44 328 GLU A N 1
ATOM 2575 C CA . GLU A 1 328 ? -20.309 -1.864 20.587 1.00 47.44 328 GLU A CA 1
ATOM 2576 C C . GLU A 1 328 ? -21.341 -0.794 21.038 1.00 47.44 328 GLU A C 1
ATOM 2578 O O . GLU A 1 328 ? -22.165 -0.361 20.234 1.00 47.44 328 GLU A O 1
ATOM 2583 N N . ARG A 1 329 ? -21.313 -0.291 22.275 1.00 51.97 329 ARG A N 1
ATOM 2584 C CA . ARG A 1 329 ? -22.358 0.576 22.853 1.00 51.97 329 ARG A CA 1
ATOM 2585 C C . ARG A 1 329 ? -22.434 1.990 22.267 1.00 51.97 329 ARG A C 1
ATOM 2587 O O . ARG A 1 329 ? -23.429 2.675 22.495 1.00 51.97 329 ARG A O 1
ATOM 2594 N N . ASN A 1 330 ? -21.425 2.451 21.529 1.00 69.69 330 ASN A N 1
ATOM 2595 C CA . ASN A 1 330 ? -21.360 3.846 21.074 1.00 69.69 330 ASN A CA 1
ATOM 2596 C C . ASN A 1 330 ? -22.321 4.138 19.911 1.00 69.69 330 ASN A C 1
ATOM 2598 O O . ASN A 1 330 ? -23.018 5.151 19.944 1.00 69.69 330 ASN A O 1
ATOM 2602 N N . VAL A 1 331 ? -22.407 3.246 18.917 1.00 72.69 331 VAL A N 1
ATOM 2603 C CA . VAL A 1 331 ? -23.310 3.435 17.767 1.00 72.69 331 VAL A CA 1
ATOM 2604 C C . VAL A 1 331 ? -24.763 3.235 18.185 1.00 72.69 331 VAL A C 1
ATOM 2606 O O . VAL A 1 331 ? -25.612 4.059 17.859 1.00 72.69 331 VAL A O 1
ATOM 2609 N N . GLU A 1 332 ? -25.048 2.202 18.982 1.00 79.56 332 GLU A N 1
ATOM 2610 C CA . GLU A 1 332 ? -26.402 1.949 19.493 1.00 79.56 332 GLU A CA 1
ATOM 2611 C C . GLU A 1 332 ? -26.906 3.111 20.365 1.00 79.56 332 GLU A C 1
ATOM 2613 O O . GLU A 1 332 ? -28.063 3.517 20.254 1.00 79.56 332 GLU A O 1
ATOM 2618 N N . SER A 1 333 ? -26.030 3.710 21.182 1.00 76.69 333 SER A N 1
ATOM 2619 C CA . SER A 1 333 ? -26.371 4.917 21.947 1.00 76.69 333 SER A CA 1
ATOM 2620 C C . SER A 1 333 ? -26.648 6.104 21.025 1.00 76.69 333 SER A C 1
ATOM 2622 O O . SER A 1 333 ? -27.653 6.782 21.209 1.00 76.69 333 SER A O 1
ATOM 2624 N N . ALA A 1 334 ? -25.809 6.342 20.010 1.00 76.38 334 ALA A N 1
ATOM 2625 C CA . ALA A 1 334 ? -26.021 7.428 19.051 1.00 76.38 334 ALA A CA 1
ATOM 2626 C C . ALA A 1 334 ? -27.379 7.299 18.338 1.00 76.38 334 ALA A C 1
ATOM 2628 O O . ALA A 1 334 ? -28.139 8.266 18.287 1.00 76.38 334 ALA A O 1
ATOM 2629 N N . VAL A 1 335 ? -27.728 6.092 17.884 1.00 78.75 335 VAL A N 1
ATOM 2630 C CA . VAL A 1 335 ? -29.042 5.803 17.288 1.00 78.75 335 VAL A CA 1
ATOM 2631 C C . VAL A 1 335 ? -30.169 6.034 18.295 1.00 78.75 335 VAL A C 1
ATOM 2633 O O . VAL A 1 335 ? -31.167 6.666 17.957 1.00 78.75 335 VAL A O 1
ATOM 2636 N N . ARG A 1 336 ? -30.010 5.592 19.552 1.00 81.25 336 ARG A N 1
ATOM 2637 C CA . ARG A 1 336 ? -31.001 5.810 20.622 1.00 81.25 336 ARG A CA 1
ATOM 2638 C C . ARG A 1 336 ? -31.259 7.295 20.899 1.00 81.25 336 ARG A C 1
ATOM 2640 O O . ARG A 1 336 ? -32.385 7.657 21.221 1.00 81.25 336 ARG A O 1
ATOM 2647 N N . TYR A 1 337 ? -30.245 8.145 20.756 1.00 81.56 337 TYR A N 1
ATOM 2648 C CA . TYR A 1 337 ? -30.369 9.602 20.873 1.00 81.56 337 TYR A CA 1
ATOM 2649 C C . TYR A 1 337 ? -30.805 10.292 19.566 1.00 81.56 337 TYR A C 1
ATOM 2651 O O . TYR A 1 337 ? -30.809 11.520 19.492 1.00 81.56 337 TYR A O 1
ATOM 2659 N N . GLY A 1 338 ? -31.180 9.529 18.534 1.00 81.31 338 GLY A N 1
ATOM 2660 C CA . GLY A 1 338 ? -31.684 10.062 17.269 1.00 81.31 338 GLY A CA 1
ATOM 2661 C C . GLY A 1 338 ? -30.615 10.701 16.382 1.00 81.31 338 GLY A C 1
ATOM 2662 O O . GLY A 1 338 ? -30.951 11.566 15.575 1.00 81.31 338 GLY A O 1
ATOM 2663 N N . ALA A 1 339 ? -29.341 10.326 16.541 1.00 79.69 339 ALA A N 1
ATOM 2664 C CA . ALA A 1 339 ? -28.266 10.791 15.670 1.00 79.69 339 ALA A CA 1
ATOM 2665 C C . ALA A 1 339 ? -28.402 10.213 14.253 1.00 79.69 339 ALA A C 1
ATOM 2667 O O . ALA A 1 339 ? -28.738 9.041 14.073 1.00 79.69 339 ALA A O 1
ATOM 2668 N N . GLU A 1 340 ? -28.088 11.023 13.244 1.00 80.69 340 GLU A N 1
ATOM 2669 C CA . GLU A 1 340 ? -28.007 10.566 11.855 1.00 80.69 340 GLU A CA 1
ATOM 2670 C C . GLU A 1 340 ? -26.652 9.898 11.606 1.00 80.69 340 GLU A C 1
ATOM 2672 O O . GLU A 1 340 ? -25.622 10.521 11.832 1.00 80.69 340 GLU A O 1
ATOM 2677 N N . LEU A 1 341 ? -26.620 8.646 11.148 1.00 82.50 341 LEU A N 1
ATOM 2678 C CA . LEU A 1 341 ? -25.362 7.949 10.867 1.00 82.50 341 LEU A CA 1
ATOM 2679 C C . LEU A 1 341 ? -24.870 8.262 9.452 1.00 82.50 341 LEU A C 1
ATOM 2681 O O . LEU A 1 341 ? -25.644 8.147 8.508 1.00 82.50 341 LEU A O 1
ATOM 2685 N N . HIS A 1 342 ? -23.598 8.614 9.270 1.00 84.50 342 HIS A N 1
ATOM 2686 C CA . HIS A 1 342 ? -22.987 8.807 7.945 1.00 84.50 342 HIS A CA 1
ATOM 2687 C C . HIS A 1 342 ? -21.889 7.766 7.690 1.00 84.50 342 HIS A C 1
ATOM 2689 O O . HIS A 1 342 ? -21.049 7.519 8.558 1.00 84.50 342 HIS A O 1
ATOM 2695 N N . VAL A 1 343 ? -21.884 7.187 6.485 1.00 85.31 343 VAL A N 1
ATOM 2696 C CA . VAL A 1 343 ? -20.866 6.239 6.001 1.00 85.31 343 VAL A CA 1
ATOM 2697 C C . VAL A 1 343 ? -20.142 6.860 4.815 1.00 85.31 343 VAL A C 1
ATOM 2699 O O . VAL A 1 343 ? -20.762 7.171 3.796 1.00 85.31 343 VAL A O 1
ATOM 2702 N N . TYR A 1 344 ? -18.826 7.018 4.940 1.00 82.12 344 TYR A N 1
ATOM 2703 C CA . TYR A 1 344 ? -17.994 7.644 3.916 1.00 82.12 344 TYR A CA 1
ATOM 2704 C C . TYR A 1 344 ? -17.327 6.607 3.021 1.00 82.12 344 TYR A C 1
ATOM 2706 O O . TYR A 1 344 ? -16.665 5.692 3.509 1.00 82.12 344 TYR A O 1
ATOM 2714 N N . PHE A 1 345 ? -17.478 6.790 1.715 1.00 83.12 345 PHE A N 1
ATOM 2715 C CA . PHE A 1 345 ? -16.885 5.958 0.671 1.00 83.12 345 PHE A CA 1
ATOM 2716 C C . PHE A 1 345 ? -15.740 6.701 -0.015 1.00 83.12 345 PHE A C 1
ATOM 2718 O O . PHE A 1 345 ? -15.721 7.933 -0.029 1.00 83.12 345 PHE A O 1
ATOM 2725 N N . PHE A 1 346 ? -14.806 5.957 -0.615 1.00 81.12 346 PHE A N 1
ATOM 2726 C CA . PHE A 1 346 ? -13.744 6.546 -1.437 1.00 81.12 346 PHE A CA 1
ATOM 2727 C C . PHE A 1 346 ? -14.297 7.311 -2.645 1.00 81.12 346 PHE A C 1
ATOM 2729 O O . PHE A 1 346 ? -15.444 7.100 -3.044 1.00 81.12 346 PHE A O 1
ATOM 2736 N N . GLU A 1 347 ? -13.470 8.189 -3.225 1.00 82.25 347 GLU A N 1
ATOM 2737 C CA . GLU A 1 347 ? -13.849 8.990 -4.394 1.00 82.25 347 GLU A CA 1
ATOM 2738 C C . GLU A 1 347 ? -14.390 8.104 -5.525 1.00 82.25 347 GLU A C 1
ATOM 2740 O O . GLU A 1 347 ? -13.714 7.189 -5.996 1.00 82.25 347 GLU A O 1
ATOM 2745 N N . GLY A 1 348 ? -15.634 8.361 -5.947 1.00 85.19 348 GLY A N 1
ATOM 2746 C CA . GLY A 1 348 ? -16.291 7.607 -7.018 1.00 85.19 348 GLY A CA 1
ATOM 2747 C C . GLY A 1 348 ? -16.639 6.162 -6.639 1.00 85.19 348 GLY A C 1
ATOM 2748 O O . GLY A 1 348 ? -16.936 5.332 -7.513 1.00 85.19 348 GLY A O 1
ATOM 2749 N N . ALA A 1 349 ? -16.590 5.843 -5.345 1.00 87.25 349 ALA A N 1
ATOM 2750 C CA . ALA A 1 349 ? -16.828 4.512 -4.810 1.00 87.25 349 ALA A CA 1
ATOM 2751 C C . ALA A 1 349 ? -18.063 4.424 -3.910 1.00 87.25 349 ALA A C 1
ATOM 2753 O O . ALA A 1 349 ? -18.277 3.400 -3.261 1.00 87.25 349 ALA A O 1
ATOM 2754 N N . ARG A 1 350 ? -18.911 5.459 -3.893 1.00 89.69 350 ARG A N 1
ATOM 2755 C CA . ARG A 1 350 ? -20.207 5.411 -3.209 1.00 89.69 350 ARG A CA 1
ATOM 2756 C C . ARG A 1 350 ? -21.013 4.180 -3.634 1.00 89.69 350 ARG A C 1
ATOM 2758 O O . ARG A 1 350 ? -21.160 3.904 -4.823 1.00 89.69 350 ARG A O 1
ATOM 2765 N N . GLY A 1 351 ? -21.506 3.433 -2.647 1.00 88.12 351 GLY A N 1
ATOM 2766 C CA . GLY A 1 351 ? -22.259 2.193 -2.846 1.00 88.12 351 GLY A CA 1
ATOM 2767 C C . GLY A 1 351 ? -21.413 0.982 -3.265 1.00 88.12 351 GLY A C 1
ATOM 2768 O O . GLY A 1 351 ? -21.932 -0.133 -3.287 1.00 88.12 351 GLY A O 1
ATOM 2769 N N . LYS A 1 352 ? -20.118 1.154 -3.563 1.00 88.69 352 LYS A N 1
ATOM 2770 C CA . LYS A 1 352 ? -19.213 0.053 -3.921 1.00 88.69 352 LYS A CA 1
ATOM 2771 C C . LYS A 1 352 ? -18.590 -0.574 -2.679 1.00 88.69 352 LYS A C 1
ATOM 2773 O O . LYS A 1 352 ? -18.391 0.073 -1.654 1.00 88.69 352 LYS A O 1
ATOM 2778 N N . GLY A 1 353 ? -18.248 -1.855 -2.786 1.00 84.12 353 GLY A N 1
ATOM 2779 C CA . GLY A 1 353 ? -17.562 -2.592 -1.726 1.00 84.12 353 GLY A CA 1
ATOM 2780 C C . GLY A 1 353 ? -18.452 -3.009 -0.555 1.00 84.12 353 GLY A C 1
ATOM 2781 O O . GLY A 1 353 ? -17.931 -3.568 0.402 1.00 84.12 353 GLY A O 1
ATOM 2782 N N . LYS A 1 354 ? -19.768 -2.787 -0.604 1.00 89.38 354 LYS A N 1
ATOM 2783 C CA . LYS A 1 354 ? -20.684 -3.404 0.360 1.00 89.38 354 LYS A CA 1
ATOM 2784 C C . LYS A 1 354 ? -20.704 -4.918 0.195 1.00 89.38 354 LYS A C 1
ATOM 2786 O O . LYS A 1 354 ? -20.568 -5.432 -0.912 1.00 89.38 354 LYS A O 1
ATOM 2791 N N . VAL A 1 355 ? -20.928 -5.610 1.301 1.00 88.50 355 VAL A N 1
ATOM 2792 C CA . VAL A 1 355 ? -21.084 -7.064 1.338 1.00 88.50 355 VAL A CA 1
ATOM 2793 C C . VAL A 1 355 ? -22.551 -7.403 1.548 1.00 88.50 355 VAL A C 1
ATOM 2795 O O . VAL A 1 355 ? -23.269 -6.652 2.199 1.00 88.50 355 VAL A O 1
ATOM 2798 N N . ALA A 1 356 ? -23.004 -8.536 1.014 1.00 89.62 356 ALA A N 1
ATOM 2799 C CA . ALA A 1 356 ? -24.415 -8.922 1.077 1.00 89.62 356 ALA A CA 1
ATOM 2800 C C . ALA A 1 356 ? -24.936 -9.102 2.517 1.00 89.62 356 ALA A C 1
ATOM 2802 O O . ALA A 1 356 ? -26.127 -8.958 2.776 1.00 89.62 356 ALA A O 1
ATOM 2803 N N . SER A 1 357 ? -24.057 -9.464 3.456 1.00 88.94 357 SER A N 1
ATOM 2804 C CA . SER A 1 357 ? -24.392 -9.647 4.866 1.00 88.94 357 SER A CA 1
ATOM 2805 C C . SER A 1 357 ? -23.161 -9.539 5.770 1.00 88.94 357 SER A C 1
ATOM 2807 O O . SER A 1 357 ? -22.016 -9.663 5.336 1.00 88.94 357 SER A O 1
ATOM 2809 N N . PHE A 1 358 ? -23.384 -9.400 7.078 1.00 82.38 358 PHE A N 1
ATOM 2810 C CA . PHE A 1 358 ? -22.293 -9.441 8.058 1.00 82.38 358 PHE A CA 1
ATOM 2811 C C . PHE A 1 358 ? -21.529 -10.778 8.033 1.00 82.38 358 PHE A C 1
ATOM 2813 O O . PHE A 1 358 ? -20.313 -10.804 8.202 1.00 82.38 358 PHE A O 1
ATOM 2820 N N . ALA A 1 359 ? -22.226 -11.890 7.768 1.00 83.94 359 ALA A N 1
ATOM 2821 C CA . ALA A 1 359 ? -21.597 -13.202 7.631 1.00 83.94 359 ALA A CA 1
ATOM 2822 C C . ALA A 1 359 ? -20.678 -13.266 6.400 1.00 83.94 359 ALA A C 1
ATOM 2824 O O . ALA A 1 359 ? -19.564 -13.784 6.495 1.00 83.94 359 ALA A O 1
ATOM 2825 N N . SER A 1 360 ? -21.100 -12.673 5.274 1.00 88.62 360 SER A N 1
ATOM 2826 C CA . SER A 1 360 ? -20.264 -12.622 4.072 1.00 88.62 360 SER A CA 1
ATOM 2827 C C . SER A 1 360 ? -19.029 -11.733 4.254 1.00 88.62 360 SER A C 1
ATOM 2829 O O . SER A 1 360 ? -17.986 -12.038 3.686 1.00 88.62 360 SER A O 1
ATOM 2831 N N . ALA A 1 361 ? -19.098 -10.697 5.103 1.00 82.81 361 ALA A N 1
ATOM 2832 C CA . ALA A 1 361 ? -17.929 -9.890 5.480 1.00 82.81 361 ALA A CA 1
ATOM 2833 C C . ALA A 1 361 ? -16.814 -10.757 6.091 1.00 82.81 361 ALA A C 1
ATOM 2835 O O . ALA A 1 361 ? -15.646 -10.639 5.722 1.00 82.81 361 ALA A O 1
ATOM 2836 N N . GLY A 1 362 ? -17.193 -11.656 7.007 1.00 83.50 362 GLY A N 1
ATOM 2837 C CA . GLY A 1 362 ? -16.268 -12.585 7.653 1.00 83.50 362 GLY A CA 1
ATOM 2838 C C . GLY A 1 362 ? -15.679 -13.594 6.670 1.00 83.50 362 GLY A C 1
ATOM 2839 O O . GLY A 1 362 ? -14.467 -13.803 6.663 1.00 83.50 362 GLY A O 1
ATOM 2840 N N . SER A 1 363 ? -16.505 -14.181 5.796 1.00 87.81 363 SER A N 1
ATOM 2841 C CA . SER A 1 363 ? -16.009 -15.124 4.786 1.00 87.81 363 SER A CA 1
ATOM 2842 C C . SER A 1 363 ? -15.111 -14.458 3.740 1.00 87.81 363 SER A C 1
ATOM 2844 O O . SER A 1 363 ? -14.106 -15.048 3.360 1.00 87.81 363 SER A O 1
ATOM 2846 N N . GLU A 1 364 ? -15.423 -13.233 3.298 1.00 89.69 364 GLU A N 1
ATOM 2847 C CA . GLU A 1 364 ? -14.556 -12.464 2.391 1.00 89.69 364 GLU A CA 1
ATOM 2848 C C . GLU A 1 364 ? -13.208 -12.144 3.042 1.00 89.69 364 GLU A C 1
ATOM 2850 O O . GLU A 1 364 ? -12.171 -12.266 2.390 1.00 89.69 364 GLU A O 1
ATOM 2855 N N . TYR A 1 365 ? -13.203 -11.781 4.331 1.00 87.06 365 TYR A N 1
ATOM 2856 C CA . TYR A 1 365 ? -11.968 -11.554 5.079 1.00 87.06 365 TYR A CA 1
ATOM 2857 C C . TYR A 1 365 ? -11.112 -12.822 5.153 1.00 87.06 365 TYR A C 1
ATOM 2859 O O . TYR A 1 365 ? -9.947 -12.789 4.766 1.00 87.06 365 TYR A O 1
ATOM 2867 N N . LEU A 1 366 ? -11.698 -13.950 5.570 1.00 89.00 366 LEU A N 1
ATOM 2868 C CA . LEU A 1 366 ? -10.989 -15.230 5.643 1.00 89.00 366 LEU A CA 1
ATOM 2869 C C . LEU A 1 366 ? -10.464 -15.669 4.272 1.00 89.00 366 LEU A C 1
ATOM 2871 O O . LEU A 1 366 ? -9.332 -16.138 4.173 1.00 89.00 366 LEU A O 1
ATOM 2875 N N . LYS A 1 367 ? -11.253 -15.472 3.208 1.00 93.75 367 LYS A N 1
ATOM 2876 C CA . LYS A 1 367 ? -10.827 -15.755 1.835 1.00 93.75 367 LYS A CA 1
ATOM 2877 C C . LYS A 1 367 ? -9.640 -14.878 1.429 1.00 93.75 367 LYS A C 1
ATOM 2879 O O . LYS A 1 367 ? -8.674 -15.391 0.880 1.00 93.75 367 LYS A O 1
ATOM 2884 N N . ARG A 1 368 ? -9.677 -13.576 1.726 1.00 89.88 368 ARG A N 1
ATOM 2885 C CA . ARG A 1 368 ? -8.570 -12.651 1.439 1.00 89.88 368 ARG A CA 1
ATOM 2886 C C . ARG A 1 368 ? -7.295 -13.026 2.192 1.00 89.88 368 ARG A C 1
ATOM 2888 O O . ARG A 1 368 ? -6.230 -12.991 1.590 1.00 89.88 368 ARG A O 1
ATOM 2895 N N . GLU A 1 369 ? -7.393 -13.374 3.473 1.00 91.69 369 GLU A N 1
ATOM 2896 C CA . GLU A 1 369 ? -6.241 -13.823 4.268 1.00 91.69 369 GLU A CA 1
ATOM 2897 C C . GLU A 1 369 ? -5.657 -15.131 3.718 1.00 91.69 369 GLU A C 1
ATOM 2899 O O . GLU A 1 369 ? -4.439 -15.264 3.616 1.00 91.69 369 GLU A O 1
ATOM 2904 N N . ALA A 1 370 ? -6.509 -16.074 3.299 1.00 96.19 370 ALA A N 1
ATOM 2905 C CA . ALA A 1 370 ? -6.067 -17.310 2.658 1.00 96.19 370 ALA A CA 1
ATOM 2906 C C . ALA A 1 370 ? -5.328 -17.034 1.338 1.00 96.19 370 ALA A C 1
ATOM 2908 O O . ALA A 1 370 ? -4.214 -17.520 1.161 1.00 96.19 370 ALA A O 1
ATOM 2909 N N . LEU A 1 371 ? -5.897 -16.193 0.466 1.00 96.38 371 LEU A N 1
ATOM 2910 C CA . LEU A 1 371 ? -5.266 -15.770 -0.790 1.00 96.38 371 LEU A CA 1
ATOM 2911 C C . LEU A 1 371 ? -3.948 -15.028 -0.548 1.00 96.38 371 LEU A C 1
ATOM 2913 O O . LEU A 1 371 ? -2.986 -15.220 -1.282 1.00 96.38 371 LEU A O 1
ATOM 2917 N N . TRP A 1 372 ? -3.888 -14.176 0.477 1.00 95.50 372 TRP A N 1
ATOM 2918 C CA . TRP A 1 372 ? -2.661 -13.468 0.833 1.00 95.50 372 TRP A CA 1
ATOM 2919 C C . TRP A 1 372 ? -1.569 -14.434 1.295 1.00 95.50 372 TRP A C 1
ATOM 2921 O O . TRP A 1 372 ? -0.421 -14.307 0.879 1.00 95.50 372 TRP A O 1
ATOM 2931 N N . LYS A 1 373 ? -1.922 -15.429 2.114 1.00 97.19 373 LYS A N 1
ATOM 2932 C CA . LYS A 1 373 ? -0.988 -16.469 2.551 1.00 97.19 373 LYS A CA 1
ATOM 2933 C C . LYS A 1 373 ? -0.489 -17.314 1.374 1.00 97.19 373 LYS A C 1
ATOM 2935 O O . LYS A 1 373 ? 0.704 -17.564 1.276 1.00 97.19 373 LYS A O 1
ATOM 2940 N N . GLU A 1 374 ? -1.378 -17.697 0.462 1.00 97.88 374 GLU A N 1
ATOM 2941 C CA . GLU A 1 374 ? -1.008 -18.419 -0.762 1.00 97.88 374 GLU A CA 1
ATOM 2942 C C . GLU A 1 374 ? -0.078 -17.583 -1.654 1.00 97.88 374 GLU A C 1
ATOM 2944 O O . GLU A 1 374 ? 0.947 -18.074 -2.126 1.00 97.88 374 GLU A O 1
ATOM 2949 N N . PHE A 1 375 ? -0.363 -16.287 -1.803 1.00 97.75 375 PHE A N 1
ATOM 2950 C CA . PHE A 1 375 ? 0.508 -15.356 -2.512 1.00 97.75 375 PHE A CA 1
ATOM 2951 C C . PHE A 1 375 ? 1.897 -15.241 -1.871 1.00 97.75 375 PHE A C 1
ATOM 2953 O O . PHE A 1 375 ? 2.896 -15.191 -2.592 1.00 97.75 375 PHE A O 1
ATOM 2960 N N . GLN A 1 376 ? 1.989 -15.239 -0.538 1.00 97.62 376 GLN A N 1
ATOM 2961 C CA . GLN A 1 376 ? 3.277 -15.199 0.163 1.00 97.62 376 GLN A CA 1
ATOM 2962 C C . GLN A 1 376 ? 4.174 -16.402 -0.165 1.00 97.62 376 GLN A C 1
ATOM 2964 O O . GLN A 1 376 ? 5.399 -16.252 -0.193 1.00 97.62 376 GLN A O 1
ATOM 2969 N N . ASP A 1 377 ? 3.572 -17.555 -0.464 1.00 97.75 377 ASP A N 1
ATOM 2970 C CA . ASP A 1 377 ? 4.269 -18.790 -0.833 1.00 97.75 377 ASP A CA 1
ATOM 2971 C C . ASP A 1 377 ? 4.446 -18.966 -2.358 1.00 97.75 377 ASP A C 1
ATOM 2973 O O . ASP A 1 377 ? 5.162 -19.878 -2.794 1.00 97.75 377 ASP A O 1
ATOM 2977 N N . SER A 1 378 ? 3.843 -18.087 -3.168 1.00 98.12 378 SER A N 1
ATOM 2978 C CA . SER A 1 378 ? 3.834 -18.167 -4.634 1.00 98.12 378 SER A CA 1
ATOM 2979 C C . SER A 1 378 ? 5.220 -17.994 -5.270 1.00 98.12 378 SER A C 1
ATOM 2981 O O . SER A 1 378 ? 6.087 -17.281 -4.755 1.00 98.12 378 SER A O 1
ATOM 2983 N N . GLU A 1 379 ? 5.421 -18.619 -6.435 1.00 98.25 379 GLU A N 1
ATOM 2984 C CA . GLU A 1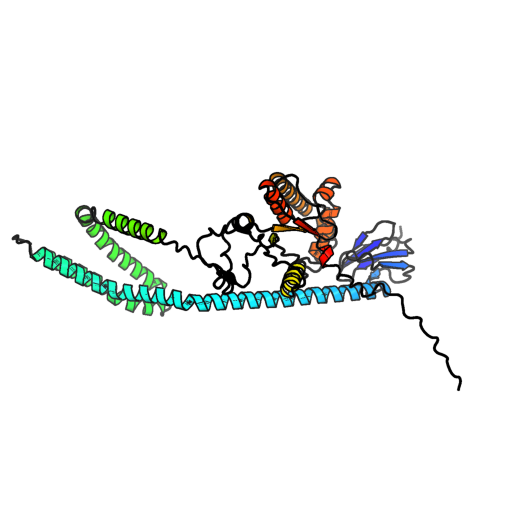 379 ? 6.620 -18.413 -7.262 1.00 98.25 379 GLU A CA 1
ATOM 2985 C C . GLU A 1 379 ? 6.737 -16.954 -7.712 1.00 98.25 379 GLU A C 1
ATOM 2987 O O . GLU A 1 379 ? 7.809 -16.377 -7.607 1.00 98.25 379 GLU A O 1
ATOM 2992 N N . THR A 1 380 ? 5.623 -16.296 -8.053 1.00 97.19 380 THR A N 1
ATOM 2993 C CA . THR A 1 380 ? 5.609 -14.885 -8.471 1.00 97.19 380 THR A CA 1
ATOM 2994 C C . THR A 1 380 ? 6.262 -13.951 -7.449 1.00 97.19 380 THR A C 1
ATOM 2996 O O . THR A 1 380 ? 7.057 -13.087 -7.820 1.00 97.19 380 THR A O 1
ATOM 2999 N N . LEU A 1 381 ? 5.955 -14.105 -6.154 1.00 97.81 381 LEU A N 1
ATOM 3000 C CA . LEU A 1 381 ? 6.580 -13.277 -5.120 1.00 97.81 381 LEU A CA 1
ATOM 3001 C C . LEU A 1 381 ? 8.049 -13.660 -4.894 1.00 97.81 381 LEU A C 1
ATOM 3003 O O . LEU A 1 381 ? 8.873 -12.780 -4.641 1.00 97.81 381 LEU A O 1
ATOM 3007 N N . LYS A 1 382 ? 8.386 -14.952 -4.976 1.00 98.12 382 LYS A N 1
ATOM 3008 C CA . LYS A 1 382 ? 9.772 -15.435 -4.854 1.00 98.12 382 LYS A CA 1
ATOM 3009 C C . LYS A 1 382 ? 10.647 -14.899 -5.985 1.00 98.12 382 LYS A C 1
ATOM 3011 O O . LYS A 1 382 ? 11.724 -14.381 -5.704 1.00 98.12 382 LYS A O 1
ATOM 3016 N N . ASP A 1 383 ? 10.150 -14.932 -7.216 1.00 97.62 383 ASP A N 1
ATOM 3017 C CA . ASP A 1 383 ? 10.819 -14.397 -8.400 1.00 97.62 383 ASP A CA 1
ATOM 3018 C C . ASP A 1 383 ? 10.998 -12.884 -8.287 1.00 97.62 383 ASP A C 1
ATOM 3020 O O . ASP A 1 383 ? 12.088 -12.370 -8.527 1.00 97.62 383 ASP A O 1
ATOM 3024 N N . ALA A 1 384 ? 9.970 -12.156 -7.834 1.00 97.69 384 ALA A N 1
ATOM 3025 C CA . ALA A 1 384 ? 10.079 -10.718 -7.602 1.00 97.69 384 ALA A CA 1
ATOM 3026 C C . ALA A 1 384 ? 11.117 -10.379 -6.517 1.00 97.69 384 ALA A C 1
ATOM 3028 O O . ALA A 1 384 ? 11.904 -9.445 -6.682 1.00 97.69 384 ALA A O 1
ATOM 3029 N N . LYS A 1 385 ? 11.161 -11.149 -5.421 1.00 97.69 385 LYS A N 1
ATOM 3030 C CA . LYS A 1 385 ? 12.192 -11.012 -4.379 1.00 97.69 385 LYS A CA 1
ATOM 3031 C C . LYS A 1 385 ? 13.587 -11.276 -4.936 1.00 97.69 385 LYS A C 1
ATOM 3033 O O . LYS A 1 385 ? 14.453 -10.425 -4.767 1.00 97.69 385 LYS A O 1
ATOM 3038 N N . ALA A 1 386 ? 13.773 -12.373 -5.671 1.00 97.19 386 ALA A N 1
ATOM 3039 C CA . ALA A 1 386 ? 15.035 -12.699 -6.335 1.00 97.19 386 ALA A CA 1
ATOM 3040 C C . ALA A 1 386 ? 15.458 -11.626 -7.354 1.00 97.19 386 ALA A C 1
ATOM 3042 O O . ALA A 1 386 ? 16.645 -11.347 -7.505 1.00 97.19 386 ALA A O 1
ATOM 3043 N N . ALA A 1 387 ? 14.492 -10.981 -8.010 1.00 96.62 3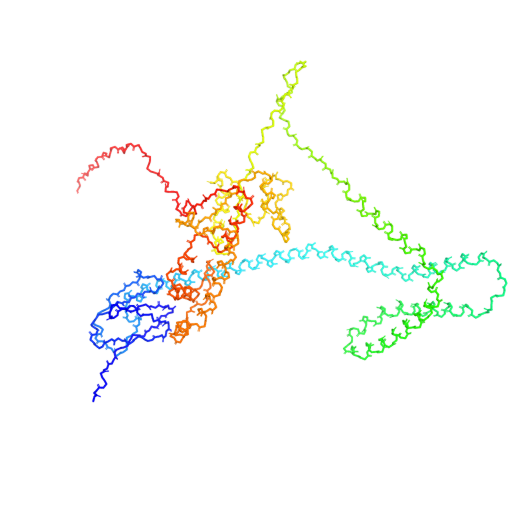87 ALA A N 1
ATOM 3044 C CA . ALA A 1 387 ? 14.723 -9.875 -8.930 1.00 96.62 387 ALA A CA 1
ATOM 3045 C C . ALA A 1 387 ? 15.029 -8.538 -8.229 1.00 96.62 387 ALA A C 1
ATOM 3047 O O . ALA A 1 387 ? 15.390 -7.581 -8.910 1.00 96.62 387 ALA A O 1
ATOM 3048 N N . GLY A 1 388 ? 14.911 -8.452 -6.898 1.00 97.44 388 GLY A N 1
ATOM 3049 C CA . GLY A 1 388 ? 15.288 -7.277 -6.111 1.00 97.44 388 GLY A CA 1
ATOM 3050 C C . GLY A 1 388 ? 14.130 -6.454 -5.542 1.00 97.44 388 GLY A C 1
ATOM 3051 O O . GLY A 1 388 ? 14.347 -5.294 -5.193 1.00 97.44 388 GLY A O 1
ATOM 3052 N N . LEU A 1 389 ? 12.917 -7.009 -5.410 1.00 97.44 389 LEU A N 1
ATOM 3053 C CA . LEU A 1 389 ? 11.777 -6.340 -4.753 1.00 97.44 389 LEU A CA 1
ATOM 3054 C C . LEU A 1 389 ? 12.148 -5.769 -3.370 1.00 97.44 389 LEU A C 1
ATOM 3056 O O . LEU A 1 389 ? 11.730 -4.672 -3.006 1.00 97.44 389 LEU A O 1
ATOM 3060 N N . GLU A 1 390 ? 12.972 -6.497 -2.618 1.00 97.50 390 GLU A N 1
ATOM 3061 C CA . GLU A 1 390 ? 13.480 -6.129 -1.290 1.00 97.50 390 GLU A CA 1
ATOM 3062 C C . GLU A 1 390 ? 14.422 -4.916 -1.278 1.00 97.50 390 GLU A C 1
ATOM 3064 O O . GLU A 1 390 ? 14.627 -4.311 -0.229 1.00 97.50 390 GLU A O 1
ATOM 3069 N N . ASN A 1 391 ? 14.947 -4.505 -2.437 1.00 97.50 391 ASN A N 1
ATOM 3070 C CA . ASN A 1 391 ? 15.734 -3.277 -2.562 1.00 97.50 391 ASN A CA 1
ATOM 3071 C C . ASN A 1 391 ? 14.858 -2.011 -2.620 1.00 97.50 391 ASN A C 1
ATOM 3073 O O . ASN A 1 391 ? 15.392 -0.900 -2.650 1.00 97.50 391 ASN A O 1
ATOM 3077 N N . LEU A 1 392 ? 13.526 -2.139 -2.669 1.00 97.00 392 LEU A N 1
ATOM 3078 C CA . LEU A 1 392 ? 12.623 -0.991 -2.592 1.00 97.00 392 LEU A CA 1
ATOM 3079 C C . LEU A 1 392 ? 12.556 -0.427 -1.169 1.00 97.00 392 LEU A C 1
ATOM 3081 O O . LEU A 1 392 ? 12.559 -1.153 -0.182 1.00 97.00 392 LEU A O 1
ATOM 3085 N N . CYS A 1 393 ? 12.409 0.896 -1.073 1.00 95.25 393 CYS A N 1
ATOM 3086 C CA . CYS A 1 393 ? 12.269 1.591 0.205 1.00 95.25 393 CYS A CA 1
ATOM 3087 C C . CYS A 1 393 ? 11.040 1.096 0.995 1.00 95.25 393 CYS A C 1
ATOM 3089 O O . CYS A 1 393 ? 9.914 1.078 0.480 1.00 95.25 393 CYS A O 1
ATOM 3091 N N . ASP A 1 394 ? 11.262 0.745 2.262 1.00 96.06 394 ASP A N 1
ATOM 3092 C CA . ASP A 1 394 ? 10.264 0.267 3.224 1.00 96.06 394 ASP A CA 1
ATOM 3093 C C . ASP A 1 394 ? 9.671 1.393 4.089 1.00 96.06 394 ASP A C 1
ATOM 3095 O O . ASP A 1 394 ? 8.686 1.184 4.808 1.00 96.06 394 ASP A O 1
ATOM 3099 N N . LYS A 1 395 ? 10.225 2.605 3.986 1.00 94.56 395 LYS A N 1
ATOM 3100 C CA . LYS A 1 395 ? 9.746 3.770 4.725 1.00 94.56 395 LYS A CA 1
ATOM 3101 C C . LYS A 1 395 ? 8.326 4.133 4.314 1.00 94.56 395 LYS A C 1
ATOM 3103 O O . LYS A 1 395 ? 7.975 4.163 3.134 1.00 94.56 395 LYS A O 1
ATOM 3108 N N . LYS A 1 396 ? 7.508 4.414 5.324 1.00 89.88 396 LYS A N 1
ATOM 3109 C CA . LYS A 1 396 ? 6.079 4.673 5.165 1.00 89.88 396 LYS A CA 1
ATOM 3110 C C . LYS A 1 396 ? 5.814 6.139 4.848 1.00 89.88 396 LYS A C 1
ATOM 3112 O O . LYS A 1 396 ? 6.433 7.028 5.427 1.00 89.88 396 LYS A O 1
ATOM 3117 N N . ARG A 1 397 ? 4.845 6.368 3.969 1.00 87.25 397 ARG A N 1
ATOM 3118 C CA . ARG A 1 397 ? 4.242 7.673 3.690 1.00 87.25 397 ARG A CA 1
ATOM 3119 C C . ARG A 1 397 ? 3.075 7.944 4.635 1.00 87.25 397 ARG A C 1
ATOM 3121 O O . ARG A 1 397 ? 2.707 7.098 5.452 1.00 87.25 397 ARG A O 1
ATOM 3128 N N . TYR A 1 398 ? 2.448 9.106 4.457 1.00 79.69 398 TYR A N 1
ATOM 3129 C CA . TYR A 1 398 ? 1.253 9.525 5.195 1.00 79.69 398 TYR A CA 1
ATOM 3130 C C . TYR A 1 398 ? 0.107 8.499 5.137 1.00 79.69 398 TYR A C 1
ATOM 3132 O O . TYR A 1 398 ? -0.658 8.367 6.088 1.00 79.69 398 TYR A O 1
ATOM 3140 N N . ASP A 1 399 ? -0.004 7.741 4.042 1.00 78.69 399 ASP A N 1
ATOM 3141 C CA . ASP A 1 399 ? -1.027 6.708 3.857 1.00 78.69 399 ASP A CA 1
ATOM 3142 C C . ASP A 1 399 ? -0.614 5.345 4.451 1.00 78.69 399 ASP A C 1
ATOM 3144 O O . ASP A 1 399 ? -1.264 4.323 4.219 1.00 78.69 399 ASP A O 1
ATOM 3148 N N . SER A 1 400 ? 0.471 5.330 5.233 1.00 82.94 400 SER A N 1
ATOM 3149 C CA . SER A 1 400 ? 1.109 4.156 5.833 1.00 82.94 400 SER A CA 1
ATOM 3150 C C . SER A 1 400 ? 1.680 3.136 4.843 1.00 82.94 400 SER A C 1
ATOM 3152 O O . SER A 1 400 ? 2.141 2.079 5.283 1.00 82.94 400 SER A O 1
ATOM 3154 N N . SER A 1 401 ? 1.686 3.430 3.540 1.00 87.56 401 SER A N 1
ATOM 3155 C CA . SER A 1 401 ? 2.303 2.578 2.525 1.00 87.56 401 SER A CA 1
ATOM 3156 C C . SER A 1 401 ? 3.750 2.994 2.250 1.00 87.56 401 SER A C 1
ATOM 3158 O O . SER A 1 401 ? 4.125 4.155 2.391 1.00 87.56 401 SER A O 1
ATOM 3160 N N . SER A 1 402 ? 4.577 2.025 1.881 1.00 93.38 402 SER A N 1
ATOM 3161 C CA . SER A 1 402 ? 5.934 2.191 1.352 1.00 93.38 402 SER A CA 1
ATOM 3162 C C . SER A 1 402 ? 6.008 1.757 -0.114 1.00 93.38 402 SER A C 1
ATOM 3164 O O . SER A 1 402 ? 5.087 1.091 -0.605 1.00 93.38 402 SER A O 1
ATOM 3166 N N . LYS A 1 403 ? 7.106 2.078 -0.815 1.00 94.75 403 LYS A N 1
ATOM 3167 C CA . LYS A 1 403 ? 7.350 1.589 -2.187 1.00 94.75 403 LYS A CA 1
ATOM 3168 C C . LYS A 1 403 ? 7.277 0.061 -2.241 1.00 94.75 403 LYS A C 1
ATOM 3170 O O . LYS A 1 403 ? 6.544 -0.480 -3.065 1.00 94.75 403 LYS A O 1
ATOM 3175 N N . TYR A 1 404 ? 7.941 -0.611 -1.292 1.00 96.75 404 TYR A N 1
ATOM 3176 C CA . TYR A 1 404 ? 7.886 -2.068 -1.137 1.00 96.75 404 TYR A CA 1
ATOM 3177 C C . TYR A 1 404 ? 6.440 -2.569 -1.001 1.00 96.75 404 TYR A C 1
ATOM 3179 O O . TYR A 1 404 ? 5.983 -3.371 -1.809 1.00 96.75 404 TYR A O 1
ATOM 3187 N N . SER A 1 405 ? 5.674 -2.047 -0.033 1.00 95.00 405 SER A N 1
ATOM 3188 C CA . SER A 1 405 ? 4.315 -2.552 0.239 1.00 95.00 405 SER A CA 1
ATOM 3189 C C . SER A 1 405 ? 3.324 -2.289 -0.903 1.00 95.00 405 SER A C 1
ATOM 3191 O O . SER A 1 405 ? 2.382 -3.056 -1.098 1.00 95.00 405 SER A O 1
ATOM 3193 N N . ARG A 1 406 ? 3.515 -1.204 -1.670 1.00 93.88 406 ARG A N 1
ATOM 3194 C CA . ARG A 1 406 ? 2.681 -0.894 -2.841 1.00 93.88 406 ARG A CA 1
ATOM 3195 C C . ARG A 1 406 ? 2.970 -1.849 -3.986 1.00 93.88 406 ARG A C 1
ATOM 3197 O O . ARG A 1 406 ? 2.029 -2.299 -4.633 1.00 93.88 406 ARG A O 1
ATOM 3204 N N . GLU A 1 407 ? 4.240 -2.169 -4.215 1.00 96.56 407 GLU A N 1
ATOM 3205 C CA . GLU A 1 407 ? 4.621 -3.141 -5.233 1.00 96.56 407 GLU A CA 1
ATOM 3206 C C . GLU A 1 407 ? 4.208 -4.563 -4.846 1.00 96.56 407 GLU A C 1
ATOM 3208 O O . GLU A 1 407 ? 3.594 -5.248 -5.656 1.00 96.56 407 GLU A O 1
ATOM 3213 N N . GLU A 1 408 ? 4.423 -4.978 -3.597 1.00 96.25 408 GLU A N 1
ATOM 3214 C CA . GLU A 1 408 ? 3.951 -6.271 -3.085 1.00 96.25 408 GLU A CA 1
ATOM 3215 C C . GLU A 1 408 ? 2.430 -6.409 -3.258 1.00 96.25 408 GLU A C 1
ATOM 3217 O O . GLU A 1 408 ? 1.930 -7.418 -3.755 1.00 96.25 408 GLU A O 1
ATOM 3222 N N . ARG A 1 409 ? 1.680 -5.345 -2.949 1.00 94.50 409 ARG A N 1
ATOM 3223 C CA . ARG A 1 409 ? 0.236 -5.294 -3.184 1.00 94.50 409 ARG A CA 1
ATOM 3224 C C . ARG A 1 409 ? -0.130 -5.343 -4.673 1.00 94.50 409 ARG A C 1
ATOM 3226 O O . ARG A 1 409 ? -1.148 -5.942 -5.016 1.00 94.50 409 ARG A O 1
ATOM 3233 N N . ARG A 1 410 ? 0.645 -4.711 -5.557 1.00 94.44 410 ARG A N 1
ATOM 3234 C CA . ARG A 1 410 ? 0.420 -4.749 -7.012 1.00 94.44 410 ARG A CA 1
ATOM 3235 C C . ARG A 1 410 ? 0.629 -6.162 -7.554 1.00 94.44 410 ARG A C 1
ATOM 3237 O O . ARG A 1 410 ? -0.231 -6.649 -8.283 1.00 94.44 410 ARG A O 1
ATOM 3244 N N . LEU A 1 411 ? 1.714 -6.818 -7.146 1.00 96.31 411 LEU A N 1
ATOM 3245 C CA . LEU A 1 411 ? 2.005 -8.214 -7.473 1.00 96.31 411 LEU A CA 1
ATOM 3246 C C . LEU A 1 411 ? 0.889 -9.137 -6.983 1.00 96.31 411 LEU A C 1
ATOM 3248 O O . LEU A 1 411 ? 0.408 -9.960 -7.754 1.00 96.31 411 LEU A O 1
ATOM 3252 N N . PHE A 1 412 ? 0.406 -8.933 -5.755 1.00 96.38 412 PHE A N 1
ATOM 3253 C CA . PHE A 1 412 ? -0.737 -9.675 -5.230 1.00 96.38 412 PHE A CA 1
ATOM 3254 C C . PHE A 1 412 ? -1.974 -9.516 -6.116 1.00 96.38 412 PHE A C 1
ATOM 3256 O O . PHE A 1 412 ? -2.553 -10.505 -6.548 1.00 96.38 412 PHE A O 1
ATOM 3263 N N . LEU A 1 413 ? -2.360 -8.283 -6.457 1.00 94.00 413 LEU A N 1
ATOM 3264 C CA . LEU A 1 413 ? -3.527 -8.042 -7.312 1.00 94.00 413 LEU A CA 1
ATOM 3265 C C . LEU A 1 413 ? -3.365 -8.625 -8.724 1.00 94.00 413 LEU A C 1
ATOM 3267 O O . LEU A 1 413 ? -4.355 -9.063 -9.315 1.00 94.00 413 LEU A O 1
ATOM 3271 N N . GLN A 1 414 ? -2.144 -8.627 -9.264 1.00 95.00 414 GLN A N 1
ATOM 3272 C CA . GLN A 1 414 ? -1.830 -9.209 -10.567 1.00 95.00 414 GLN A CA 1
ATOM 3273 C C . GLN A 1 414 ? -1.892 -10.741 -10.544 1.00 95.00 414 GLN A C 1
ATOM 3275 O O . GLN A 1 414 ? -2.394 -11.324 -11.501 1.00 95.00 414 GLN A O 1
ATOM 3280 N N . TRP A 1 415 ? -1.430 -11.362 -9.456 1.00 97.12 415 TRP A N 1
ATOM 3281 C CA . TRP A 1 415 ? -1.434 -12.811 -9.242 1.00 97.12 415 TRP A CA 1
ATOM 3282 C C . TRP A 1 415 ? -2.849 -13.394 -9.096 1.00 97.12 415 TRP A C 1
ATOM 3284 O O . TRP A 1 415 ? -3.096 -14.530 -9.489 1.00 97.12 415 TRP A O 1
ATOM 3294 N N . LEU A 1 416 ? -3.796 -12.610 -8.574 1.00 96.81 416 LEU A N 1
ATOM 3295 C CA . LEU A 1 416 ? -5.180 -13.052 -8.404 1.00 96.81 416 LEU A CA 1
ATOM 3296 C C . LEU A 1 416 ? -5.903 -13.327 -9.728 1.00 96.81 416 LEU A C 1
ATOM 3298 O O . LEU A 1 416 ? -5.748 -12.590 -10.710 1.00 96.81 416 LEU A O 1
ATOM 3302 N N . SER A 1 417 ? -6.799 -14.319 -9.682 1.00 96.56 417 SER A N 1
ATOM 3303 C CA . SER A 1 417 ? -7.812 -14.568 -10.711 1.00 96.56 417 SER A CA 1
ATOM 3304 C C . SER A 1 417 ? -8.706 -13.340 -10.930 1.00 96.56 417 SER A C 1
ATOM 3306 O O . SER A 1 417 ? -8.810 -12.456 -10.072 1.00 96.56 417 SER A O 1
ATOM 3308 N N . PHE A 1 418 ? -9.384 -13.270 -12.078 1.00 94.50 418 PHE A N 1
ATOM 3309 C CA . PHE A 1 418 ? -10.307 -12.169 -12.364 1.00 94.50 418 PHE A CA 1
ATOM 3310 C C . PHE A 1 418 ? -11.452 -12.110 -11.337 1.00 94.50 418 PHE A C 1
ATOM 3312 O O . PHE A 1 418 ? -11.811 -11.029 -10.863 1.00 94.50 418 PHE A O 1
ATOM 3319 N N . GLU A 1 419 ? -11.982 -13.267 -10.940 1.00 94.31 419 GLU A N 1
ATOM 3320 C CA . GLU A 1 419 ? -13.048 -13.407 -9.950 1.00 94.31 419 GLU A CA 1
ATOM 3321 C C . GLU A 1 419 ? -12.604 -12.939 -8.559 1.00 94.31 419 GLU A C 1
ATOM 3323 O O . GLU A 1 419 ? -13.333 -12.199 -7.892 1.00 94.31 419 GLU A O 1
ATOM 3328 N N . ASP A 1 420 ? -11.401 -13.324 -8.123 1.00 94.94 420 ASP A N 1
ATOM 3329 C CA . ASP A 1 420 ? -10.868 -12.914 -6.820 1.00 94.94 420 ASP A CA 1
ATOM 3330 C C . ASP A 1 420 ? -10.478 -11.440 -6.807 1.00 94.94 420 ASP A C 1
ATOM 3332 O O . ASP A 1 420 ? -10.722 -10.741 -5.821 1.00 94.94 420 ASP A O 1
ATOM 3336 N N . ARG A 1 421 ? -9.944 -10.928 -7.921 1.00 92.19 421 ARG A N 1
ATOM 3337 C CA . ARG A 1 421 ? -9.670 -9.500 -8.077 1.00 92.19 421 ARG A CA 1
ATOM 3338 C C . ARG A 1 421 ? -10.954 -8.689 -7.954 1.00 92.19 421 ARG A C 1
ATOM 3340 O O . ARG A 1 421 ? -10.966 -7.726 -7.197 1.00 92.19 421 ARG A O 1
ATOM 3347 N N . LYS A 1 422 ? -12.041 -9.112 -8.608 1.00 88.81 422 LYS A N 1
ATOM 3348 C CA . LYS A 1 422 ? -13.360 -8.466 -8.508 1.00 88.81 422 LYS A CA 1
ATOM 3349 C C . LYS A 1 422 ? -13.928 -8.504 -7.085 1.00 88.81 422 LYS A C 1
ATOM 3351 O O . LYS A 1 422 ? -14.566 -7.549 -6.656 1.00 88.81 422 LYS A O 1
ATOM 3356 N N . LEU A 1 423 ? -13.676 -9.575 -6.331 1.00 87.06 423 LEU A N 1
ATOM 3357 C CA . LEU A 1 423 ? -14.060 -9.667 -4.916 1.00 87.06 423 LEU A CA 1
ATOM 3358 C C . LEU A 1 423 ? -13.268 -8.684 -4.031 1.00 87.06 423 LEU A C 1
ATOM 3360 O O . LEU A 1 423 ? -13.782 -8.184 -3.027 1.00 87.06 423 LEU A O 1
ATOM 3364 N N . LEU A 1 424 ? -12.029 -8.379 -4.420 1.00 84.50 424 LEU A N 1
ATOM 3365 C CA . LEU A 1 424 ? -11.163 -7.415 -3.741 1.00 84.50 424 LEU A CA 1
ATOM 3366 C C . LEU A 1 424 ? -11.243 -5.986 -4.293 1.00 84.50 424 LEU A C 1
ATOM 3368 O O . LEU A 1 424 ? -10.633 -5.099 -3.694 1.00 84.50 424 LEU A O 1
ATOM 3372 N N . GLU A 1 425 ? -11.978 -5.739 -5.383 1.00 76.88 425 GLU A N 1
ATOM 3373 C CA . GLU A 1 425 ? -12.175 -4.390 -5.915 1.00 76.88 425 GLU A CA 1
ATOM 3374 C C . GLU A 1 425 ? -12.797 -3.484 -4.842 1.00 76.88 425 GLU A C 1
ATOM 3376 O O . GLU A 1 425 ? -13.781 -3.813 -4.169 1.00 76.88 425 GLU A O 1
ATOM 3381 N N . GLU A 1 426 ? -12.143 -2.345 -4.623 1.00 65.00 426 GLU A N 1
ATOM 3382 C CA . GLU A 1 426 ? -12.344 -1.535 -3.430 1.00 65.00 426 GLU A CA 1
ATOM 3383 C C . GLU A 1 426 ? -13.451 -0.492 -3.611 1.00 65.00 426 GLU A C 1
ATOM 3385 O O . GLU A 1 426 ? -13.557 0.197 -4.623 1.00 65.00 426 GLU A O 1
ATOM 3390 N N . GLY A 1 427 ? -14.240 -0.332 -2.550 1.00 67.38 427 GLY A N 1
ATOM 3391 C CA . GLY A 1 427 ? -15.043 0.869 -2.307 1.00 67.38 427 GLY A CA 1
ATOM 3392 C C . GLY A 1 427 ? -15.137 1.219 -0.824 1.00 67.38 427 GLY A C 1
ATOM 3393 O O . GLY A 1 427 ? -15.181 2.393 -0.465 1.00 67.38 427 GLY A O 1
ATOM 3394 N N . LEU A 1 428 ? -15.031 0.198 0.030 1.00 76.81 428 LEU A N 1
ATOM 3395 C CA . LEU A 1 428 ? -14.829 0.289 1.471 1.00 76.81 428 LEU A CA 1
ATOM 3396 C C . LEU A 1 428 ? -13.662 -0.620 1.875 1.00 76.81 428 LEU A C 1
ATOM 3398 O O . LEU A 1 428 ? -13.491 -1.705 1.310 1.00 76.81 428 LEU A O 1
ATOM 3402 N N . GLY A 1 429 ? -12.873 -0.201 2.866 1.00 77.19 429 GLY A N 1
ATOM 3403 C CA . GLY A 1 429 ? -11.884 -1.074 3.504 1.00 77.19 429 GLY A CA 1
ATOM 3404 C C . GLY A 1 429 ? -12.564 -2.224 4.256 1.00 77.19 429 GLY A C 1
ATOM 3405 O O . GLY A 1 429 ? -13.704 -2.089 4.682 1.00 77.19 429 GLY A O 1
ATOM 3406 N N . ASN A 1 430 ? -11.882 -3.356 4.457 1.00 75.50 430 ASN A N 1
ATOM 3407 C CA . ASN A 1 430 ? -12.485 -4.553 5.073 1.00 75.50 430 ASN A CA 1
ATOM 3408 C C . ASN A 1 430 ? -13.187 -4.283 6.417 1.00 75.50 430 ASN A C 1
ATOM 3410 O O . ASN A 1 430 ? -14.287 -4.782 6.642 1.00 75.50 430 ASN A O 1
ATOM 3414 N N . SER A 1 431 ? -12.576 -3.480 7.294 1.00 75.25 431 SER A N 1
ATOM 3415 C CA . SER A 1 431 ? -13.200 -3.081 8.562 1.00 75.25 431 SER A CA 1
ATOM 3416 C C . SER A 1 431 ? -14.492 -2.296 8.330 1.00 75.25 431 SER A C 1
ATOM 3418 O O . SER A 1 431 ? -15.517 -2.606 8.925 1.00 75.25 431 SER A O 1
ATOM 3420 N N . GLN A 1 432 ? -14.476 -1.352 7.387 1.00 81.12 432 GLN A N 1
ATOM 3421 C CA . GLN A 1 432 ? -15.650 -0.568 7.005 1.00 81.12 432 GLN A CA 1
ATOM 3422 C C . GLN A 1 432 ? -16.740 -1.445 6.375 1.00 81.12 432 GLN A C 1
ATOM 3424 O O . GLN A 1 432 ? -17.913 -1.246 6.668 1.00 81.12 432 GLN A O 1
ATOM 3429 N N . LYS A 1 433 ? -16.380 -2.449 5.560 1.00 84.75 433 LYS A N 1
ATOM 3430 C CA . LYS A 1 433 ? -17.341 -3.420 5.007 1.00 84.75 433 LYS A CA 1
ATOM 3431 C C . LYS A 1 433 ? -18.098 -4.143 6.124 1.00 84.75 433 LYS A C 1
ATOM 3433 O O . LYS A 1 433 ? -19.322 -4.238 6.073 1.00 84.75 433 LYS A O 1
ATOM 3438 N N . ALA A 1 434 ? -17.375 -4.626 7.136 1.00 82.25 434 ALA A N 1
ATOM 3439 C CA . ALA A 1 434 ? -17.966 -5.309 8.283 1.00 82.25 434 ALA A CA 1
ATOM 3440 C C . ALA A 1 434 ? -18.847 -4.371 9.125 1.00 82.25 434 ALA A C 1
ATOM 3442 O O . ALA A 1 434 ? -19.943 -4.762 9.525 1.00 82.25 434 ALA A O 1
ATOM 3443 N N . GLU A 1 435 ? -18.411 -3.129 9.351 1.00 83.50 435 GLU A N 1
ATOM 3444 C CA . GLU A 1 435 ? -19.198 -2.113 10.060 1.00 83.50 435 GLU A CA 1
ATOM 3445 C C . GLU A 1 435 ? -20.495 -1.771 9.316 1.00 83.50 435 GLU A C 1
ATOM 3447 O O . GLU A 1 435 ? -21.569 -1.782 9.914 1.00 83.50 435 GLU A O 1
ATOM 3452 N N . VAL A 1 436 ? -20.427 -1.540 8.003 1.00 88.19 436 VAL A N 1
ATOM 3453 C CA . VAL A 1 436 ? -21.606 -1.260 7.172 1.00 88.19 436 VAL A CA 1
ATOM 3454 C C . VAL A 1 436 ? -22.574 -2.439 7.179 1.00 88.19 436 VAL A C 1
ATOM 3456 O O . VAL A 1 436 ? -23.767 -2.254 7.412 1.00 88.19 436 VAL A O 1
ATOM 3459 N N . ALA A 1 437 ? -22.068 -3.662 7.035 1.00 86.19 437 ALA A N 1
ATOM 3460 C CA . ALA A 1 437 ? -22.897 -4.859 7.105 1.00 86.19 437 ALA A CA 1
ATOM 3461 C C . ALA A 1 437 ? -23.539 -5.061 8.489 1.00 86.19 437 ALA A C 1
ATOM 3463 O O . ALA A 1 437 ? -24.641 -5.601 8.599 1.00 86.19 437 ALA A O 1
ATOM 3464 N N . TRP A 1 438 ? -22.866 -4.628 9.560 1.00 86.56 438 TRP A N 1
ATOM 3465 C CA . TRP A 1 438 ? -23.425 -4.629 10.909 1.00 86.56 438 TRP A CA 1
ATOM 3466 C C . TRP A 1 438 ? -24.543 -3.588 11.062 1.00 86.56 438 TRP A C 1
ATOM 3468 O O . TRP A 1 438 ? -25.594 -3.918 11.616 1.00 86.56 438 TRP A O 1
ATOM 3478 N N . LEU A 1 439 ? -24.364 -2.373 10.523 1.00 88.12 439 LEU A N 1
ATOM 3479 C CA . LEU A 1 439 ? -25.399 -1.330 10.497 1.00 88.12 439 LEU A CA 1
ATOM 3480 C C . LEU A 1 439 ? -26.654 -1.805 9.756 1.00 88.12 439 LEU A C 1
ATOM 3482 O O . LEU A 1 439 ? -27.763 -1.694 10.284 1.00 88.12 439 LEU A O 1
ATOM 3486 N N . GLU A 1 440 ? -26.473 -2.393 8.570 1.00 92.19 440 GLU A N 1
ATOM 3487 C CA . GLU A 1 440 ? -27.562 -2.951 7.762 1.00 92.19 440 GLU A CA 1
ATOM 3488 C C . GLU A 1 440 ? -28.265 -4.103 8.501 1.00 92.19 440 GLU A C 1
ATOM 3490 O O . GLU A 1 440 ? -29.493 -4.114 8.596 1.00 92.19 440 GLU A O 1
ATOM 3495 N N . ARG A 1 441 ? -27.511 -5.018 9.133 1.00 90.06 441 ARG A N 1
ATOM 3496 C CA . ARG A 1 441 ? -28.070 -6.109 9.955 1.00 90.06 441 ARG A CA 1
ATOM 3497 C C . ARG A 1 441 ? -28.912 -5.600 11.128 1.00 90.06 441 ARG A C 1
ATOM 3499 O O . ARG A 1 441 ? -29.896 -6.241 11.491 1.00 90.06 441 ARG A O 1
ATOM 3506 N N . LYS A 1 442 ? -28.520 -4.487 11.750 1.00 91.50 442 LYS A N 1
ATOM 3507 C CA . LYS A 1 442 ? -29.254 -3.858 12.861 1.00 91.50 442 LYS A CA 1
ATOM 3508 C C . LYS A 1 442 ? -30.460 -3.034 12.392 1.00 91.50 442 LYS A C 1
ATOM 3510 O O . LYS A 1 442 ? -31.241 -2.590 13.230 1.00 91.50 442 LYS A O 1
ATOM 3515 N N . GLY A 1 443 ? -30.625 -2.832 11.082 1.00 94.44 443 GLY A N 1
ATOM 3516 C CA . GLY A 1 443 ? -31.676 -1.987 10.513 1.00 94.44 443 GLY A CA 1
ATOM 3517 C C . GLY A 1 443 ? -31.449 -0.493 10.758 1.00 94.44 443 GLY A C 1
ATOM 3518 O O . GLY A 1 443 ? -32.401 0.290 10.729 1.00 94.44 443 GLY A O 1
ATOM 3519 N N . TYR A 1 444 ? -30.209 -0.080 11.033 1.00 90.25 444 TYR A N 1
ATOM 3520 C CA . TYR A 1 444 ? -29.885 1.321 11.276 1.00 90.25 444 TYR A CA 1
ATOM 3521 C C . TYR A 1 444 ? -29.752 2.071 9.955 1.00 90.25 444 TYR A C 1
ATOM 3523 O O . TYR A 1 444 ? -28.993 1.681 9.070 1.00 90.25 444 TYR A O 1
ATOM 3531 N N . ARG A 1 445 ? -30.500 3.171 9.824 1.00 91.56 445 ARG A N 1
ATOM 3532 C CA . ARG A 1 445 ? -30.415 4.045 8.653 1.00 91.56 445 ARG A CA 1
ATOM 3533 C C . ARG A 1 445 ? -29.133 4.861 8.716 1.00 91.56 445 ARG A C 1
ATOM 3535 O O . ARG A 1 445 ? -28.802 5.412 9.764 1.00 91.56 445 ARG A O 1
ATOM 3542 N N . TYR A 1 446 ? -28.463 4.973 7.579 1.00 90.94 446 TYR A N 1
ATOM 3543 C CA . TYR A 1 446 ? -27.308 5.838 7.416 1.00 90.94 446 TYR A CA 1
ATOM 3544 C C . TYR A 1 446 ? -27.307 6.501 6.038 1.00 90.94 446 TYR A C 1
ATOM 3546 O O . TYR A 1 446 ? -27.900 5.993 5.083 1.00 90.94 446 TYR A O 1
ATOM 3554 N N . THR A 1 447 ? -26.629 7.639 5.947 1.00 89.94 447 THR A N 1
ATOM 3555 C CA . THR A 1 447 ? -26.426 8.399 4.716 1.00 89.94 447 THR A CA 1
ATOM 3556 C C . THR A 1 447 ? -25.055 8.060 4.144 1.00 89.94 447 THR A C 1
ATOM 3558 O O . THR A 1 447 ? -24.034 8.176 4.820 1.00 89.94 447 THR A O 1
ATOM 3561 N N . GLU A 1 448 ? -25.024 7.625 2.889 1.00 90.38 448 GLU A N 1
ATOM 3562 C CA . GLU A 1 448 ? -23.776 7.379 2.170 1.00 90.38 448 GLU A CA 1
ATOM 3563 C C . GLU A 1 448 ? -23.217 8.679 1.609 1.00 90.38 448 GLU A C 1
ATOM 3565 O O . GLU A 1 448 ? -23.908 9.385 0.868 1.00 90.38 448 GLU A O 1
ATOM 3570 N N . VAL A 1 449 ? -21.956 8.967 1.909 1.00 84.38 449 VAL A N 1
ATOM 3571 C CA . VAL A 1 449 ? -21.286 10.184 1.462 1.00 84.38 449 VAL A CA 1
ATOM 3572 C C . VAL A 1 449 ? -20.017 9.825 0.701 1.00 84.38 449 VAL A C 1
ATOM 3574 O O . VAL A 1 449 ? -19.192 9.041 1.161 1.00 84.38 449 VAL A O 1
ATOM 3577 N N . ASP A 1 450 ? -19.864 10.408 -0.481 1.00 84.88 450 ASP A N 1
ATOM 3578 C CA . ASP A 1 450 ? -18.646 10.294 -1.277 1.00 84.88 450 ASP A CA 1
ATOM 3579 C C . ASP A 1 450 ? -17.656 11.389 -0.850 1.00 84.88 450 ASP A C 1
ATOM 3581 O O . ASP A 1 450 ? -17.994 12.582 -0.882 1.00 84.88 450 ASP A O 1
ATOM 3585 N N . ILE A 1 451 ? -16.437 10.998 -0.458 1.00 81.25 451 ILE A N 1
ATOM 3586 C CA . ILE A 1 451 ? -15.397 11.954 -0.046 1.00 81.25 451 ILE A CA 1
ATOM 3587 C C . ILE A 1 451 ? -14.922 12.856 -1.195 1.00 81.25 451 ILE A C 1
ATOM 3589 O O . ILE A 1 451 ? -14.313 13.892 -0.933 1.00 81.25 451 ILE A O 1
ATOM 3593 N N . ALA A 1 452 ? -15.221 12.523 -2.457 1.00 80.25 452 ALA A N 1
ATOM 3594 C CA . ALA A 1 452 ? -14.914 13.369 -3.615 1.00 80.25 452 ALA A CA 1
ATOM 3595 C C . ALA A 1 452 ? -15.489 14.784 -3.469 1.00 80.25 452 ALA A C 1
ATOM 3597 O O . ALA A 1 452 ? -14.884 15.758 -3.916 1.00 80.25 452 ALA A O 1
ATOM 3598 N N . SER A 1 453 ? -16.643 14.895 -2.801 1.00 77.88 453 SER A N 1
ATOM 3599 C CA . SER A 1 453 ? -17.296 16.170 -2.496 1.00 77.88 453 SER A CA 1
ATOM 3600 C C . SER A 1 453 ? -16.453 17.099 -1.614 1.00 77.88 453 SER A C 1
ATOM 3602 O O . SER A 1 453 ? -16.693 18.303 -1.599 1.00 77.88 453 SER A O 1
ATOM 3604 N N . TRP A 1 454 ? -15.462 16.557 -0.903 1.00 72.81 454 TRP A N 1
ATOM 3605 C CA . TRP A 1 454 ? -14.553 17.302 -0.031 1.00 72.81 454 TRP A CA 1
ATOM 3606 C C . TRP A 1 454 ? -13.185 17.531 -0.656 1.00 72.81 454 TRP A C 1
ATOM 3608 O O . TRP A 1 454 ? -12.554 18.550 -0.392 1.00 72.81 454 TRP A O 1
ATOM 3618 N N . LEU A 1 455 ? -12.712 16.559 -1.444 1.00 72.44 455 LEU A N 1
ATOM 3619 C CA . LEU A 1 455 ? -11.401 16.614 -2.088 1.00 72.44 455 LEU A CA 1
ATOM 3620 C C . LEU A 1 455 ? -11.382 17.582 -3.262 1.00 72.44 455 LEU A C 1
ATOM 3622 O O . LEU A 1 455 ? -10.357 18.205 -3.527 1.00 72.44 455 LEU A O 1
ATOM 3626 N N . ARG A 1 456 ? -12.511 17.735 -3.960 1.00 75.06 456 ARG A N 1
ATOM 3627 C CA . ARG A 1 456 ? -12.639 18.792 -4.954 1.00 75.06 456 ARG A CA 1
ATOM 3628 C C . ARG A 1 456 ? -12.817 20.088 -4.178 1.00 75.06 456 ARG A C 1
ATOM 3630 O O . ARG A 1 456 ? -13.857 20.229 -3.529 1.00 75.06 456 ARG A O 1
ATOM 3637 N N . PRO A 1 457 ? -11.853 21.032 -4.219 1.00 58.75 457 PRO A N 1
ATOM 3638 C CA . PRO A 1 457 ? -12.133 22.361 -3.714 1.00 58.75 457 PRO A CA 1
ATOM 3639 C C . PRO A 1 457 ? -13.409 22.789 -4.417 1.00 58.75 457 PRO A C 1
ATOM 3641 O O . PRO A 1 457 ? -13.472 22.679 -5.645 1.00 58.75 457 PRO A O 1
ATOM 3644 N N . ALA A 1 458 ? -14.439 23.161 -3.646 1.00 52.03 458 ALA A N 1
ATOM 3645 C CA . ALA A 1 458 ? -15.651 23.733 -4.203 1.00 52.03 458 ALA A CA 1
ATOM 3646 C C . ALA A 1 458 ? -15.157 24.769 -5.199 1.00 52.03 458 ALA A C 1
ATOM 3648 O O . ALA A 1 458 ? -14.518 25.740 -4.785 1.00 52.03 458 ALA A O 1
ATOM 3649 N N . ALA A 1 459 ? -15.303 24.482 -6.494 1.00 47.31 459 ALA A N 1
ATOM 3650 C CA . ALA A 1 459 ? -14.916 25.406 -7.528 1.00 47.31 459 ALA A CA 1
ATOM 3651 C C . ALA A 1 459 ? -15.815 26.593 -7.243 1.00 47.31 459 ALA A C 1
ATOM 3653 O O . ALA A 1 459 ? -17.008 26.551 -7.536 1.00 47.31 459 ALA A O 1
ATOM 3654 N N . LYS A 1 460 ? -15.288 27.576 -6.506 1.00 43.59 460 LYS A N 1
ATOM 3655 C CA . LYS A 1 460 ? -16.013 28.787 -6.198 1.00 43.59 460 LYS A CA 1
ATOM 3656 C C . LYS A 1 460 ? -16.298 29.331 -7.577 1.00 43.59 460 LYS A C 1
ATOM 3658 O O . LYS A 1 460 ? -15.374 29.745 -8.274 1.00 43.59 460 LYS A O 1
ATOM 3663 N N . SER A 1 461 ? -17.551 29.227 -7.999 1.00 40.88 461 SER A N 1
ATOM 3664 C CA . SER A 1 461 ? -18.055 29.865 -9.195 1.00 40.88 461 SER A CA 1
ATOM 3665 C C . SER A 1 461 ? -17.992 31.368 -8.926 1.00 40.88 461 SER A C 1
ATOM 3667 O O . SER A 1 461 ? -18.982 32.009 -8.597 1.00 40.88 461 SER A O 1
ATOM 3669 N N . TYR A 1 462 ? -16.781 31.916 -8.986 1.00 42.09 462 TYR A N 1
ATOM 3670 C CA . TYR A 1 462 ? -16.479 33.340 -8.960 1.00 42.09 462 TYR A CA 1
ATOM 3671 C C . TYR A 1 462 ? -16.692 33.969 -10.337 1.00 42.09 462 TYR A C 1
ATOM 3673 O O . TYR A 1 462 ? -16.274 35.096 -10.567 1.00 42.09 462 TYR A O 1
ATOM 3681 N N . PHE A 1 463 ? -17.374 33.274 -11.247 1.00 39.78 463 PHE A N 1
ATOM 3682 C CA . PHE A 1 463 ? -18.071 33.941 -12.328 1.00 39.78 463 PHE A CA 1
ATOM 3683 C C . PHE A 1 463 ? -19.475 34.263 -11.822 1.00 39.78 463 PHE A C 1
ATOM 3685 O O . PHE A 1 463 ? -20.331 33.374 -11.829 1.00 39.78 463 PHE A O 1
ATOM 3692 N N . PRO A 1 464 ? -19.740 35.497 -11.346 1.00 42.50 464 PRO A N 1
ATOM 3693 C CA . PRO A 1 464 ? -21.111 35.967 -11.328 1.00 42.50 464 PRO A CA 1
ATOM 3694 C C . PRO A 1 464 ? -21.641 35.795 -12.751 1.00 42.50 464 PRO A C 1
ATOM 3696 O O . PRO A 1 464 ? -21.020 36.247 -13.710 1.00 42.50 464 PRO A O 1
ATOM 3699 N N . SER A 1 465 ? -22.784 35.136 -12.899 1.00 43.66 465 SER A N 1
ATOM 3700 C CA . SER A 1 465 ? -23.532 35.030 -14.153 1.00 43.66 465 SER A CA 1
ATOM 3701 C C . SER A 1 465 ? -24.168 36.375 -14.548 1.00 43.66 465 SER A C 1
ATOM 3703 O O . SER A 1 465 ? -25.317 36.429 -14.979 1.00 43.66 465 SER A O 1
ATOM 3705 N N . GLY A 1 466 ? -23.439 37.472 -14.337 1.00 52.59 466 GLY A N 1
ATOM 3706 C CA . GLY A 1 466 ? -23.762 38.799 -14.827 1.00 52.59 466 GLY A CA 1
ATOM 3707 C C . GLY A 1 466 ? -23.061 39.032 -16.167 1.00 52.59 466 GLY A C 1
ATOM 3708 O O . GLY A 1 466 ? -21.958 38.520 -16.373 1.00 52.59 466 GLY A O 1
ATOM 3709 N N . PRO A 1 467 ? -23.678 39.778 -17.096 1.00 47.56 467 PRO A N 1
ATOM 3710 C CA . PRO A 1 467 ? -23.039 40.132 -18.355 1.00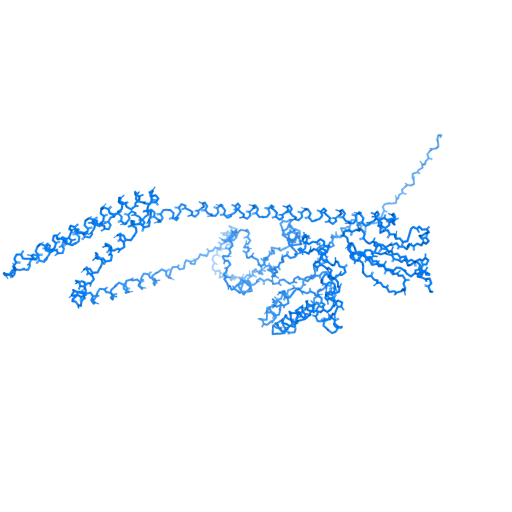 47.56 467 PRO A CA 1
ATOM 3711 C C . PRO A 1 467 ? -21.723 40.873 -18.084 1.00 47.56 467 PRO A C 1
ATOM 3713 O O . PRO A 1 467 ? -21.676 41.795 -17.268 1.00 47.56 467 PRO A O 1
ATOM 3716 N N . LEU A 1 468 ? -20.656 40.452 -18.767 1.00 39.75 468 LEU A N 1
ATOM 3717 C CA . LEU A 1 468 ? -19.376 41.155 -18.780 1.00 39.75 468 LEU A CA 1
ATOM 3718 C C . LEU A 1 468 ? -19.623 42.624 -19.175 1.00 39.75 468 LEU A C 1
ATOM 3720 O O . LEU A 1 468 ? -20.266 42.857 -20.203 1.00 39.75 468 LEU A O 1
ATOM 3724 N N . PRO A 1 469 ? -19.142 43.618 -18.405 1.00 42.81 469 PRO A N 1
ATOM 3725 C CA . PRO A 1 469 ? -19.180 45.001 -18.852 1.00 42.81 469 PRO A CA 1
ATOM 3726 C C . PRO A 1 469 ? -18.370 45.106 -20.146 1.00 42.81 469 PRO A C 1
ATOM 3728 O O . PRO A 1 469 ? -17.261 44.576 -20.239 1.00 42.81 469 PRO A O 1
ATOM 3731 N N . ALA A 1 470 ? -18.956 45.743 -21.160 1.00 42.41 470 ALA A N 1
ATOM 3732 C CA . ALA A 1 470 ? -18.315 45.963 -22.446 1.00 42.41 470 ALA A CA 1
ATOM 3733 C C . ALA A 1 470 ? -16.943 46.620 -22.229 1.00 42.41 470 ALA A C 1
ATOM 3735 O O . ALA A 1 470 ? -16.856 47.717 -21.678 1.00 42.41 470 ALA A O 1
ATOM 3736 N N . MET A 1 471 ? -15.871 45.934 -22.632 1.00 33.50 471 MET A N 1
ATOM 3737 C CA . MET A 1 471 ? -14.536 46.521 -22.655 1.00 33.50 471 MET A CA 1
ATOM 3738 C C . MET A 1 471 ? -14.522 47.636 -23.701 1.00 33.50 471 MET A C 1
ATOM 3740 O O . MET A 1 471 ? -14.506 47.370 -24.903 1.00 33.50 471 MET A O 1
ATOM 3744 N N . GLU A 1 472 ? -14.526 48.885 -23.242 1.00 37.69 472 GLU A N 1
ATOM 3745 C CA . GLU A 1 472 ? -14.166 50.024 -24.076 1.00 37.69 472 GLU A CA 1
ATOM 3746 C C . GLU A 1 472 ? -12.717 49.868 -24.547 1.00 37.69 472 GLU A C 1
ATOM 3748 O O . GLU A 1 472 ? -11.785 49.651 -23.768 1.00 37.69 472 GLU A O 1
ATOM 3753 N N . ALA A 1 473 ? -12.558 49.948 -25.865 1.00 38.16 473 ALA A N 1
ATOM 3754 C CA . ALA A 1 473 ? -11.297 49.843 -26.565 1.00 38.16 473 ALA A CA 1
ATOM 3755 C C . ALA A 1 473 ? -10.289 50.879 -26.047 1.00 38.16 473 ALA A C 1
ATOM 3757 O O . ALA A 1 473 ? -10.488 52.090 -26.174 1.00 38.16 473 ALA A O 1
ATOM 3758 N N . TRP A 1 474 ? -9.167 50.395 -25.521 1.00 34.47 474 TRP A N 1
ATOM 3759 C CA . TRP A 1 474 ? -7.989 51.215 -25.276 1.00 34.47 474 TRP A CA 1
ATOM 3760 C C . TRP A 1 474 ? -7.444 51.717 -26.618 1.00 34.47 474 TRP A C 1
ATOM 3762 O O . TRP A 1 474 ? -6.864 50.963 -27.399 1.00 34.47 474 TRP A O 1
ATOM 3772 N N . LYS A 1 475 ? -7.651 53.008 -26.895 1.00 36.47 475 LYS A N 1
ATOM 3773 C CA . LYS A 1 475 ? -6.984 53.731 -27.981 1.00 36.47 475 LYS A CA 1
ATOM 3774 C C . LYS A 1 475 ? -5.521 53.946 -27.599 1.00 36.47 475 LYS A C 1
ATOM 3776 O O . LYS A 1 475 ? -5.221 54.679 -26.662 1.00 36.47 475 LYS A O 1
ATOM 3781 N N . ILE A 1 476 ? -4.621 53.318 -28.345 1.00 41.31 476 ILE A N 1
ATOM 3782 C CA . ILE A 1 476 ? -3.185 53.588 -28.289 1.00 41.31 476 ILE A CA 1
ATOM 3783 C C . ILE A 1 476 ? -2.940 54.908 -29.033 1.00 41.31 476 ILE A C 1
ATOM 3785 O O . ILE A 1 476 ? -3.230 55.012 -30.225 1.00 41.31 476 ILE A O 1
ATOM 3789 N N . HIS A 1 477 ? -2.433 55.921 -28.329 1.00 35.38 477 HIS A N 1
ATOM 3790 C CA . HIS A 1 477 ? -1.873 57.121 -28.951 1.00 35.38 477 HIS A CA 1
ATOM 3791 C C . HIS A 1 477 ? -0.431 56.838 -29.399 1.00 35.38 477 HIS A C 1
ATOM 3793 O O . HIS A 1 477 ? 0.336 56.300 -28.599 1.00 35.38 477 HIS A O 1
ATOM 3799 N N . PRO A 1 478 ? -0.043 57.192 -30.636 1.00 45.81 478 PRO A N 1
ATOM 3800 C CA . PRO A 1 478 ? 1.335 57.067 -31.082 1.00 45.81 478 PRO A CA 1
ATOM 3801 C C . PRO A 1 478 ? 2.176 58.245 -30.568 1.00 45.81 478 PRO A C 1
ATOM 3803 O O . PRO A 1 478 ? 1.739 59.397 -30.630 1.00 45.81 478 PRO A O 1
ATOM 3806 N N . GLN A 1 479 ? 3.386 57.940 -30.103 1.00 48.44 479 GLN A N 1
ATOM 3807 C CA . GLN A 1 479 ? 4.534 58.846 -30.129 1.00 48.44 479 GLN A CA 1
ATOM 3808 C C . GLN A 1 479 ? 5.649 58.188 -30.927 1.00 48.44 479 GLN A C 1
ATOM 3810 O O . GLN A 1 479 ? 5.820 56.957 -30.763 1.00 48.44 479 GLN A O 1
#

Foldseek 3Di:
DPPDLWAKEFECDLAWKWKAQDNDTDIFHHRFMDTHDPPRQWMKMAGPVDRVLIDIDGRCVDDSYHYPVVVPSSVVVVVVVVVVVVVLLVVVVVVVVVVVVVVVVVVVVVCVVCVVVVVVVVVVVVVVLVCVLVVVVVVVVVVVVVVVVDDDDDDDPPPVVVVVVLNVLSVCCSPVCVVVVVVQVPDPPVPVVVVVVVVVVCVSVVVVVVVCVVVVVPPPVPPVVVVVVVVVVVVVVVPPDDDDDDDDDDDPPPPPDDDDDDDDDDDPPLDAAFAEEEDDAPQVVVLVVLVVVCLVVCVDVTDYQYPQGADDPPDPQHVPGPPPDVDDVPVVVCVVSNHAYEAEWEAVLFVHPADPALVRLVVLVVVVVVLLVVLVVDPLVVVCVVSPLVSHDQRQGSSRGGSSRVVSVVSSLVPDDPVNNSSVPDTDDSVSNNVVNVCVVVVHDHHYDYCNVVVPPPPPPVPPPDDDDDDDDDDDDDD

Organism: NCBI:txid1628268

Secondary structure (DSSP, 8-state):
------EEEE--SSS-EEEESSSSEEEE-TT-EEEEPTT-SEEEEEESS-TTSEEEEE---S-SEEEGGG-HHHHHHHHHHHHHHHHHHHHHHHHHHHHHHHHHHHHHHHHHHHHHHHHHHHHHHHHHHHHHHHHHHHHHHHHHHHHTTS--S---TTHHHHHHHHHHHHHHHHHHHHHHHHHHHTSS-HHHHHHHHHHHHHHHHHHHHHHHHHHHHHH-HHHHHHHHHHHHHHHHHTT------------GGGGSS--S----------PPPPPEE----STTHHHHHHHHHHHHTT-SSS--EESS--PPTTSTTTT------SSSHHHHHHHHTTPPEEEEE-TT-TTTT--SSHHHHHHHHHHHHHHHHHHHHSHHHHHHHHTTGGGS-----TTS--HHHHHHHHHHHHHS-HHHHHHH--SS-HHHHHHHHHHHHTT--EEEEETHHHHS------S-SSPPPP-----PPP-

Radius of gyration: 39.77 Å; chains: 1; bounding box: 87×85×124 Å

Sequence (479 aa):
MEEGSRRSLANDLEVAVEVDAHGEWQVVYPKGICQLPEACDRFQIRLREVPAVAVTAGNVGGPKECKVSDLEEFHAAAQTWLEEERRAVEQEEEQGRRRRQLQQKKFDWLFLQQTPRLMARVYRVERLSWYLPLLVPLYGGMVAINYRVVPYGTVEESDWTVSLLVMVGMGVCFFCVPWVVPQIIRSDRCLVATSVFSGLLIFLVALPLELLRLVYPVAFSPFAGLLIQAQTAEIQSRTKEQTIVFEGTVSPELFLASGEGEAVTLEICLRRGKACVVSWPGKYATAWDHLVQSARGGQTSAAVLAAVVFLPEGTPHYGQHIRIPGSERNVESAVRYGAELHVYFFEGARGKGKVASFASAGSEYLKREALWKEFQDSETLKDAKAAGLENLCDKKRYDSSSKYSREERRLFLQWLSFEDRKLLEEGLGNSQKAEVAWLERKGYRYTEVDIASWLRPAAKSYFPSGPLPAMEAWKIHPQ

pLDDT: mean 70.5, std 22.53, range [25.95, 98.31]